Protein AF-U6MSQ6-F1 (afdb_monomer_lite)

Organism: NCBI:txid51315

Sequence (397 aa):
MRTLELVYQEIILDPKIIEFTVEDPATSFSQLRDVVCLKLAIDLGILSPEMLYPPPQGGPPGAPSGPADSAAAAAAAAAAAAAAAAAAAAAAEAAAAAAAAAAAAAAAAAAAAAAAGIAAPAAASSAGSQGAPEASRGGAPGGPHKGGPHSGPPGVPCAECFRRALKETKSQSVRLTEILALAAVLPDPPPELLEESPVSSSSRRDWRQSDADLSAEALQQQQQQQQQQQQQQQQQQQQQQQQQQTAAAGQGSGAAALRRPAAAGSPRGPPAKRQGAPCSKGAPGGPRSSVGFQGGPQCLPVRLKIKRRLKRDNFDLLLELPLQQQKAELEKQWGETYAMYYRTIMKLRRLLGRRPAAAAAAAEAAAEQTAAQETAAAAAAAAAAPGEQQKRRRQMS

Secondary structure (DSSP, 8-state):
-HHHHHHHHHHHH-TT------SS--HHHHHHHHHHHHHHHHHTTSS-GGGTSPPP--S-TTS---HHHHHHHHHHHHHHHHHHHHHHHHHHHHHHHHHHHHHHHHHHHHHHHHHHTS--------------------PPPPP--------PSTTS--HHHHHHHHT--HHHHHHHHHHHHHHTTS-SSPP---------TT----TTHHHHHHHHHHHHHHHHHHHHHHHHHHHHHHHHHHHHHHHHHTTS-------------------------------S-S---THHHHTSGGGHHHHHHHHHHHHHHTHHHHHTS-HHHHHHHHHHHHHHHHHHHHHHHHHHHHHT----HHHHHHHHHHHHHHHHHHHHHHHHHHHHTHHHHHHHHHH--

Foldseek 3Di:
DVVVLVVLVVQLPDLVQQADDDPPDDPVRLLVVLLSLVLVCCVVLVAPPCLLPADPPPDDPPDPPPVVVVVVVVVVLVVSVVVNVVVVVVVVVVNVVVVVVVVVVVVVVVVVVVVVPPDDDDDDDDDDDDDDDDDDPPDDDDDDPPPDPQDDPRRQGDLVSSCRSRSYDSVSSVLSSLLSVQSNLADVVGQPLVPPPPPDPPDPPDVVVVVVVVVVVVVVVVVVVVVVVVVVVVVVVVVVVVVVVVVVVPPPDPDDDDDDDDDDDDDDDDDDDDDDDDDDPPPPPPRPNSVDVLVDPSCVVSLVVVLVVVCVVCVVVLVVDDPVVSVVVSVVVSVVSVVSSVVSSVVSCVVVDPPPVCVVVVVVVVVVVVVVVVVVVVVVVVVPPPVVVVVVVVVVD

Radius of gyration: 38.4 Å; chains: 1; bounding box: 116×66×133 Å

Structure (mmCIF, N/CA/C/O backbone):
data_AF-U6MSQ6-F1
#
_entry.id   AF-U6MSQ6-F1
#
loop_
_atom_site.group_PDB
_atom_site.id
_atom_site.type_symbol
_atom_site.label_atom_id
_atom_site.label_alt_id
_atom_site.label_comp_id
_atom_site.label_asym_id
_atom_site.label_entity_id
_atom_site.label_seq_id
_atom_site.pdbx_PDB_ins_code
_atom_site.Cartn_x
_atom_site.Cartn_y
_atom_site.Cartn_z
_atom_site.occupancy
_atom_site.B_iso_or_equiv
_atom_site.auth_seq_id
_atom_site.auth_comp_id
_atom_site.auth_asym_id
_atom_site.auth_atom_id
_atom_site.pdbx_PDB_model_num
ATOM 1 N N . MET A 1 1 ? 3.302 -14.715 12.497 1.00 92.44 1 MET A N 1
ATOM 2 C CA . MET A 1 1 ? 2.302 -13.625 12.575 1.00 92.44 1 MET A CA 1
ATOM 3 C C . MET A 1 1 ? 2.055 -13.224 14.020 1.00 92.44 1 MET A C 1
ATOM 5 O O . MET A 1 1 ? 2.382 -12.095 14.344 1.00 92.44 1 MET A O 1
ATOM 9 N N . ARG A 1 2 ? 1.589 -14.136 14.890 1.00 95.44 2 ARG A N 1
ATOM 10 C CA . ARG A 1 2 ? 1.249 -13.824 16.290 1.00 95.44 2 ARG A CA 1
ATOM 11 C C . ARG A 1 2 ? 2.351 -13.109 17.082 1.00 95.44 2 ARG A C 1
ATOM 13 O O . ARG A 1 2 ? 2.064 -12.134 17.754 1.00 95.44 2 ARG A O 1
ATOM 20 N N . THR A 1 3 ? 3.605 -13.537 16.945 1.00 97.75 3 THR A N 1
ATOM 21 C CA . THR A 1 3 ? 4.751 -12.870 17.589 1.00 97.75 3 THR A CA 1
ATOM 22 C C . THR A 1 3 ? 4.878 -11.404 17.180 1.00 97.75 3 THR A C 1
ATOM 24 O O . THR A 1 3 ? 5.062 -10.550 18.035 1.00 97.75 3 THR A O 1
ATOM 27 N N . LEU A 1 4 ? 4.726 -11.099 15.885 1.00 97.31 4 LEU A N 1
ATOM 28 C CA . LEU A 1 4 ? 4.806 -9.724 15.395 1.00 97.31 4 LEU A CA 1
ATOM 29 C C . LEU A 1 4 ? 3.626 -8.892 15.917 1.00 97.31 4 LEU A C 1
ATOM 31 O O . LEU A 1 4 ? 3.829 -7.748 16.290 1.00 97.31 4 LEU A O 1
ATOM 35 N N . GLU A 1 5 ? 2.421 -9.468 16.006 1.00 96.81 5 GLU A N 1
ATOM 36 C CA . GLU A 1 5 ? 1.266 -8.780 16.607 1.00 96.81 5 GLU A CA 1
ATOM 37 C C . GLU A 1 5 ? 1.537 -8.357 18.057 1.00 96.81 5 GLU A C 1
ATOM 39 O O . GLU A 1 5 ? 1.261 -7.213 18.402 1.00 96.81 5 GLU A O 1
ATOM 44 N N . LEU A 1 6 ? 2.097 -9.249 18.884 1.00 97.50 6 LEU A N 1
ATOM 45 C CA . LEU A 1 6 ? 2.420 -8.951 20.286 1.00 97.50 6 LEU A CA 1
ATOM 46 C C . LEU A 1 6 ? 3.462 -7.831 20.398 1.00 97.50 6 LEU A C 1
ATOM 48 O O . LEU A 1 6 ? 3.265 -6.889 21.158 1.00 97.50 6 LEU A O 1
ATOM 52 N N . VAL A 1 7 ? 4.512 -7.887 19.573 1.00 98.00 7 VAL A N 1
ATOM 53 C CA . VAL A 1 7 ? 5.542 -6.838 19.516 1.00 98.00 7 VAL A CA 1
ATOM 54 C C . VAL A 1 7 ? 4.926 -5.482 19.154 1.00 98.00 7 VAL A C 1
ATOM 56 O O . VAL A 1 7 ? 5.203 -4.488 19.817 1.00 98.00 7 VAL A O 1
ATOM 59 N N . TYR A 1 8 ? 4.037 -5.423 18.156 1.00 97.62 8 TYR A N 1
ATOM 60 C CA . TYR A 1 8 ? 3.348 -4.172 17.815 1.00 97.62 8 TYR A CA 1
ATOM 61 C C . TYR A 1 8 ? 2.413 -3.680 18.916 1.00 97.62 8 TYR A C 1
ATOM 63 O O . TYR A 1 8 ? 2.309 -2.474 19.108 1.00 97.62 8 TYR A O 1
ATOM 71 N N . GLN A 1 9 ? 1.727 -4.573 19.630 1.00 96.44 9 GLN A N 1
ATOM 72 C CA . GLN A 1 9 ? 0.863 -4.177 20.742 1.00 96.44 9 GLN A CA 1
ATOM 73 C C . GLN A 1 9 ? 1.671 -3.503 21.854 1.00 96.44 9 GLN A C 1
ATOM 75 O O . GLN A 1 9 ? 1.299 -2.417 22.291 1.00 96.44 9 GLN A O 1
ATOM 80 N N . GLU A 1 10 ? 2.804 -4.087 22.252 1.00 97.25 10 GLU A N 1
ATOM 81 C CA . GLU A 1 10 ? 3.709 -3.478 23.235 1.00 97.25 10 GLU A CA 1
ATOM 82 C C .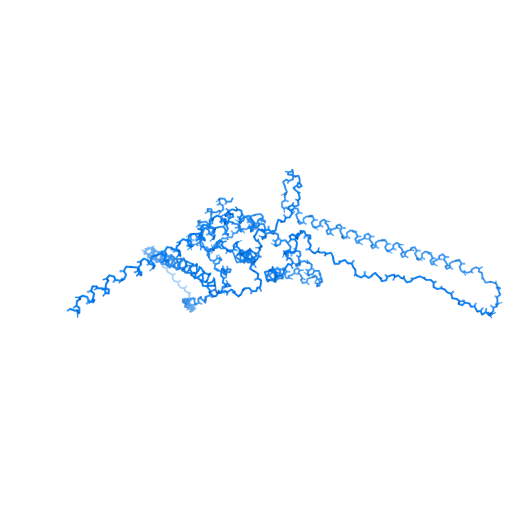 GLU A 1 10 ? 4.249 -2.131 22.741 1.00 97.25 10 GLU A C 1
ATOM 84 O O . GLU A 1 10 ? 4.191 -1.132 23.460 1.00 97.25 10 GLU A O 1
ATOM 89 N N . ILE A 1 11 ? 4.684 -2.074 21.478 1.00 97.06 11 ILE A N 1
ATOM 90 C CA . ILE A 1 11 ? 5.206 -0.851 20.864 1.00 97.06 11 ILE A CA 1
ATOM 91 C C . ILE A 1 11 ? 4.163 0.258 20.849 1.00 97.06 11 ILE A C 1
ATOM 93 O O . ILE A 1 11 ? 4.471 1.378 21.242 1.00 97.06 11 ILE A O 1
ATOM 97 N N . ILE A 1 12 ? 2.942 -0.018 20.387 1.00 95.31 12 ILE A N 1
ATOM 98 C CA . ILE A 1 12 ? 1.873 0.981 20.263 1.00 95.31 12 ILE A CA 1
ATOM 99 C C . ILE A 1 12 ? 1.502 1.534 21.643 1.00 95.31 12 ILE A C 1
ATOM 101 O O . ILE A 1 12 ? 1.324 2.747 21.780 1.00 95.31 12 ILE A O 1
ATOM 105 N N . LEU A 1 13 ? 1.479 0.682 22.670 1.00 93.75 13 LEU A N 1
ATOM 106 C CA . LEU A 1 13 ? 1.120 1.066 24.033 1.00 93.75 13 LEU A CA 1
ATOM 107 C C . LEU A 1 13 ? 2.226 1.826 24.783 1.00 93.75 13 LEU A C 1
ATOM 109 O O . LEU A 1 13 ? 1.897 2.597 25.680 1.00 93.75 13 LEU A O 1
ATOM 113 N N . ASP A 1 14 ? 3.508 1.675 24.428 1.00 96.75 14 ASP A N 1
ATOM 114 C CA . ASP A 1 14 ? 4.605 2.353 25.138 1.00 96.75 14 ASP A CA 1
ATOM 115 C C . ASP A 1 14 ? 4.828 3.801 24.650 1.00 96.75 14 ASP A C 1
ATOM 117 O O . ASP A 1 14 ? 5.443 4.001 23.599 1.00 96.75 14 ASP A O 1
ATOM 121 N N . PRO A 1 15 ? 4.430 4.850 25.396 1.00 94.19 15 PRO A N 1
ATOM 122 C CA . PRO A 1 15 ? 4.569 6.242 24.957 1.00 94.19 15 PRO A CA 1
ATOM 123 C C . PRO A 1 15 ? 6.021 6.690 24.720 1.00 94.19 15 PRO A C 1
ATOM 125 O O . PRO A 1 15 ? 6.232 7.720 24.081 1.00 94.19 15 PRO A O 1
ATOM 128 N N . LYS A 1 16 ? 7.025 5.949 25.212 1.00 97.06 16 LYS A N 1
ATOM 129 C CA . LYS A 1 16 ? 8.446 6.257 24.987 1.00 97.06 16 LYS A CA 1
ATOM 130 C C . LYS A 1 16 ? 8.911 5.879 23.585 1.00 97.06 16 LYS A C 1
ATOM 132 O O . LYS A 1 16 ? 9.884 6.448 23.093 1.00 97.06 16 LYS A O 1
ATOM 137 N N . ILE A 1 17 ? 8.229 4.935 22.941 1.00 97.19 17 ILE A N 1
ATOM 138 C CA . ILE A 1 17 ? 8.548 4.526 21.577 1.00 97.19 17 ILE A CA 1
ATOM 139 C C . ILE A 1 17 ? 7.847 5.484 20.616 1.00 97.19 17 ILE A C 1
ATOM 141 O O . ILE A 1 17 ? 6.624 5.607 20.622 1.00 97.19 17 ILE A O 1
ATOM 145 N N . ILE A 1 18 ? 8.636 6.171 19.791 1.00 95.88 18 ILE A N 1
ATOM 146 C CA . ILE A 1 18 ? 8.145 7.146 18.805 1.00 95.88 18 ILE A CA 1
ATOM 147 C C . ILE A 1 18 ? 7.954 6.534 17.415 1.00 95.88 18 ILE A C 1
ATOM 149 O O . ILE A 1 18 ? 7.046 6.924 16.684 1.00 95.88 18 ILE A O 1
ATOM 153 N N . GLU A 1 19 ? 8.809 5.581 17.053 1.00 96.31 19 GLU A N 1
ATOM 154 C CA . GLU A 1 19 ? 8.867 4.961 15.735 1.00 96.31 19 GLU A CA 1
ATOM 155 C C . GLU A 1 19 ? 9.497 3.575 15.870 1.00 96.31 19 GLU A C 1
ATOM 157 O O . GLU A 1 19 ? 10.468 3.386 16.603 1.00 96.31 19 GLU A O 1
ATOM 162 N N . PHE A 1 20 ? 8.938 2.607 15.155 1.00 97.19 20 PHE A N 1
ATOM 163 C CA . PHE A 1 20 ? 9.456 1.262 15.024 1.00 97.19 20 PHE A CA 1
ATOM 164 C C . PHE A 1 20 ? 10.034 1.087 13.625 1.00 97.19 20 PHE A C 1
ATOM 166 O O . PHE A 1 20 ? 9.336 1.193 12.614 1.00 97.19 20 PHE A O 1
ATOM 173 N N . THR A 1 21 ? 11.325 0.796 13.551 1.00 97.19 21 THR A N 1
ATOM 174 C CA . THR A 1 21 ? 12.044 0.571 12.299 1.00 97.19 21 THR A CA 1
ATOM 175 C C . THR A 1 21 ? 12.541 -0.867 12.242 1.00 97.19 21 THR A C 1
ATOM 177 O O . THR A 1 21 ? 12.713 -1.532 13.260 1.00 97.19 21 THR A O 1
ATOM 180 N N . VAL A 1 22 ? 12.716 -1.376 11.025 1.00 97.12 22 VAL A N 1
ATOM 181 C CA . VAL A 1 22 ? 13.352 -2.672 10.776 1.00 97.12 22 VAL A CA 1
ATOM 182 C C . VAL A 1 22 ? 14.437 -2.395 9.751 1.00 97.12 22 VAL A C 1
ATOM 184 O O . VAL A 1 22 ? 14.147 -1.765 8.734 1.00 97.12 22 VAL A O 1
ATOM 187 N N . GLU A 1 23 ? 15.662 -2.806 10.050 1.00 96.06 23 GLU A N 1
ATOM 188 C CA . GLU A 1 23 ? 16.808 -2.672 9.153 1.00 96.06 23 GLU A CA 1
ATOM 189 C C . GLU A 1 23 ? 16.684 -3.699 8.022 1.00 96.06 23 GLU A C 1
ATOM 191 O O . GLU A 1 23 ? 16.442 -4.879 8.282 1.00 96.06 23 GLU A O 1
ATOM 196 N N . ASP A 1 24 ? 16.747 -3.224 6.775 1.00 94.31 24 ASP A N 1
ATOM 197 C CA . ASP A 1 24 ? 16.686 -4.020 5.542 1.00 94.31 24 ASP A CA 1
ATOM 198 C C . ASP A 1 24 ? 15.658 -5.169 5.554 1.00 94.31 24 ASP A C 1
ATOM 200 O O . ASP A 1 24 ? 15.994 -6.346 5.366 1.00 94.31 24 ASP A O 1
ATOM 204 N N . PRO A 1 25 ? 14.362 -4.861 5.771 1.00 95.62 25 PRO A N 1
ATOM 205 C CA . PRO A 1 25 ? 13.349 -5.892 5.883 1.00 95.62 25 PRO A CA 1
ATOM 206 C C . PRO A 1 25 ? 13.211 -6.630 4.554 1.00 95.62 25 PRO A C 1
ATOM 208 O O . PRO A 1 25 ? 12.913 -6.033 3.518 1.00 95.62 25 PRO A O 1
ATOM 211 N N . ALA A 1 26 ? 13.301 -7.959 4.600 1.00 94.62 26 ALA A N 1
ATOM 212 C CA . ALA A 1 26 ? 12.949 -8.793 3.458 1.00 94.62 26 ALA A CA 1
ATOM 213 C C . ALA A 1 26 ? 11.531 -8.462 2.948 1.00 94.62 26 ALA A C 1
ATOM 215 O O . ALA A 1 26 ? 10.624 -8.150 3.729 1.00 94.62 26 ALA A O 1
ATOM 216 N N . THR A 1 27 ? 11.294 -8.591 1.641 1.00 89.50 27 THR A N 1
ATOM 217 C CA . THR A 1 27 ? 9.993 -8.277 1.015 1.00 89.50 27 THR A CA 1
ATOM 218 C C . THR A 1 27 ? 8.833 -9.038 1.666 1.00 89.50 27 THR A C 1
ATOM 220 O O . THR A 1 27 ? 7.761 -8.477 1.899 1.00 89.50 27 THR A O 1
ATOM 223 N N . SER A 1 28 ? 9.052 -10.302 2.037 1.00 92.81 28 SER A N 1
ATOM 224 C CA . SER A 1 28 ? 8.066 -11.122 2.752 1.00 92.81 28 SER A CA 1
ATOM 225 C C . SER A 1 28 ? 7.767 -10.599 4.163 1.00 92.81 28 SER A C 1
ATOM 227 O O . SER A 1 28 ? 6.617 -10.645 4.605 1.00 92.81 28 SER A O 1
ATOM 229 N N . PHE A 1 29 ? 8.772 -10.056 4.857 1.00 96.19 29 PHE A N 1
ATOM 230 C CA . PHE A 1 29 ? 8.595 -9.418 6.158 1.00 96.19 29 PHE A CA 1
ATOM 231 C C . PHE A 1 29 ? 7.822 -8.104 6.025 1.00 96.19 29 PHE A C 1
ATOM 233 O O . PHE A 1 29 ? 6.896 -7.875 6.795 1.00 96.19 29 PHE A O 1
ATOM 240 N N . SER A 1 30 ? 8.124 -7.289 5.008 1.00 94.69 30 SER A N 1
ATOM 241 C CA . SER A 1 30 ? 7.363 -6.069 4.701 1.00 94.69 30 SER A CA 1
ATOM 242 C C . SER A 1 30 ? 5.870 -6.352 4.494 1.00 94.69 30 SER A C 1
ATOM 244 O O . SER A 1 30 ? 5.026 -5.679 5.076 1.00 94.69 30 SER A O 1
ATOM 246 N N . GLN A 1 31 ? 5.530 -7.402 3.740 1.00 95.25 31 GLN A N 1
ATOM 247 C CA . GLN A 1 31 ? 4.135 -7.816 3.546 1.00 95.25 31 GLN A CA 1
ATOM 248 C C . GLN A 1 31 ? 3.490 -8.331 4.838 1.00 95.25 31 GLN A C 1
ATOM 250 O O . GLN A 1 31 ? 2.327 -8.043 5.119 1.00 95.25 31 GLN A O 1
ATOM 255 N N . LEU A 1 32 ? 4.221 -9.116 5.638 1.00 96.75 32 LEU A N 1
ATOM 256 C CA . LEU A 1 32 ? 3.724 -9.579 6.935 1.00 96.75 32 LEU A CA 1
ATOM 257 C C . LEU A 1 32 ? 3.455 -8.397 7.875 1.00 96.75 32 LEU A C 1
ATOM 259 O O . LEU A 1 32 ? 2.432 -8.397 8.558 1.00 96.75 32 LEU A O 1
ATOM 263 N N . ARG A 1 33 ? 4.347 -7.405 7.871 1.00 97.19 33 ARG A N 1
ATOM 264 C CA . ARG A 1 33 ? 4.216 -6.143 8.593 1.00 97.19 33 ARG A CA 1
ATOM 265 C C . ARG A 1 33 ? 2.966 -5.394 8.144 1.00 97.19 33 ARG A C 1
ATOM 267 O O . ARG A 1 33 ? 2.135 -5.103 8.991 1.00 97.19 33 ARG A O 1
ATOM 274 N N . ASP A 1 34 ? 2.763 -5.203 6.839 1.00 97.75 34 ASP A N 1
ATOM 275 C CA . ASP A 1 34 ? 1.564 -4.541 6.301 1.00 97.75 34 ASP A CA 1
ATOM 276 C C . ASP A 1 34 ? 0.266 -5.195 6.810 1.00 97.75 34 ASP A C 1
ATOM 278 O O . ASP A 1 34 ? -0.643 -4.516 7.290 1.00 97.75 34 ASP A O 1
ATOM 282 N N . VAL A 1 35 ? 0.193 -6.531 6.748 1.00 97.88 35 VAL A N 1
ATOM 283 C CA . VAL A 1 35 ? -0.972 -7.305 7.208 1.00 97.88 35 VAL A CA 1
ATOM 284 C C . VAL A 1 35 ? -1.182 -7.162 8.718 1.00 97.88 35 VAL A C 1
ATOM 286 O O . VAL A 1 35 ? -2.313 -6.979 9.156 1.00 97.88 35 VAL A O 1
ATOM 289 N N . VAL A 1 36 ? -0.120 -7.249 9.523 1.00 97.62 36 VAL A N 1
ATOM 290 C CA . VAL A 1 36 ? -0.216 -7.122 10.988 1.00 97.62 36 VAL A CA 1
ATOM 291 C C . VAL A 1 36 ? -0.627 -5.708 11.393 1.00 97.62 36 VAL A C 1
ATOM 293 O O . VAL A 1 36 ? -1.550 -5.561 12.188 1.00 97.62 36 VAL A O 1
ATOM 296 N N . CYS A 1 37 ? -0.011 -4.679 10.810 1.00 97.56 37 CYS A N 1
ATOM 297 C CA . CYS A 1 37 ? -0.318 -3.278 11.090 1.00 97.56 37 CYS A CA 1
ATOM 298 C C . CYS A 1 37 ? -1.775 -2.939 10.758 1.00 97.56 37 CYS A C 1
ATOM 300 O O . CYS A 1 37 ? -2.467 -2.342 11.577 1.00 97.56 37 CYS A O 1
ATOM 302 N N . LEU A 1 38 ? -2.267 -3.350 9.583 1.00 97.62 38 LEU A N 1
ATOM 303 C CA . LEU A 1 38 ? -3.654 -3.095 9.181 1.00 97.62 38 LEU A CA 1
ATOM 304 C C . LEU A 1 38 ? -4.656 -3.888 10.019 1.00 97.62 38 LEU A C 1
ATOM 306 O O . LEU A 1 38 ? -5.690 -3.341 10.395 1.00 97.62 38 LEU A O 1
ATOM 310 N N . LYS A 1 39 ? -4.345 -5.146 10.352 1.00 96.50 39 LYS A N 1
ATOM 311 C CA . LYS A 1 39 ? -5.186 -5.948 11.243 1.00 96.50 39 LYS A CA 1
ATOM 312 C C . LYS A 1 39 ? -5.279 -5.315 12.632 1.00 96.50 39 LYS A C 1
ATOM 314 O O . LYS A 1 39 ? -6.382 -5.120 13.120 1.00 96.50 39 LYS A O 1
ATOM 319 N N . LEU A 1 40 ? -4.151 -4.942 13.239 1.00 96.25 40 LEU A N 1
ATOM 320 C CA . LEU A 1 40 ? -4.144 -4.284 14.548 1.00 96.25 40 LEU A CA 1
ATOM 321 C C . LEU A 1 40 ? -4.868 -2.941 14.518 1.00 96.25 40 LEU A C 1
ATOM 323 O O . LEU A 1 40 ? -5.601 -2.632 15.446 1.00 96.25 40 LEU A O 1
ATOM 327 N N . ALA A 1 41 ? -4.718 -2.160 13.448 1.00 95.75 41 ALA A N 1
ATOM 328 C CA . ALA A 1 41 ? -5.445 -0.905 13.311 1.00 95.75 41 ALA A CA 1
ATOM 329 C C . ALA A 1 41 ? -6.972 -1.115 13.278 1.00 95.75 41 ALA A C 1
ATOM 331 O O . ALA A 1 41 ? -7.711 -0.285 13.800 1.00 95.75 41 ALA A O 1
ATOM 332 N N . ILE A 1 42 ? -7.447 -2.228 12.715 1.00 95.00 42 ILE A N 1
ATOM 333 C CA . ILE A 1 42 ? -8.864 -2.615 12.753 1.00 95.00 42 ILE A CA 1
ATOM 334 C C . ILE A 1 42 ? -9.259 -3.128 14.144 1.00 95.00 42 ILE A C 1
ATOM 336 O O . ILE A 1 42 ? -10.251 -2.663 14.698 1.00 95.00 42 ILE A O 1
ATOM 340 N N . ASP A 1 43 ? -8.467 -4.028 14.734 1.00 94.44 43 ASP A N 1
ATOM 341 C CA . ASP A 1 43 ? -8.727 -4.608 16.061 1.00 94.44 43 ASP A CA 1
ATOM 342 C C . ASP A 1 43 ? -8.774 -3.529 17.164 1.00 94.44 43 ASP A C 1
ATOM 344 O O . ASP A 1 43 ? -9.549 -3.635 18.112 1.00 94.44 43 ASP A O 1
ATOM 348 N N . LEU A 1 44 ? -7.967 -2.472 17.029 1.00 92.44 44 LEU A N 1
ATOM 349 C CA . LEU A 1 44 ? -7.919 -1.323 17.941 1.00 92.44 44 LEU A CA 1
ATOM 350 C C . LEU A 1 44 ? -8.975 -0.247 17.627 1.00 92.44 44 LEU A C 1
ATOM 352 O O . LEU A 1 44 ? -9.006 0.785 18.294 1.00 92.44 44 LEU A O 1
ATOM 356 N N . GLY A 1 45 ? -9.808 -0.434 16.597 1.00 91.31 45 GLY A N 1
ATOM 357 C CA . GLY A 1 45 ? -10.830 0.538 16.193 1.00 91.31 45 GLY A CA 1
ATOM 358 C C . GLY A 1 45 ? -10.279 1.831 15.575 1.00 91.31 45 GLY A C 1
ATOM 359 O O . GLY A 1 45 ? -11.021 2.797 15.414 1.00 91.31 45 GLY A O 1
ATOM 360 N N . ILE A 1 46 ? -8.994 1.863 15.203 1.00 92.12 46 ILE A N 1
ATOM 361 C CA . ILE A 1 46 ? -8.379 2.981 14.464 1.00 92.12 46 ILE A CA 1
ATOM 362 C C . ILE A 1 46 ? -8.935 3.025 13.032 1.00 92.12 46 ILE A C 1
ATOM 364 O O . ILE A 1 46 ? -9.084 4.101 12.450 1.00 92.12 46 ILE A O 1
ATOM 368 N N . LEU A 1 47 ? -9.249 1.856 12.463 1.00 94.06 47 LEU A N 1
ATOM 369 C CA . LEU A 1 47 ? -9.863 1.699 11.146 1.00 94.06 47 LEU A CA 1
ATOM 370 C C . LEU A 1 47 ? -11.187 0.965 11.235 1.00 94.06 47 LEU A C 1
ATOM 372 O O . LEU A 1 47 ? -11.310 -0.041 11.928 1.00 94.06 47 LEU A O 1
ATOM 376 N N . SER A 1 48 ? -12.143 1.411 10.424 1.00 91.69 48 SER A N 1
ATOM 377 C CA . SER A 1 48 ? -13.361 0.647 10.192 1.00 91.69 48 SER A CA 1
ATOM 378 C C . SER A 1 48 ? -13.076 -0.542 9.259 1.00 91.69 48 SER A C 1
ATOM 380 O O . SER A 1 48 ? -12.480 -0.338 8.193 1.00 91.69 48 SER A O 1
ATOM 382 N N . PRO A 1 49 ? -13.544 -1.765 9.584 1.00 91.69 49 PRO A N 1
ATOM 383 C CA . PRO A 1 49 ? -13.482 -2.917 8.680 1.00 91.69 49 PRO A CA 1
ATOM 384 C C . PRO A 1 49 ? -14.095 -2.649 7.297 1.00 91.69 49 PRO A C 1
ATOM 386 O O . PRO A 1 49 ? -13.659 -3.230 6.305 1.00 91.69 49 PRO A O 1
ATOM 389 N N . GLU A 1 50 ? -15.066 -1.734 7.214 1.00 89.44 50 GLU A N 1
ATOM 390 C CA . GLU A 1 50 ? -15.763 -1.357 5.975 1.00 89.44 50 GLU A CA 1
ATOM 391 C C . GLU A 1 50 ? -14.829 -0.767 4.911 1.00 89.44 50 GLU A C 1
ATOM 393 O O . GLU A 1 50 ? -15.106 -0.841 3.718 1.00 89.44 50 GLU A O 1
ATOM 398 N N . MET A 1 51 ? -13.664 -0.248 5.310 1.00 90.56 51 MET A N 1
ATOM 399 C CA . MET A 1 51 ? -12.647 0.211 4.359 1.00 90.56 51 MET A CA 1
ATOM 400 C C . MET A 1 51 ? -12.084 -0.919 3.488 1.00 90.56 51 MET A C 1
ATOM 402 O O . MET A 1 51 ? -11.589 -0.668 2.389 1.00 90.56 51 MET A O 1
ATOM 406 N N . LEU A 1 52 ? -12.122 -2.159 3.985 1.00 92.12 52 LEU A N 1
ATOM 407 C CA . LEU A 1 52 ? -11.693 -3.336 3.235 1.00 92.12 52 LEU A CA 1
ATOM 408 C C . LEU A 1 52 ? -12.819 -3.932 2.387 1.00 92.12 52 LEU A C 1
ATOM 410 O O . LEU A 1 52 ? -12.518 -4.691 1.463 1.00 92.12 52 LEU A O 1
ATOM 414 N N . TYR A 1 53 ? -14.073 -3.588 2.681 1.00 89.50 53 TYR A N 1
ATOM 415 C CA . TYR A 1 53 ? -15.282 -4.130 2.067 1.00 89.50 53 TYR A CA 1
ATOM 416 C C . TYR A 1 53 ? -16.181 -2.981 1.592 1.00 89.50 53 TYR A C 1
ATOM 418 O O . TYR A 1 53 ? -17.195 -2.692 2.228 1.00 89.50 53 TYR A O 1
ATOM 426 N N . PRO A 1 54 ? -15.813 -2.286 0.498 1.00 84.12 54 PRO A N 1
ATOM 427 C CA . PRO A 1 54 ? -16.659 -1.223 -0.021 1.00 84.12 54 PRO A CA 1
ATOM 428 C C . PRO A 1 54 ? -18.042 -1.786 -0.388 1.00 84.12 54 PRO A C 1
ATOM 430 O O . PRO A 1 54 ? -18.118 -2.888 -0.944 1.00 84.12 54 PRO A O 1
ATOM 433 N N . PRO A 1 55 ? -19.136 -1.051 -0.114 1.00 79.00 55 PRO A N 1
ATOM 434 C CA . PRO A 1 55 ? -20.470 -1.497 -0.485 1.00 79.00 55 PRO A CA 1
ATOM 435 C C . PRO A 1 55 ? -20.546 -1.703 -2.005 1.00 79.00 55 PRO A C 1
ATOM 437 O O . PRO A 1 55 ? -19.898 -0.964 -2.761 1.00 79.00 55 PRO A O 1
ATOM 440 N N . PRO A 1 56 ? -21.321 -2.693 -2.482 1.00 77.19 56 PRO A N 1
ATOM 441 C CA . PRO A 1 56 ? -21.463 -2.939 -3.907 1.00 77.19 56 PRO A CA 1
ATOM 442 C C . PRO A 1 56 ? -21.993 -1.670 -4.576 1.00 77.19 56 PRO A C 1
ATOM 444 O O . PRO A 1 56 ? -23.116 -1.243 -4.330 1.00 77.19 56 PRO A O 1
ATOM 447 N N . GLN A 1 57 ? -21.201 -1.071 -5.467 1.00 69.19 57 GLN A N 1
ATOM 448 C CA . GLN A 1 57 ? -21.582 0.127 -6.232 1.00 69.19 57 GLN A CA 1
ATOM 449 C C . GLN A 1 57 ? -22.659 -0.171 -7.304 1.00 69.19 57 GLN A C 1
ATOM 451 O O . GLN A 1 57 ? -22.766 0.532 -8.302 1.00 69.19 57 GLN A O 1
ATOM 456 N N . GLY A 1 58 ? -23.421 -1.255 -7.130 1.00 57.41 58 GLY A N 1
ATOM 457 C CA . GLY A 1 58 ? -24.311 -1.871 -8.112 1.00 57.41 58 GLY A CA 1
ATOM 458 C C . GLY A 1 58 ? -25.757 -1.382 -8.078 1.00 57.41 58 GLY A C 1
ATOM 459 O O . GLY A 1 58 ? -26.622 -2.054 -8.633 1.00 57.41 58 GLY A O 1
ATOM 460 N N . GLY A 1 59 ? -26.040 -0.237 -7.456 1.00 59.22 59 GLY A N 1
ATOM 461 C CA . GLY A 1 59 ? -27.328 0.420 -7.659 1.00 59.22 59 GLY A CA 1
ATOM 462 C C . GLY A 1 59 ? -27.478 0.811 -9.138 1.00 59.22 59 GLY A C 1
ATOM 463 O O . GLY A 1 59 ? -26.522 1.341 -9.714 1.00 59.22 59 GLY A O 1
ATOM 464 N N . PRO A 1 60 ? -28.627 0.547 -9.791 1.00 64.38 60 PRO A N 1
ATOM 465 C CA . PRO A 1 60 ? -28.855 0.977 -11.165 1.00 64.38 60 PRO A CA 1
ATOM 466 C C . PRO A 1 60 ? -28.596 2.492 -11.274 1.00 64.38 60 PRO A C 1
ATOM 468 O O . PRO A 1 60 ? -29.077 3.237 -10.417 1.00 64.38 60 PRO A O 1
ATOM 471 N N . PRO A 1 61 ? -27.857 2.966 -12.297 1.00 56.22 61 PRO A N 1
ATOM 472 C CA . PRO A 1 61 ? -27.339 4.339 -12.399 1.00 56.22 61 PRO A CA 1
ATOM 473 C C . PRO A 1 61 ? -28.405 5.439 -12.620 1.00 56.22 61 PRO A C 1
ATOM 475 O O . PRO A 1 61 ? -28.127 6.452 -13.252 1.00 56.22 61 PRO A O 1
ATOM 478 N N . GLY A 1 62 ? -29.629 5.269 -12.116 1.00 54.69 62 GLY A N 1
ATOM 479 C CA . GLY A 1 62 ? -30.745 6.195 -12.315 1.00 54.69 62 GLY A CA 1
ATOM 480 C C . GLY A 1 62 ? -31.705 6.355 -11.137 1.00 54.69 62 GLY A C 1
ATOM 481 O O . GLY A 1 62 ? -32.651 7.126 -11.264 1.00 54.69 62 GLY A O 1
ATOM 482 N N . ALA A 1 63 ? -31.495 5.681 -10.001 1.00 51.81 63 ALA A N 1
ATOM 483 C CA . ALA A 1 63 ? -32.254 6.000 -8.794 1.00 51.81 63 ALA A CA 1
ATOM 484 C C . ALA A 1 63 ? -31.522 7.131 -8.047 1.00 51.81 63 ALA A C 1
ATOM 486 O O . ALA A 1 63 ? -30.394 6.906 -7.602 1.00 51.81 63 ALA A O 1
ATOM 487 N N . PRO A 1 64 ? -32.093 8.347 -7.927 1.00 56.28 64 PRO A N 1
ATOM 488 C CA . PRO A 1 64 ? -31.511 9.378 -7.082 1.00 56.28 64 PRO A CA 1
ATOM 489 C C . PRO A 1 64 ? -31.440 8.813 -5.667 1.00 56.28 64 PRO A C 1
ATOM 491 O O . PRO A 1 64 ? -32.468 8.501 -5.069 1.00 56.28 64 PRO A O 1
ATOM 494 N N . SER A 1 65 ? -30.223 8.626 -5.162 1.00 50.19 65 SER A N 1
ATOM 495 C CA . SER A 1 65 ? -29.973 8.261 -3.775 1.00 50.19 65 SER A CA 1
ATOM 496 C C . SER A 1 65 ? -30.716 9.264 -2.900 1.00 50.19 65 SER A C 1
ATOM 498 O O . SER A 1 65 ? -30.366 10.446 -2.866 1.00 50.19 65 SER A O 1
ATOM 500 N N . GLY A 1 66 ? -31.803 8.820 -2.271 1.00 53.16 66 GLY A N 1
ATOM 501 C CA . GLY A 1 66 ? -32.568 9.668 -1.375 1.00 53.16 66 GLY A CA 1
ATOM 502 C C . GLY A 1 66 ? -31.656 10.154 -0.242 1.00 53.16 66 GLY A C 1
ATOM 503 O O . GLY A 1 66 ? -30.735 9.439 0.158 1.00 53.16 66 GLY A O 1
ATOM 504 N N . PRO A 1 67 ? -31.887 11.351 0.318 1.00 57.56 67 PRO A N 1
ATOM 505 C CA . PRO A 1 67 ? -31.060 11.902 1.397 1.00 57.56 67 PRO A CA 1
ATOM 506 C C . PRO A 1 67 ? -31.002 11.021 2.665 1.00 57.56 67 PRO A C 1
ATOM 508 O O . PRO A 1 67 ? -30.155 11.257 3.524 1.00 57.56 67 PRO A O 1
ATOM 511 N N . ALA A 1 68 ? -31.853 9.995 2.780 1.00 53.78 68 ALA A N 1
ATOM 512 C CA . ALA A 1 68 ? -31.922 9.088 3.924 1.00 53.78 68 ALA A CA 1
ATOM 513 C C . ALA A 1 68 ? -30.702 8.150 4.050 1.00 53.78 68 ALA A C 1
ATOM 515 O O . ALA A 1 68 ? -30.125 8.057 5.133 1.00 53.78 68 ALA A O 1
ATOM 516 N N . ASP A 1 69 ? -30.227 7.537 2.959 1.00 46.06 69 ASP A N 1
ATOM 517 C CA . ASP A 1 69 ? -29.074 6.615 3.023 1.00 46.06 69 ASP A CA 1
ATOM 518 C C . ASP A 1 69 ? -27.750 7.364 3.239 1.00 46.06 69 ASP A C 1
ATOM 520 O O . ASP A 1 69 ? -26.822 6.877 3.890 1.00 46.06 69 ASP A O 1
ATOM 524 N N . SER A 1 70 ? -27.688 8.612 2.763 1.00 54.97 70 SER A N 1
ATOM 525 C CA . SER A 1 70 ? -26.563 9.512 3.034 1.00 54.97 70 SER A CA 1
ATOM 526 C C . SER A 1 70 ? -26.501 9.918 4.507 1.00 54.97 70 SER A C 1
ATOM 528 O O . SER A 1 70 ? -25.405 10.083 5.040 1.00 54.97 70 SER A O 1
ATOM 530 N N . ALA A 1 71 ? -27.647 10.038 5.187 1.00 55.25 71 ALA A N 1
ATOM 531 C CA . ALA A 1 71 ? -27.696 10.376 6.606 1.00 55.25 71 ALA A CA 1
ATOM 532 C C . ALA A 1 71 ? -27.209 9.219 7.493 1.00 55.25 71 ALA A C 1
ATOM 534 O O . ALA A 1 71 ? -26.456 9.463 8.433 1.00 55.25 71 ALA A O 1
ATOM 535 N N . ALA A 1 72 ? -27.553 7.968 7.169 1.00 50.22 72 ALA A N 1
ATOM 536 C CA . ALA A 1 72 ? -27.083 6.798 7.918 1.00 50.22 72 ALA A CA 1
ATOM 537 C C . ALA A 1 72 ? -25.569 6.567 7.749 1.00 50.22 72 ALA A C 1
ATOM 539 O O . ALA A 1 72 ? -24.854 6.364 8.734 1.00 50.22 72 ALA A O 1
ATOM 540 N N . ALA A 1 73 ? -25.048 6.687 6.522 1.00 51.44 73 ALA A N 1
ATOM 541 C CA . ALA A 1 73 ? -23.608 6.612 6.269 1.00 51.44 73 ALA A CA 1
ATOM 542 C C . ALA A 1 73 ? -22.843 7.786 6.913 1.00 51.44 73 ALA A C 1
ATOM 544 O O . ALA A 1 73 ? -21.766 7.587 7.478 1.00 51.44 73 ALA A O 1
ATOM 545 N N . ALA A 1 74 ? -23.410 8.999 6.888 1.00 53.53 74 ALA A N 1
ATOM 546 C CA . ALA A 1 74 ? -22.839 10.158 7.569 1.00 53.53 74 ALA A CA 1
ATOM 547 C C . ALA A 1 74 ? -22.862 10.004 9.097 1.00 53.53 74 ALA A C 1
ATOM 549 O O . ALA A 1 74 ? -21.887 10.370 9.748 1.00 53.53 74 ALA A O 1
ATOM 550 N N . ALA A 1 75 ? -23.918 9.421 9.672 1.00 57.06 75 ALA A N 1
ATOM 551 C CA . ALA A 1 75 ? -24.013 9.148 11.104 1.00 57.06 75 ALA A CA 1
ATOM 552 C C . ALA A 1 75 ? -22.993 8.088 11.551 1.00 57.06 75 ALA A C 1
ATOM 554 O O . ALA A 1 75 ? -22.306 8.285 12.552 1.00 57.06 75 ALA A O 1
ATOM 555 N N . ALA A 1 76 ? -22.817 7.010 10.779 1.00 50.97 76 ALA A N 1
ATOM 556 C CA . ALA A 1 76 ? -21.795 5.998 11.050 1.00 50.97 76 ALA A CA 1
ATOM 557 C C . ALA A 1 76 ? -20.369 6.569 10.925 1.00 50.97 76 ALA A C 1
ATOM 559 O O . ALA A 1 76 ? -19.516 6.312 11.776 1.00 50.97 76 ALA A O 1
ATOM 560 N N . ALA A 1 77 ? -20.114 7.402 9.909 1.00 52.56 77 ALA A N 1
ATOM 561 C CA . ALA A 1 77 ? -18.840 8.101 9.756 1.00 52.56 77 ALA A CA 1
ATOM 562 C C . ALA A 1 77 ? -18.590 9.112 10.889 1.00 52.56 77 ALA A C 1
ATOM 564 O O . ALA A 1 77 ? -17.463 9.218 11.374 1.00 52.56 77 ALA A O 1
ATOM 565 N N . ALA A 1 78 ? -19.627 9.818 11.350 1.00 58.06 78 ALA A N 1
ATOM 566 C CA . ALA A 1 78 ? -19.545 10.740 12.479 1.00 58.06 78 ALA A CA 1
ATOM 567 C C . ALA A 1 78 ? -19.276 10.005 13.801 1.00 58.06 78 ALA A C 1
ATOM 569 O O . ALA A 1 78 ? -18.442 10.456 14.584 1.00 58.06 78 ALA A O 1
ATOM 570 N N . ALA A 1 79 ? -19.905 8.848 14.027 1.00 55.53 79 ALA A N 1
ATOM 571 C CA . ALA A 1 79 ? -19.651 8.009 15.196 1.00 55.53 79 ALA A CA 1
ATOM 572 C C . ALA A 1 79 ? -18.216 7.453 15.201 1.00 55.53 79 ALA A C 1
ATOM 574 O O . ALA A 1 79 ? -17.532 7.520 16.222 1.00 55.53 79 ALA A O 1
ATOM 575 N N . ALA A 1 80 ? -17.717 6.983 14.052 1.00 52.81 80 ALA A N 1
ATOM 576 C CA . ALA A 1 80 ? -16.330 6.537 13.914 1.00 52.81 80 ALA A CA 1
ATOM 577 C C . ALA A 1 80 ? -15.328 7.690 14.120 1.00 52.81 80 ALA A C 1
ATOM 579 O O . ALA A 1 80 ? -14.315 7.520 14.798 1.00 52.81 80 ALA A O 1
ATOM 580 N N . ALA A 1 81 ? -15.627 8.884 13.598 1.00 54.78 81 ALA A N 1
ATOM 581 C CA . ALA A 1 81 ? -14.813 10.075 13.824 1.00 54.78 81 ALA A CA 1
ATOM 582 C C . ALA A 1 81 ? -14.810 10.505 15.302 1.00 54.78 81 ALA A C 1
ATOM 584 O O . ALA A 1 81 ? -13.761 10.887 15.819 1.00 54.78 81 ALA A O 1
ATOM 585 N N . ALA A 1 82 ? -15.947 10.400 15.999 1.00 58.12 82 ALA A N 1
ATOM 586 C CA . ALA A 1 82 ? -16.047 10.682 17.429 1.00 58.12 82 ALA A CA 1
ATOM 587 C C . ALA A 1 82 ? -15.249 9.672 18.271 1.00 58.12 82 ALA A C 1
ATOM 589 O O . ALA A 1 82 ? -14.524 10.076 19.180 1.00 58.12 82 ALA A O 1
ATOM 590 N N . ALA A 1 83 ? -15.306 8.379 17.934 1.00 56.06 83 ALA A N 1
ATOM 591 C CA . ALA A 1 83 ? -14.504 7.346 18.590 1.00 56.06 83 ALA A CA 1
ATOM 592 C C . ALA A 1 83 ? -12.996 7.563 18.369 1.00 56.06 83 ALA A C 1
ATOM 594 O O . ALA A 1 83 ? -12.214 7.505 19.318 1.00 56.06 83 ALA A O 1
ATOM 595 N N . ALA A 1 84 ? -12.585 7.904 17.143 1.00 54.38 84 ALA A N 1
ATOM 596 C CA . ALA A 1 84 ? -11.196 8.236 16.834 1.00 54.38 84 ALA A CA 1
ATOM 597 C C . ALA A 1 84 ? -10.724 9.508 17.564 1.00 54.38 84 ALA A C 1
ATOM 599 O O . ALA A 1 84 ? -9.593 9.561 18.046 1.00 54.38 84 ALA A O 1
ATOM 600 N N . ALA A 1 85 ? -11.589 10.519 17.690 1.00 57.22 85 ALA A N 1
ATOM 601 C CA . ALA A 1 85 ? -11.301 11.726 18.459 1.00 57.22 85 ALA A CA 1
ATOM 602 C C . ALA A 1 85 ? -11.163 11.432 19.962 1.00 57.22 85 ALA A C 1
ATOM 604 O O . ALA A 1 85 ? -10.248 11.954 20.596 1.00 57.22 85 ALA A O 1
ATOM 605 N N . ALA A 1 86 ? -12.008 10.560 20.521 1.00 58.56 86 ALA A N 1
ATOM 606 C CA . ALA A 1 86 ? -11.907 10.120 21.911 1.00 58.56 86 ALA A CA 1
ATOM 607 C C . ALA A 1 86 ? -10.611 9.331 22.171 1.00 58.56 86 ALA A C 1
ATOM 609 O O . ALA A 1 86 ? -9.916 9.597 23.150 1.00 58.56 86 ALA A O 1
ATOM 610 N N . ALA A 1 87 ? -10.228 8.430 21.261 1.00 56.66 87 ALA A N 1
ATOM 611 C CA . ALA A 1 87 ? -8.960 7.705 21.344 1.00 56.66 87 ALA A CA 1
ATOM 612 C C . ALA A 1 87 ? -7.747 8.649 21.240 1.00 56.66 87 ALA A C 1
ATOM 614 O O . ALA A 1 87 ? -6.783 8.514 21.993 1.00 56.66 87 ALA A O 1
ATOM 615 N N . ALA A 1 88 ? -7.806 9.648 20.354 1.00 56.28 88 ALA A N 1
ATOM 616 C CA . ALA A 1 88 ? -6.767 10.669 20.239 1.00 56.28 88 ALA A CA 1
ATOM 617 C C . ALA A 1 88 ? -6.675 11.555 21.494 1.00 56.28 88 ALA A C 1
ATOM 619 O O . ALA A 1 88 ? -5.569 11.911 21.901 1.00 56.28 88 ALA A O 1
ATOM 620 N N . ALA A 1 89 ? -7.806 11.883 22.126 1.00 62.31 89 ALA A N 1
ATOM 621 C CA . ALA A 1 89 ? -7.843 12.626 23.383 1.00 62.31 89 ALA A CA 1
ATOM 622 C C . ALA A 1 89 ? -7.228 11.817 24.537 1.00 62.31 89 ALA A C 1
ATOM 624 O O . ALA A 1 89 ? -6.370 12.338 25.246 1.00 62.31 89 ALA A O 1
ATOM 625 N N . ALA A 1 90 ? -7.572 10.530 24.659 1.00 61.72 90 ALA A N 1
ATOM 626 C CA . ALA A 1 90 ? -6.971 9.633 25.649 1.00 61.72 90 ALA A CA 1
ATOM 627 C C . ALA A 1 90 ? -5.452 9.477 25.438 1.00 61.72 90 ALA A C 1
ATOM 629 O O . ALA A 1 90 ? -4.677 9.507 26.393 1.00 61.72 90 ALA A O 1
ATOM 630 N N . ALA A 1 91 ? -5.001 9.384 24.183 1.00 56.59 91 ALA A N 1
ATOM 631 C CA . ALA A 1 91 ? -3.577 9.346 23.857 1.00 56.59 91 ALA A CA 1
ATOM 632 C C . ALA A 1 91 ? -2.859 10.668 24.193 1.00 56.59 91 ALA A C 1
ATOM 634 O O . ALA A 1 91 ? -1.719 10.648 24.658 1.00 56.59 91 ALA A O 1
ATOM 635 N N . ALA A 1 92 ? -3.512 11.816 23.988 1.00 63.44 92 ALA A N 1
ATOM 636 C CA . ALA A 1 92 ? -2.967 13.121 24.356 1.00 63.44 92 ALA A CA 1
ATOM 637 C C . ALA A 1 92 ? -2.849 13.288 25.881 1.00 63.44 92 ALA A C 1
ATOM 639 O O . ALA A 1 92 ? -1.843 13.811 26.360 1.00 63.44 92 ALA A O 1
ATOM 640 N N . GLU A 1 93 ? -3.831 12.801 26.643 1.00 68.19 93 GLU A N 1
ATOM 641 C CA . GLU A 1 93 ? -3.796 12.796 28.109 1.00 68.19 93 GLU A CA 1
ATOM 642 C C . GLU A 1 93 ? -2.675 11.888 28.638 1.00 68.19 93 GLU A C 1
ATOM 644 O O . GLU A 1 93 ? -1.880 12.305 29.483 1.00 68.19 93 GLU A O 1
ATOM 649 N N . ALA A 1 94 ? -2.518 10.693 28.059 1.00 64.06 94 ALA A N 1
ATOM 650 C CA . ALA A 1 94 ? -1.409 9.795 28.375 1.00 64.06 94 ALA A CA 1
ATOM 651 C C . ALA A 1 94 ? -0.037 10.420 28.049 1.00 64.06 94 ALA A C 1
ATOM 653 O O . ALA A 1 94 ? 0.907 10.298 28.832 1.00 64.06 94 ALA A O 1
ATOM 654 N N . ALA A 1 95 ? 0.080 11.140 26.927 1.00 60.97 95 ALA A N 1
ATOM 655 C CA . ALA A 1 95 ? 1.303 11.852 26.560 1.00 60.97 95 ALA A CA 1
ATOM 656 C C . ALA A 1 95 ? 1.617 13.013 27.523 1.00 60.97 95 ALA A C 1
ATOM 658 O O . ALA A 1 95 ? 2.776 13.205 27.896 1.00 60.97 95 ALA A O 1
ATOM 659 N N . ALA A 1 96 ? 0.601 13.758 27.970 1.00 70.31 96 ALA A N 1
ATOM 660 C CA . ALA A 1 96 ? 0.762 14.815 28.968 1.00 70.31 96 ALA A CA 1
ATOM 661 C C . ALA A 1 96 ? 1.211 14.249 30.328 1.00 70.31 96 ALA A C 1
ATOM 663 O O . ALA A 1 96 ? 2.131 14.790 30.946 1.00 70.31 96 ALA A O 1
ATOM 664 N N . ALA A 1 97 ? 0.634 13.121 30.757 1.00 72.56 97 ALA A N 1
ATOM 665 C CA . ALA A 1 97 ? 1.051 12.418 31.969 1.00 72.56 97 ALA A CA 1
ATOM 666 C C . ALA A 1 97 ? 2.507 11.922 31.876 1.00 72.56 97 ALA A C 1
ATOM 668 O O . ALA A 1 97 ? 3.284 12.086 32.819 1.00 72.56 97 ALA A O 1
ATOM 669 N N . ALA A 1 98 ? 2.915 11.384 30.721 1.00 67.88 98 ALA A N 1
ATOM 670 C CA . ALA A 1 98 ? 4.292 10.953 30.486 1.00 67.88 98 ALA A CA 1
ATOM 671 C C . ALA A 1 98 ? 5.289 12.128 30.510 1.00 67.88 98 ALA A C 1
ATOM 673 O O . ALA A 1 98 ? 6.364 12.013 31.104 1.00 67.88 98 ALA A O 1
ATOM 674 N N . ALA A 1 99 ? 4.931 13.276 29.924 1.00 71.25 99 ALA A N 1
ATOM 675 C CA . ALA A 1 99 ? 5.754 14.485 29.965 1.00 71.25 99 ALA A CA 1
ATOM 676 C C . ALA A 1 99 ? 5.920 15.024 31.398 1.00 71.25 99 ALA A C 1
ATOM 678 O O . ALA A 1 99 ? 7.027 15.395 31.792 1.00 71.25 99 ALA A O 1
ATOM 679 N N . ALA A 1 100 ? 4.851 15.004 32.203 1.00 79.38 100 ALA A N 1
ATOM 680 C CA . ALA A 1 100 ? 4.909 15.384 33.614 1.00 79.38 100 ALA A CA 1
ATOM 681 C C . ALA A 1 100 ? 5.822 14.446 34.426 1.00 79.38 100 ALA A C 1
ATOM 683 O O . ALA A 1 100 ? 6.640 14.913 35.221 1.00 79.38 100 ALA A O 1
ATOM 684 N N . ALA A 1 101 ? 5.753 13.133 34.180 1.00 76.44 101 ALA A N 1
ATOM 685 C CA . ALA A 1 101 ? 6.632 12.157 34.822 1.00 76.44 101 ALA A CA 1
ATOM 686 C C . ALA A 1 101 ? 8.112 12.357 34.438 1.00 76.44 101 ALA A C 1
ATOM 688 O O . ALA A 1 101 ? 8.991 12.280 35.298 1.00 76.44 101 ALA A O 1
ATOM 689 N N . ALA A 1 102 ? 8.400 12.669 33.169 1.00 75.25 102 ALA A N 1
ATOM 690 C CA . ALA A 1 102 ? 9.757 12.969 32.712 1.00 75.25 102 ALA A CA 1
ATOM 691 C C . ALA A 1 102 ? 10.318 14.252 33.355 1.00 75.25 102 ALA A C 1
ATOM 693 O O . ALA A 1 102 ? 11.471 14.269 33.789 1.00 75.25 102 ALA A O 1
ATOM 694 N N . ALA A 1 103 ? 9.498 15.301 33.480 1.00 81.31 103 ALA A N 1
ATOM 695 C CA . ALA A 1 103 ? 9.883 16.533 34.168 1.00 81.31 103 ALA A CA 1
ATOM 696 C C . ALA A 1 103 ? 10.177 16.293 35.661 1.00 81.31 103 ALA A C 1
ATOM 698 O O . ALA A 1 103 ? 11.172 16.799 36.182 1.00 81.31 103 ALA A O 1
ATOM 699 N N . ALA A 1 104 ? 9.369 15.466 36.335 1.00 83.50 104 ALA A N 1
ATOM 700 C CA . ALA A 1 104 ? 9.604 15.083 37.726 1.00 83.50 104 ALA A CA 1
ATOM 701 C C . ALA A 1 104 ? 10.915 14.293 37.900 1.00 83.50 104 ALA A C 1
ATOM 703 O O . ALA A 1 104 ? 11.679 14.560 38.829 1.00 83.50 104 ALA A O 1
ATOM 704 N N . ALA A 1 105 ? 11.224 13.370 36.982 1.00 80.38 105 ALA A N 1
ATOM 705 C CA . ALA A 1 105 ? 12.480 12.620 37.000 1.00 80.38 105 ALA A CA 1
ATOM 706 C C . ALA A 1 105 ? 13.708 13.526 36.785 1.00 80.38 105 ALA A C 1
ATOM 708 O O . ALA A 1 105 ? 14.712 13.380 37.483 1.00 80.38 105 ALA A O 1
ATOM 709 N N . ALA A 1 106 ? 13.621 14.499 35.871 1.00 79.69 106 ALA A N 1
ATOM 710 C CA . ALA A 1 106 ? 14.685 15.479 35.649 1.00 79.69 106 ALA A CA 1
ATOM 711 C C . ALA A 1 106 ? 14.915 16.372 36.883 1.00 79.69 106 ALA A C 1
ATOM 713 O O . ALA A 1 106 ? 16.061 16.619 37.262 1.00 79.69 106 ALA A O 1
ATOM 714 N N . ALA A 1 107 ? 13.841 16.801 37.556 1.00 85.62 107 ALA A N 1
ATOM 715 C CA . ALA A 1 107 ? 13.934 17.562 38.801 1.00 85.62 107 ALA A CA 1
ATOM 716 C C . ALA A 1 107 ? 14.585 16.745 39.933 1.00 85.62 107 ALA A C 1
ATOM 718 O O . ALA A 1 107 ? 15.437 17.264 40.656 1.00 85.62 107 ALA A O 1
ATOM 719 N N . ALA A 1 108 ? 14.249 15.456 40.052 1.00 84.12 108 ALA A N 1
ATOM 720 C CA . ALA A 1 108 ? 14.869 14.559 41.027 1.00 84.12 108 ALA A CA 1
ATOM 721 C C . ALA A 1 108 ? 16.372 14.353 40.758 1.00 84.12 108 ALA A C 1
ATOM 723 O O . ALA A 1 108 ? 17.174 14.384 41.692 1.00 84.12 108 ALA A O 1
ATOM 724 N N . ALA A 1 109 ? 16.774 14.211 39.490 1.00 79.94 109 ALA A N 1
ATOM 725 C CA . ALA A 1 109 ? 18.182 14.104 39.108 1.00 79.94 109 ALA A CA 1
ATOM 726 C C . ALA A 1 109 ? 18.972 15.387 39.426 1.00 79.94 109 ALA A C 1
ATOM 728 O O . ALA A 1 109 ? 20.084 15.314 39.951 1.00 79.94 109 ALA A O 1
ATOM 729 N N . ALA A 1 110 ? 18.386 16.564 39.179 1.00 80.44 110 ALA A N 1
ATOM 730 C CA . ALA A 1 110 ? 18.995 17.846 39.532 1.00 80.44 110 ALA A CA 1
ATOM 731 C C . ALA A 1 110 ? 19.153 18.016 41.056 1.00 80.44 110 ALA A C 1
ATOM 733 O O . ALA A 1 110 ? 20.198 18.473 41.521 1.00 80.44 110 ALA A O 1
ATOM 734 N N . ALA A 1 111 ? 18.158 17.591 41.843 1.00 81.81 111 ALA A N 1
ATOM 735 C CA . ALA A 1 111 ? 18.236 17.608 43.304 1.00 81.81 111 ALA A CA 1
ATOM 736 C C . ALA A 1 111 ? 19.323 16.658 43.842 1.00 81.81 111 ALA A C 1
ATOM 738 O O . ALA A 1 111 ? 20.066 17.024 44.753 1.00 81.81 111 ALA A O 1
ATOM 739 N N . ALA A 1 112 ? 19.470 15.468 43.248 1.00 77.38 112 ALA A N 1
ATOM 740 C CA . ALA A 1 112 ? 20.527 14.522 43.607 1.00 77.38 112 ALA A CA 1
ATOM 741 C C . ALA A 1 112 ? 21.932 15.068 43.287 1.00 77.38 112 ALA A C 1
ATOM 743 O O . ALA A 1 112 ? 22.844 14.936 44.103 1.00 77.38 112 ALA A O 1
ATOM 744 N N . ALA A 1 113 ? 22.099 15.741 42.143 1.00 73.94 113 ALA A N 1
ATOM 745 C CA . ALA A 1 113 ? 23.356 16.395 41.780 1.00 73.94 113 ALA A CA 1
ATOM 746 C C . ALA A 1 113 ? 23.711 17.551 42.736 1.00 73.94 113 ALA A C 1
ATOM 748 O O . ALA A 1 113 ? 24.871 17.695 43.120 1.00 73.94 113 ALA A O 1
ATOM 749 N N . ALA A 1 114 ? 22.720 18.335 43.176 1.00 76.50 114 ALA A N 1
ATOM 750 C CA . ALA A 1 114 ? 22.923 19.397 44.162 1.00 76.50 114 ALA A CA 1
ATOM 751 C C . ALA A 1 114 ? 23.332 18.848 45.543 1.00 76.50 114 ALA A C 1
ATOM 753 O O . ALA A 1 114 ? 24.200 19.420 46.199 1.00 76.50 114 ALA A O 1
ATOM 754 N N . ALA A 1 115 ? 22.765 17.712 45.965 1.00 76.06 115 ALA A N 1
ATOM 755 C CA . ALA A 1 115 ? 23.125 17.060 47.225 1.00 76.06 115 ALA A CA 1
ATOM 756 C C . ALA A 1 115 ? 24.548 16.465 47.210 1.00 76.06 115 ALA A C 1
ATOM 758 O O . ALA A 1 115 ? 25.231 16.476 48.232 1.00 76.06 115 ALA A O 1
ATOM 759 N N . ALA A 1 116 ? 25.022 15.995 46.052 1.00 72.62 116 ALA A N 1
ATOM 760 C CA . ALA A 1 116 ? 26.374 15.454 45.892 1.00 72.62 116 ALA A CA 1
ATOM 761 C C . ALA A 1 116 ? 27.480 16.535 45.875 1.00 72.62 116 ALA A C 1
ATOM 763 O O . ALA A 1 116 ? 28.657 16.213 46.027 1.00 72.62 116 ALA A O 1
ATOM 764 N N . GLY A 1 117 ? 27.122 17.814 45.719 1.00 58.06 117 GLY A N 1
ATOM 765 C CA . GLY A 1 117 ? 28.064 18.931 45.595 1.00 58.06 117 GLY A CA 1
ATOM 766 C C . GLY A 1 117 ? 28.649 19.488 46.903 1.00 58.06 117 GLY A C 1
ATOM 767 O O . GLY A 1 117 ? 29.463 20.403 46.836 1.00 58.06 117 GLY A O 1
ATOM 768 N N . ILE A 1 118 ? 28.281 18.975 48.086 1.00 56.88 118 ILE A N 1
ATOM 769 C CA . ILE A 1 118 ? 28.740 19.522 49.389 1.00 56.88 118 ILE A CA 1
ATOM 770 C C . ILE A 1 118 ? 29.956 18.761 49.965 1.00 56.88 118 ILE A C 1
ATOM 772 O O . ILE A 1 118 ? 30.195 18.751 51.170 1.00 56.88 118 ILE A O 1
ATOM 776 N N . ALA A 1 119 ? 30.768 18.120 49.125 1.00 56.06 119 ALA A N 1
ATOM 777 C CA . ALA A 1 119 ? 32.005 17.495 49.588 1.00 56.06 119 ALA A CA 1
ATOM 778 C C . ALA A 1 119 ? 33.125 17.596 48.546 1.00 56.06 119 ALA A C 1
ATOM 780 O O . ALA A 1 119 ? 33.419 16.638 47.838 1.00 56.06 119 ALA A O 1
ATOM 781 N N . ALA A 1 120 ? 33.795 18.749 48.485 1.00 49.47 120 ALA A N 1
ATOM 782 C CA . ALA A 1 120 ? 35.163 18.809 47.976 1.00 49.47 120 ALA A CA 1
ATOM 783 C C . ALA A 1 120 ? 35.997 19.857 48.744 1.00 49.47 120 ALA A C 1
ATOM 785 O O . ALA A 1 120 ? 35.489 20.939 49.047 1.00 49.47 120 ALA A O 1
ATOM 786 N N . PRO A 1 121 ? 37.253 19.525 49.099 1.00 52.69 121 PRO A N 1
ATOM 787 C CA . PRO A 1 121 ? 38.071 20.275 50.043 1.00 52.69 121 PRO A CA 1
ATOM 788 C C . PRO A 1 121 ? 38.782 21.470 49.402 1.00 52.69 121 PRO A C 1
ATOM 790 O O . PRO A 1 121 ? 39.131 21.471 48.223 1.00 52.69 121 PRO A O 1
ATOM 793 N N . ALA A 1 122 ? 39.051 22.471 50.236 1.00 47.69 122 ALA A N 1
ATOM 794 C CA . ALA A 1 122 ? 39.898 23.610 49.924 1.00 47.69 122 ALA A CA 1
ATOM 795 C C . ALA A 1 122 ? 41.354 23.171 49.672 1.00 47.69 122 ALA A C 1
ATOM 797 O O . ALA A 1 122 ? 42.012 22.650 50.571 1.00 47.69 122 ALA A O 1
ATOM 798 N N . ALA A 1 123 ? 41.874 23.438 48.474 1.00 42.88 123 ALA A N 1
ATOM 799 C CA . ALA A 1 123 ? 43.306 23.490 48.197 1.00 42.88 123 ALA A CA 1
ATOM 800 C C . ALA A 1 123 ? 43.580 24.520 47.092 1.00 42.88 123 ALA A C 1
ATOM 802 O O . ALA A 1 123 ? 42.758 24.750 46.209 1.00 42.88 123 ALA A O 1
ATOM 803 N N . ALA A 1 124 ? 44.713 25.197 47.230 1.00 49.50 124 ALA A N 1
ATOM 804 C CA . ALA A 1 124 ? 44.987 26.524 46.709 1.00 49.50 124 ALA A CA 1
ATOM 805 C C . ALA A 1 124 ? 45.538 26.580 45.269 1.00 49.50 124 ALA A C 1
ATOM 807 O O . ALA A 1 124 ? 46.067 25.604 44.744 1.00 49.50 124 ALA A O 1
ATOM 808 N N . SER A 1 125 ? 45.520 27.819 44.758 1.00 42.47 125 SER A N 1
ATOM 809 C CA . SER A 1 125 ? 46.550 28.469 43.924 1.00 42.47 125 SER A CA 1
ATOM 810 C C . SER A 1 125 ? 46.260 28.721 42.435 1.00 42.47 125 SER A C 1
ATOM 812 O O . SER A 1 125 ? 46.461 27.889 41.563 1.00 42.47 125 SER A O 1
ATOM 814 N N . SER A 1 126 ? 45.901 29.992 42.206 1.00 45.19 126 SER A N 1
ATOM 815 C CA . SER A 1 126 ? 46.550 30.984 41.327 1.00 45.19 126 SER A CA 1
ATOM 816 C C . SER A 1 126 ? 46.546 30.848 39.794 1.00 45.19 126 SER A C 1
ATOM 818 O O . SER A 1 126 ? 47.310 30.086 39.215 1.00 45.19 126 SER A O 1
ATOM 820 N N . ALA A 1 127 ? 45.874 31.857 39.218 1.00 41.97 127 ALA A N 1
ATOM 821 C CA . ALA A 1 127 ? 46.297 32.742 38.122 1.00 41.97 127 ALA A CA 1
ATOM 822 C C . ALA A 1 127 ? 46.023 32.334 36.661 1.00 41.97 127 ALA A C 1
ATOM 824 O O . ALA A 1 127 ? 46.611 31.400 36.134 1.00 41.97 127 ALA A O 1
ATOM 825 N N . GLY A 1 128 ? 45.257 33.195 35.970 1.00 38.38 128 GLY A N 1
ATOM 826 C CA . GLY A 1 128 ? 45.503 33.502 34.556 1.00 38.38 128 GLY A CA 1
ATOM 827 C C . GLY A 1 128 ? 44.277 33.639 33.647 1.00 38.38 128 GLY A C 1
ATOM 828 O O . GLY A 1 128 ? 43.750 32.645 33.177 1.00 38.38 128 GLY A O 1
ATOM 829 N N . SER A 1 129 ? 43.948 34.891 33.309 1.00 37.88 129 SER A N 1
ATOM 830 C CA . SER A 1 129 ? 43.357 35.355 32.036 1.00 37.88 129 SER A CA 1
ATOM 831 C C . SER A 1 129 ? 41.918 34.992 31.634 1.00 37.88 129 SER A C 1
ATOM 833 O O . SER A 1 129 ? 41.637 33.981 31.006 1.00 37.88 129 SER A O 1
ATOM 835 N N . GLN A 1 130 ? 41.037 35.966 31.894 1.00 45.00 130 GLN A N 1
ATOM 836 C CA . GLN A 1 130 ? 40.196 36.682 30.916 1.00 45.00 130 GLN A CA 1
ATOM 837 C C . GLN A 1 130 ? 39.792 35.942 29.620 1.00 45.00 130 GLN A C 1
ATOM 839 O O . GLN A 1 130 ? 40.571 35.832 28.678 1.00 45.00 130 GLN A O 1
ATOM 844 N N . GLY A 1 131 ? 38.503 35.603 29.532 1.00 37.44 131 GLY A N 1
ATOM 845 C CA . GLY A 1 131 ? 37.781 35.289 28.298 1.00 37.44 131 GLY A CA 1
ATOM 846 C C . GLY A 1 131 ? 36.275 35.437 28.537 1.00 37.44 131 GLY A C 1
ATOM 847 O O . GLY A 1 131 ? 35.748 34.888 29.497 1.00 37.44 131 GLY A O 1
ATOM 848 N N . ALA A 1 132 ? 35.616 36.265 27.730 1.00 40.94 132 ALA A N 1
ATOM 849 C CA . ALA A 1 132 ? 34.263 36.789 27.917 1.00 40.94 132 ALA A CA 1
ATOM 850 C C . ALA A 1 132 ? 33.137 35.724 27.920 1.00 40.94 132 ALA A C 1
ATOM 852 O O . ALA A 1 132 ? 33.266 34.699 27.252 1.00 40.94 132 ALA A O 1
ATOM 853 N N . PRO A 1 133 ? 31.997 35.976 28.600 1.00 47.31 133 PRO A N 1
ATOM 854 C CA . PRO A 1 133 ? 30.842 35.089 28.544 1.00 47.31 133 PRO A CA 1
ATOM 855 C C . PRO A 1 133 ? 30.063 35.298 27.237 1.00 47.31 133 PRO A C 1
ATOM 857 O O . PRO A 1 133 ? 29.459 36.348 27.009 1.00 47.31 133 PRO A O 1
ATOM 860 N N . GLU A 1 134 ? 30.056 34.278 26.380 1.00 41.56 134 GLU A N 1
ATOM 861 C CA . GLU A 1 134 ? 29.139 34.195 25.247 1.00 41.56 134 GLU A CA 1
ATOM 862 C C . GLU A 1 134 ? 27.719 33.980 25.790 1.00 41.56 134 GLU A C 1
ATOM 864 O O . GLU A 1 134 ? 27.408 32.978 26.438 1.00 41.56 134 GLU A O 1
ATOM 869 N N . ALA A 1 135 ? 26.868 34.984 25.584 1.00 42.41 135 ALA A N 1
ATOM 870 C CA . ALA A 1 135 ? 25.477 34.981 25.993 1.00 42.41 135 ALA A CA 1
ATOM 871 C C . ALA A 1 135 ? 24.737 33.801 25.348 1.00 42.41 135 ALA A C 1
ATOM 873 O O . ALA A 1 135 ? 24.434 33.797 24.154 1.00 42.41 135 ALA A O 1
ATOM 874 N N . SER A 1 136 ? 24.421 32.814 26.183 1.00 44.84 136 SER A N 1
ATOM 875 C CA . SER A 1 136 ? 23.547 31.695 25.867 1.00 44.84 136 SER A CA 1
ATOM 876 C C . SER A 1 136 ? 22.188 32.233 25.408 1.00 44.84 136 SER A C 1
ATOM 878 O O . SER A 1 136 ? 21.403 32.772 26.192 1.00 44.84 136 SER A O 1
ATOM 880 N N . ARG A 1 137 ? 21.927 32.142 24.100 1.00 44.84 137 ARG A N 1
ATOM 881 C CA . ARG A 1 137 ? 20.622 32.431 23.504 1.00 44.84 137 ARG A CA 1
ATOM 882 C C . ARG A 1 137 ? 19.623 31.395 24.013 1.00 44.84 137 ARG A C 1
ATOM 884 O O . ARG A 1 137 ? 19.516 30.303 23.462 1.00 44.84 137 ARG A O 1
ATOM 891 N N . GLY A 1 138 ? 18.879 31.765 25.052 1.00 40.41 138 GLY A N 1
ATOM 892 C CA . GLY A 1 138 ? 17.674 31.068 25.483 1.00 40.41 138 GLY A CA 1
ATOM 893 C C . GLY A 1 138 ? 16.652 31.040 24.348 1.00 40.41 138 GLY A C 1
ATOM 894 O O . GLY A 1 138 ? 15.950 32.020 24.102 1.00 40.41 138 GLY A O 1
ATOM 895 N N . GLY A 1 139 ? 16.594 29.918 23.632 1.00 41.97 139 GLY A N 1
ATOM 896 C CA . GLY A 1 139 ? 15.503 29.606 22.719 1.00 41.97 139 GLY A CA 1
ATOM 897 C C . GLY A 1 139 ? 14.230 29.371 23.526 1.00 41.97 139 GLY A C 1
ATOM 898 O O . GLY A 1 139 ? 14.195 28.501 24.393 1.00 41.97 139 GLY A O 1
ATOM 899 N N . ALA A 1 140 ? 13.205 30.180 23.266 1.00 47.97 140 ALA A N 1
ATOM 900 C CA . ALA A 1 140 ? 11.909 30.082 23.923 1.00 47.97 140 ALA A CA 1
ATOM 901 C C . ALA A 1 140 ? 11.283 28.681 23.733 1.00 47.97 140 ALA A C 1
ATOM 903 O O . ALA A 1 140 ? 11.389 28.113 22.641 1.00 47.97 140 ALA A O 1
ATOM 904 N N . PRO A 1 141 ? 10.609 28.125 24.757 1.00 53.44 141 PRO A N 1
ATOM 905 C CA . PRO A 1 141 ? 9.926 26.842 24.645 1.00 53.44 141 PRO A CA 1
ATOM 906 C C . PRO A 1 141 ? 8.831 26.919 23.574 1.00 53.44 141 PRO A C 1
ATOM 908 O O . PRO A 1 141 ? 8.022 27.849 23.551 1.00 53.44 141 PRO A O 1
ATOM 911 N N . GLY A 1 142 ? 8.850 25.944 22.663 1.00 44.38 142 GLY A N 1
ATOM 912 C CA . GLY A 1 142 ? 7.952 25.849 21.517 1.00 44.38 142 GLY A CA 1
ATOM 913 C C . GLY A 1 142 ? 6.486 25.981 21.920 1.00 44.38 142 GLY A C 1
ATOM 914 O O . GLY A 1 142 ? 5.982 25.226 22.749 1.00 44.38 142 GLY A O 1
ATOM 915 N N . GLY A 1 143 ? 5.806 26.959 21.322 1.00 44.38 143 GLY A N 1
ATOM 916 C CA . GLY A 1 143 ? 4.373 27.154 21.495 1.00 44.38 143 GLY A CA 1
ATOM 917 C C . GLY A 1 143 ? 3.564 25.938 21.021 1.00 44.38 143 GLY A C 1
ATOM 918 O O . GLY A 1 143 ? 4.042 25.159 20.191 1.00 44.38 143 GLY A O 1
ATOM 919 N N . PRO A 1 144 ? 2.324 25.777 21.519 1.00 52.66 144 PRO A N 1
ATOM 920 C CA . PRO A 1 144 ? 1.461 24.654 21.183 1.00 52.66 144 PRO A CA 1
ATOM 921 C C . PRO A 1 144 ? 1.280 24.591 19.669 1.00 52.66 144 PRO A C 1
ATOM 923 O O . PRO A 1 144 ? 0.739 25.512 19.050 1.00 52.66 144 PRO A O 1
ATOM 926 N N . HIS A 1 145 ? 1.776 23.512 19.062 1.00 47.19 145 HIS A N 1
ATOM 927 C CA . HIS A 1 145 ? 1.600 23.254 17.644 1.00 47.19 145 HIS A CA 1
ATOM 928 C C . HIS A 1 145 ? 0.101 23.293 17.338 1.00 47.19 145 HIS A C 1
ATOM 930 O O . HIS A 1 145 ? -0.645 22.400 17.736 1.00 47.19 145 HIS A O 1
ATOM 936 N N . LYS A 1 146 ? -0.342 24.337 16.627 1.00 53.00 146 LYS A N 1
ATOM 937 C CA . LYS A 1 146 ? -1.658 24.391 15.990 1.00 53.00 146 LYS A CA 1
ATOM 938 C C . LYS A 1 146 ? -1.689 23.304 14.917 1.00 53.00 146 LYS A C 1
ATOM 940 O O . LYS A 1 146 ? -1.431 23.563 13.744 1.00 53.00 146 LYS A O 1
ATOM 945 N N . GLY A 1 147 ? -1.923 22.066 15.340 1.00 53.78 147 GLY A N 1
ATOM 946 C CA . GLY A 1 147 ? -2.195 20.945 14.460 1.00 53.78 147 GLY A CA 1
ATOM 947 C C . GLY A 1 147 ? -3.512 21.226 13.762 1.00 53.78 147 GLY A C 1
ATOM 948 O O . GLY A 1 147 ? -4.574 21.007 14.336 1.00 53.78 147 GLY A O 1
ATOM 949 N N . GLY A 1 148 ? -3.441 21.777 12.550 1.00 66.81 148 GLY A N 1
ATOM 950 C CA . GLY A 1 148 ? -4.610 21.875 11.686 1.00 66.81 148 GLY A CA 1
ATOM 951 C C . GLY A 1 148 ? -5.240 20.487 11.526 1.00 66.81 148 GLY A C 1
ATOM 952 O O . GLY A 1 148 ? -4.508 19.491 11.538 1.00 66.81 148 GLY A O 1
ATOM 953 N N . PRO A 1 149 ? -6.575 20.396 11.405 1.00 67.19 149 PRO A N 1
ATOM 954 C CA . PRO A 1 149 ? -7.249 19.118 11.245 1.00 67.19 149 PRO A CA 1
ATOM 955 C C . PRO A 1 149 ? -6.629 18.384 10.056 1.00 67.19 149 PRO A C 1
ATOM 957 O O . PRO A 1 149 ? -6.595 18.888 8.934 1.00 67.19 149 PRO A O 1
ATOM 960 N N . HIS A 1 150 ? -6.074 17.203 10.317 1.00 62.50 150 HIS A N 1
ATOM 961 C CA . HIS A 1 150 ? -5.504 16.350 9.288 1.00 62.50 150 HIS A CA 1
ATOM 962 C C . HIS A 1 150 ? -6.645 15.687 8.500 1.00 62.50 150 HIS A C 1
ATOM 964 O O . HIS A 1 150 ? -6.924 14.502 8.657 1.00 62.50 150 HIS A O 1
ATOM 970 N N . SER A 1 151 ? -7.346 16.469 7.681 1.00 52.28 151 SER A N 1
ATOM 971 C CA . SER A 1 151 ? -8.493 16.016 6.896 1.00 52.28 151 SER A CA 1
ATOM 972 C C . SER A 1 151 ? -8.018 15.211 5.683 1.00 52.28 151 SER A C 1
ATOM 974 O O . SER A 1 151 ? -7.686 15.764 4.635 1.00 52.28 151 SER A O 1
ATOM 976 N N . GLY A 1 152 ? -7.950 13.887 5.826 1.00 62.09 152 GLY A N 1
ATOM 977 C CA . GLY A 1 152 ? -7.964 12.980 4.677 1.00 62.09 152 GLY A CA 1
ATOM 978 C C . GLY A 1 152 ? -9.340 12.971 3.989 1.00 62.09 152 GLY A C 1
ATOM 979 O O . GLY A 1 152 ? -10.295 13.535 4.529 1.00 62.09 152 GLY A O 1
ATOM 980 N N . PRO A 1 153 ? -9.474 12.340 2.805 1.00 63.88 153 PRO A N 1
ATOM 981 C CA . PRO A 1 153 ? -10.792 12.031 2.253 1.00 63.88 153 PRO A CA 1
ATOM 982 C C . PRO A 1 153 ? -11.627 11.261 3.293 1.00 63.88 153 PRO A C 1
ATOM 984 O O . PRO A 1 153 ? -11.054 10.493 4.075 1.00 63.88 153 PRO A O 1
ATOM 987 N N . PRO A 1 154 ? -12.956 11.468 3.329 1.00 67.94 154 PRO A N 1
ATOM 988 C CA . PRO A 1 154 ? -13.812 10.898 4.362 1.00 67.94 154 PRO A CA 1
ATOM 989 C C . PRO A 1 154 ? -13.612 9.382 4.447 1.00 67.94 154 PRO A C 1
ATOM 991 O O . PRO A 1 154 ? -13.701 8.675 3.445 1.00 67.94 154 PRO A O 1
ATOM 994 N N . GLY A 1 155 ? -13.285 8.902 5.647 1.00 73.44 155 GLY A N 1
ATOM 995 C CA . GLY A 1 155 ? -13.107 7.482 5.944 1.00 73.44 155 GLY A CA 1
ATOM 996 C C . GLY A 1 155 ? -11.688 6.923 5.799 1.00 73.44 155 GLY A C 1
ATOM 997 O O . GLY A 1 155 ? -11.457 5.834 6.306 1.00 73.44 155 GLY A O 1
ATOM 998 N N . VAL A 1 156 ? -10.721 7.625 5.188 1.00 80.31 156 VAL A N 1
ATOM 999 C CA . VAL A 1 156 ? -9.317 7.157 5.128 1.00 80.31 156 VAL A CA 1
ATOM 1000 C C . VAL A 1 156 ? -8.436 8.033 6.024 1.00 80.31 156 VAL A C 1
ATOM 1002 O O . VAL A 1 156 ? -8.301 9.230 5.745 1.00 80.31 156 VAL A O 1
ATOM 1005 N N . PRO A 1 157 ? -7.780 7.480 7.063 1.00 85.75 157 PRO A N 1
ATOM 1006 C CA . PRO A 1 157 ? -6.853 8.263 7.867 1.00 85.75 157 PRO A CA 1
ATOM 1007 C C . PRO A 1 157 ? -5.693 8.752 7.005 1.00 85.75 157 PRO A C 1
ATOM 1009 O O . PRO A 1 157 ? -5.202 8.043 6.121 1.00 85.75 157 PRO A O 1
ATOM 1012 N N . CYS A 1 158 ? -5.221 9.969 7.265 1.00 88.69 158 CYS A N 1
ATOM 1013 C CA . CYS A 1 158 ? -4.027 10.449 6.587 1.00 88.69 158 CYS A CA 1
ATOM 1014 C C . CYS A 1 158 ? -2.793 9.636 7.031 1.00 88.69 158 CYS A C 1
ATOM 1016 O O . CYS A 1 158 ? -2.766 9.034 8.109 1.00 88.69 158 CYS A O 1
ATOM 1018 N N . ALA A 1 159 ? -1.739 9.656 6.211 1.00 89.62 159 ALA A N 1
ATOM 1019 C CA . ALA A 1 159 ? -0.511 8.912 6.493 1.00 89.62 159 ALA A CA 1
ATOM 1020 C C . ALA A 1 159 ? 0.146 9.322 7.824 1.00 89.62 159 ALA A C 1
ATOM 1022 O O . ALA A 1 159 ? 0.786 8.494 8.462 1.00 89.62 159 ALA A O 1
ATOM 1023 N N . GLU A 1 160 ? -0.033 10.567 8.277 1.00 90.06 160 GLU A N 1
ATOM 1024 C CA . GLU A 1 160 ? 0.501 11.025 9.565 1.00 90.06 160 GLU A CA 1
ATOM 1025 C C . GLU A 1 160 ? -0.281 10.502 10.773 1.00 90.06 160 GLU A C 1
ATOM 1027 O O . GLU A 1 160 ? 0.326 10.123 11.773 1.00 90.06 160 GLU A O 1
ATOM 1032 N N . CYS A 1 161 ? -1.610 10.408 10.676 1.00 91.25 161 CYS A N 1
ATOM 1033 C CA . CYS A 1 161 ? -2.424 9.770 11.711 1.00 91.25 161 CYS A CA 1
ATOM 1034 C C . CYS A 1 161 ? -2.040 8.295 11.859 1.00 91.25 161 CYS A C 1
ATOM 1036 O O . CYS A 1 161 ? -1.814 7.838 12.975 1.00 91.25 161 CYS A O 1
ATOM 1038 N N . PHE A 1 162 ? -1.869 7.582 10.740 1.00 92.38 162 PHE A N 1
ATOM 1039 C CA . PHE A 1 162 ? -1.359 6.209 10.745 1.00 92.38 162 PHE A CA 1
ATOM 1040 C C . PHE A 1 162 ? 0.021 6.094 11.373 1.00 92.38 162 PHE A C 1
ATOM 1042 O O . PHE A 1 162 ? 0.249 5.218 12.203 1.00 92.38 162 PHE A O 1
ATOM 1049 N N . ARG A 1 163 ? 0.934 6.985 10.971 1.00 95.06 163 ARG A N 1
ATOM 1050 C CA . ARG A 1 163 ? 2.309 6.996 11.462 1.00 95.06 163 ARG A CA 1
ATOM 1051 C C . ARG A 1 163 ? 2.342 7.116 12.980 1.00 95.06 163 ARG A C 1
ATOM 1053 O O . ARG A 1 163 ? 3.010 6.328 13.632 1.00 95.06 163 ARG A O 1
ATOM 1060 N N . ARG A 1 164 ? 1.577 8.058 13.536 1.00 93.94 164 ARG A N 1
ATOM 1061 C CA . ARG A 1 164 ? 1.492 8.283 14.985 1.00 93.94 164 ARG A CA 1
ATOM 1062 C C . ARG A 1 164 ? 0.791 7.142 15.715 1.00 93.94 164 ARG A C 1
ATOM 1064 O O . ARG A 1 164 ? 1.266 6.729 16.763 1.00 93.94 164 ARG A O 1
ATOM 1071 N N . ALA A 1 165 ? -0.310 6.631 15.167 1.00 93.38 165 ALA A N 1
ATOM 1072 C CA . ALA A 1 165 ? -1.099 5.591 15.822 1.00 93.38 165 ALA A CA 1
ATOM 1073 C C . ALA A 1 165 ? -0.384 4.231 15.853 1.00 93.38 165 ALA A C 1
ATOM 1075 O O . ALA A 1 165 ? -0.475 3.519 16.846 1.00 93.38 165 ALA A O 1
ATOM 1076 N N . LEU A 1 166 ? 0.339 3.876 14.786 1.00 96.12 166 LEU A N 1
ATOM 1077 C CA . LEU A 1 166 ? 1.040 2.591 14.671 1.00 96.12 166 LEU A CA 1
ATOM 1078 C C . LEU A 1 166 ? 2.548 2.682 14.936 1.00 96.12 166 LEU A C 1
ATOM 1080 O O . LEU A 1 166 ? 3.228 1.663 14.861 1.00 96.12 166 LEU A O 1
ATOM 1084 N N . LYS A 1 167 ? 3.067 3.885 15.224 1.00 96.62 167 LYS A N 1
ATOM 1085 C CA . LYS A 1 167 ? 4.507 4.177 15.375 1.00 96.62 167 LYS A CA 1
ATOM 1086 C C . LYS A 1 167 ? 5.311 3.666 14.191 1.00 96.62 167 LYS A C 1
ATOM 1088 O O . LYS A 1 167 ? 6.357 3.048 14.332 1.00 96.62 167 LYS A O 1
ATOM 1093 N N . GLU A 1 168 ? 4.774 3.899 13.007 1.00 96.31 168 GLU A N 1
ATOM 1094 C CA . GLU A 1 168 ? 5.348 3.410 11.765 1.00 96.31 168 GLU A CA 1
ATOM 1095 C C . GLU A 1 168 ? 6.302 4.414 11.130 1.00 96.31 168 GLU A C 1
ATOM 1097 O O . GLU A 1 168 ? 6.312 5.593 11.483 1.00 96.31 168 GLU A O 1
ATOM 1102 N N . THR A 1 169 ? 7.077 3.966 10.145 1.00 96.81 169 THR A N 1
ATOM 1103 C CA . THR A 1 169 ? 7.862 4.899 9.330 1.00 96.81 169 THR A CA 1
ATOM 1104 C C . THR A 1 169 ? 6.954 5.677 8.380 1.00 96.81 169 THR A C 1
ATOM 1106 O O . THR A 1 169 ? 5.846 5.254 8.031 1.00 96.81 169 THR A O 1
ATOM 1109 N N . LYS A 1 170 ? 7.426 6.829 7.894 1.00 96.12 170 LYS A N 1
ATOM 1110 C CA . LYS A 1 170 ? 6.678 7.624 6.904 1.00 96.12 170 LYS A CA 1
ATOM 1111 C C . LYS A 1 170 ? 6.427 6.858 5.600 1.00 96.12 170 LYS A C 1
ATOM 1113 O O . LYS A 1 170 ? 5.357 6.988 5.010 1.00 96.12 170 LYS A O 1
ATOM 1118 N N . SER A 1 171 ? 7.401 6.083 5.123 1.00 94.62 171 SER A N 1
ATOM 1119 C CA . SER A 1 171 ? 7.250 5.291 3.895 1.00 94.62 171 SER A CA 1
ATOM 1120 C C . SER A 1 171 ? 6.235 4.164 4.086 1.00 94.62 171 SER A C 1
ATOM 1122 O O . SER A 1 171 ? 5.391 3.936 3.216 1.00 94.62 171 SER A O 1
ATOM 1124 N N . GLN A 1 172 ? 6.263 3.520 5.253 1.00 96.62 172 GLN A N 1
ATOM 1125 C CA . GLN A 1 172 ? 5.336 2.455 5.598 1.00 96.62 172 GLN A CA 1
ATOM 1126 C C . GLN A 1 172 ? 3.909 2.987 5.766 1.00 96.62 172 GLN A C 1
ATOM 1128 O O . GLN A 1 172 ? 2.980 2.429 5.188 1.00 96.62 172 GLN A O 1
ATOM 1133 N N . SER A 1 173 ? 3.708 4.113 6.453 1.00 96.50 173 SER A N 1
ATOM 1134 C CA . SER A 1 173 ? 2.370 4.694 6.610 1.00 96.50 173 SER A CA 1
ATOM 1135 C C . SER A 1 173 ? 1.754 5.130 5.274 1.00 96.50 173 SER A C 1
ATOM 1137 O O . SER A 1 173 ? 0.567 4.895 5.036 1.00 96.50 173 SER A O 1
ATOM 1139 N N . VAL A 1 174 ? 2.555 5.679 4.352 1.00 96.25 174 VAL A N 1
ATOM 1140 C CA . VAL A 1 174 ? 2.118 5.958 2.973 1.00 96.25 174 VAL A CA 1
ATOM 1141 C C . VAL A 1 174 ? 1.674 4.670 2.280 1.00 96.25 174 VAL A C 1
ATOM 1143 O O . VAL A 1 174 ? 0.564 4.629 1.747 1.00 96.25 174 VAL A O 1
ATOM 1146 N N . ARG A 1 175 ? 2.475 3.600 2.349 1.00 96.50 175 ARG A N 1
ATOM 1147 C CA . ARG A 1 175 ? 2.128 2.287 1.783 1.00 96.50 175 ARG A CA 1
ATOM 1148 C C . ARG A 1 175 ? 0.806 1.751 2.344 1.00 96.50 175 ARG A C 1
ATOM 1150 O O . ARG A 1 175 ? -0.061 1.364 1.565 1.00 96.50 175 ARG A O 1
ATOM 1157 N N . LEU A 1 176 ? 0.604 1.793 3.662 1.00 97.25 176 LEU A N 1
ATOM 1158 C CA . LEU A 1 176 ? -0.642 1.350 4.300 1.00 97.25 176 LEU A CA 1
ATOM 1159 C C . LEU A 1 176 ? -1.861 2.146 3.810 1.00 97.25 176 LEU A C 1
ATOM 1161 O O . LEU A 1 176 ? -2.893 1.559 3.479 1.00 97.25 176 LEU A O 1
ATOM 1165 N N . THR A 1 177 ? -1.741 3.474 3.692 1.00 96.12 177 THR A N 1
ATOM 1166 C CA . THR A 1 177 ? -2.843 4.303 3.168 1.00 96.12 177 THR A CA 1
ATOM 1167 C C . THR A 1 177 ? -3.171 4.010 1.707 1.00 96.12 177 THR A C 1
ATOM 1169 O O . THR A 1 177 ? -4.326 4.123 1.298 1.00 96.12 177 THR A O 1
ATOM 1172 N N . GLU A 1 178 ? -2.183 3.625 0.903 1.00 96.50 178 GLU A N 1
ATOM 1173 C CA . GLU A 1 178 ? -2.398 3.237 -0.489 1.00 96.50 178 GLU A CA 1
ATOM 1174 C C . GLU A 1 178 ? -3.048 1.861 -0.619 1.00 96.50 178 GLU A C 1
ATOM 1176 O O . GLU A 1 178 ? -3.944 1.701 -1.447 1.00 96.50 178 GLU A O 1
ATOM 1181 N N . ILE A 1 179 ? -2.657 0.903 0.229 1.00 96.81 179 ILE A N 1
ATOM 1182 C CA . ILE A 1 179 ? -3.305 -0.410 0.327 1.00 96.81 179 ILE A CA 1
ATOM 1183 C C . ILE A 1 179 ? -4.794 -0.232 0.641 1.00 96.81 179 ILE A C 1
ATOM 1185 O O . ILE A 1 179 ? -5.638 -0.824 -0.027 1.00 96.81 179 ILE A O 1
ATOM 1189 N N . LEU A 1 180 ? -5.133 0.630 1.600 1.00 96.19 180 LEU A N 1
ATOM 1190 C CA . LEU A 1 180 ? -6.525 0.919 1.953 1.00 96.19 180 LEU A CA 1
ATOM 1191 C C . LEU A 1 180 ? -7.282 1.657 0.848 1.00 96.19 180 LEU A C 1
ATOM 1193 O O . LEU A 1 180 ? -8.422 1.309 0.552 1.00 96.19 180 LEU A O 1
ATOM 1197 N N . ALA A 1 181 ? -6.651 2.635 0.195 1.00 94.81 181 ALA A N 1
ATOM 1198 C CA . ALA A 1 181 ? -7.255 3.316 -0.947 1.00 94.81 181 ALA A CA 1
ATOM 1199 C C . ALA A 1 181 ? -7.546 2.340 -2.100 1.00 94.81 181 ALA A C 1
ATOM 1201 O O . ALA A 1 181 ? -8.564 2.473 -2.776 1.00 94.81 181 ALA A O 1
ATOM 1202 N N . LEU A 1 182 ? -6.673 1.349 -2.312 1.00 95.44 182 LEU A N 1
ATOM 1203 C CA . LEU A 1 182 ? -6.895 0.287 -3.286 1.00 95.44 182 LEU A CA 1
ATOM 1204 C C . LEU A 1 182 ? -8.004 -0.676 -2.840 1.00 95.44 182 LEU A C 1
ATOM 1206 O O . LEU A 1 182 ? -8.841 -1.059 -3.655 1.00 95.44 182 LEU A O 1
ATOM 1210 N N . ALA A 1 183 ? -8.047 -1.041 -1.557 1.00 94.44 183 ALA A N 1
ATOM 1211 C CA . ALA A 1 183 ? -9.081 -1.912 -1.001 1.00 94.44 183 ALA A CA 1
ATOM 1212 C C . ALA A 1 183 ? -10.488 -1.320 -1.165 1.00 94.44 183 ALA A C 1
ATOM 1214 O O . ALA A 1 183 ? -11.409 -2.047 -1.530 1.00 94.44 183 ALA A O 1
ATOM 1215 N N . ALA A 1 184 ? -10.619 -0.002 -0.993 1.00 92.88 184 ALA A N 1
ATOM 1216 C CA . ALA A 1 184 ? -11.877 0.726 -1.129 1.00 92.88 184 ALA A CA 1
ATOM 1217 C C . ALA A 1 184 ? -12.428 0.774 -2.568 1.00 92.88 184 ALA A C 1
ATOM 1219 O O . ALA A 1 184 ? -13.610 1.047 -2.758 1.00 92.88 184 ALA A O 1
ATOM 1220 N N . VAL A 1 185 ? -11.597 0.528 -3.589 1.00 92.75 185 VAL A N 1
ATOM 1221 C CA . VAL A 1 185 ? -12.049 0.482 -4.993 1.00 92.75 185 VAL A CA 1
ATOM 1222 C C . VAL A 1 185 ? -12.178 -0.941 -5.533 1.00 92.75 185 VAL A C 1
ATOM 1224 O O . VAL A 1 185 ? -12.802 -1.133 -6.575 1.00 92.75 185 VAL A O 1
ATOM 1227 N N . LEU A 1 186 ? -11.592 -1.939 -4.861 1.00 91.31 186 LEU A N 1
ATOM 1228 C CA . LEU A 1 186 ? -11.616 -3.332 -5.307 1.00 91.31 186 LEU A CA 1
ATOM 1229 C C . LEU A 1 186 ? -13.015 -3.954 -5.148 1.00 91.31 186 LEU A C 1
ATOM 1231 O O . LEU A 1 186 ? -13.621 -3.788 -4.089 1.00 91.31 186 LEU A O 1
ATOM 1235 N N . PRO A 1 187 ? -13.496 -4.743 -6.131 1.00 86.38 187 PRO A N 1
ATOM 1236 C CA . PRO A 1 187 ? -14.791 -5.409 -6.032 1.00 86.38 187 PRO A CA 1
ATOM 1237 C C . PRO A 1 187 ? -14.826 -6.424 -4.878 1.00 86.38 187 PRO A C 1
ATOM 1239 O O . PRO A 1 187 ? -13.784 -6.958 -4.468 1.00 86.38 187 PRO A O 1
ATOM 1242 N N . ASP A 1 188 ? -16.034 -6.717 -4.397 1.00 80.62 188 ASP A N 1
ATOM 1243 C CA . ASP A 1 188 ? -16.334 -7.856 -3.526 1.00 80.62 188 ASP A CA 1
ATOM 1244 C C . ASP A 1 188 ? -17.446 -8.717 -4.175 1.00 80.62 188 ASP A C 1
ATOM 1246 O O . ASP A 1 188 ? -18.527 -8.186 -4.437 1.00 80.62 188 ASP A O 1
ATOM 1250 N N . PRO A 1 189 ? -17.212 -10.007 -4.503 1.00 74.88 189 PRO A N 1
ATOM 1251 C CA . PRO A 1 189 ? -15.966 -10.741 -4.325 1.00 74.88 189 PRO A CA 1
ATOM 1252 C C . PRO A 1 189 ? -14.844 -10.182 -5.215 1.00 74.88 189 PRO A C 1
ATOM 1254 O O . PRO A 1 189 ? -15.105 -9.719 -6.330 1.00 74.88 189 PRO A O 1
ATOM 1257 N N . PRO A 1 190 ? -13.588 -10.218 -4.739 1.00 70.12 190 PRO A N 1
ATOM 1258 C CA . PRO A 1 190 ? -12.449 -9.910 -5.585 1.00 70.12 190 PRO A CA 1
ATOM 1259 C C . PRO A 1 190 ? -12.536 -10.775 -6.848 1.00 70.12 190 PRO A C 1
ATOM 1261 O O . PRO A 1 190 ? -12.862 -11.958 -6.722 1.00 70.12 190 PRO A O 1
ATOM 1264 N N . PRO A 1 191 ? -12.246 -10.229 -8.047 1.00 72.62 191 PRO A N 1
ATOM 1265 C CA . PRO A 1 191 ? -12.106 -11.066 -9.228 1.00 72.62 191 PRO A CA 1
ATOM 1266 C C . PRO A 1 191 ? -11.087 -12.127 -8.855 1.00 72.62 191 PRO A C 1
ATOM 1268 O O . PRO A 1 191 ? -10.008 -11.744 -8.394 1.00 72.62 191 PRO A O 1
ATOM 1271 N N . GLU A 1 192 ? -11.430 -13.409 -8.988 1.00 65.69 192 GLU A N 1
ATOM 1272 C CA . GLU A 1 192 ? -10.437 -14.466 -8.869 1.00 65.69 192 GLU A CA 1
ATOM 1273 C C . GLU A 1 192 ? -9.343 -14.094 -9.868 1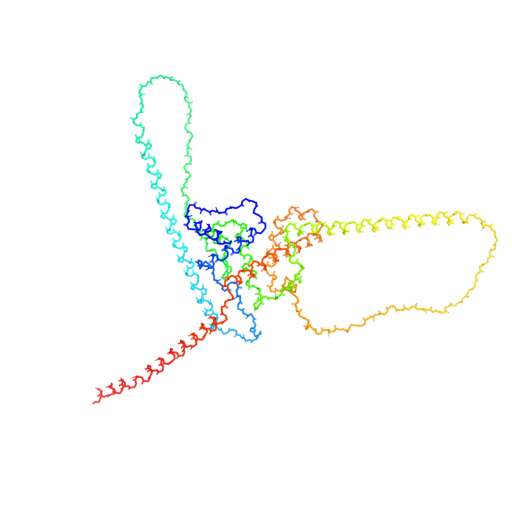.00 65.69 192 GLU A C 1
ATOM 1275 O O . GLU A 1 192 ? -9.523 -14.169 -11.086 1.00 65.69 192 GLU A O 1
ATOM 1280 N N . LEU A 1 193 ? -8.222 -13.568 -9.352 1.00 64.88 193 LEU A N 1
ATOM 1281 C CA . LEU A 1 193 ? -6.964 -13.683 -10.057 1.00 64.88 193 LEU A CA 1
ATOM 1282 C C . LEU A 1 193 ? -6.910 -15.170 -10.313 1.00 64.88 193 LEU A C 1
ATOM 1284 O O . LEU A 1 193 ? -6.879 -15.926 -9.345 1.00 64.88 193 LEU A O 1
ATOM 1288 N N . LEU A 1 194 ? -7.062 -15.544 -11.580 1.00 62.84 194 LEU A N 1
ATOM 1289 C CA . LEU A 1 194 ? -6.920 -16.904 -12.046 1.00 62.84 194 LEU A CA 1
ATOM 1290 C C . LEU A 1 194 ? -5.557 -17.307 -11.501 1.00 62.84 194 LEU A C 1
ATOM 1292 O O . LEU A 1 194 ? -4.543 -16.833 -12.013 1.00 62.84 194 LEU A O 1
ATOM 1296 N N . GLU A 1 195 ? -5.555 -17.971 -10.339 1.00 56.53 195 GLU A N 1
ATOM 1297 C CA . GLU A 1 195 ? -4.337 -18.390 -9.674 1.00 56.53 195 GLU A CA 1
ATOM 1298 C C . GLU A 1 195 ? -3.732 -19.292 -10.719 1.00 56.53 195 GLU A C 1
ATOM 1300 O O . GLU A 1 195 ? -4.306 -20.339 -11.031 1.00 56.53 195 GLU A O 1
ATOM 1305 N N . GLU A 1 196 ? -2.683 -18.789 -11.372 1.00 47.75 196 GLU A N 1
ATOM 1306 C CA . GLU A 1 196 ? -1.957 -19.529 -12.384 1.00 47.75 196 GLU A CA 1
ATOM 1307 C C . GLU A 1 196 ? -1.742 -20.903 -11.778 1.00 47.75 196 GLU A C 1
ATOM 1309 O O . GLU A 1 196 ? -1.188 -21.005 -10.678 1.00 47.75 196 GLU A O 1
ATOM 1314 N N . SER A 1 197 ? -2.366 -21.903 -12.413 1.00 41.69 197 SER A N 1
ATOM 1315 C CA . SER A 1 197 ? -2.633 -23.205 -11.813 1.00 41.69 197 SER A CA 1
ATOM 1316 C C . SER A 1 197 ? -1.417 -23.676 -11.034 1.00 41.69 197 SER A C 1
ATOM 1318 O O . SER A 1 197 ? -0.314 -23.503 -11.553 1.00 41.69 197 SER A O 1
ATOM 1320 N N . PRO A 1 198 ? -1.590 -24.244 -9.824 1.00 45.53 198 PRO A N 1
ATOM 1321 C CA . PRO A 1 198 ? -0.494 -24.574 -8.926 1.00 45.53 198 PRO A CA 1
ATOM 1322 C C . PRO A 1 198 ? 0.543 -25.405 -9.676 1.00 45.53 198 PRO A C 1
ATOM 1324 O O . PRO A 1 198 ? 0.407 -26.617 -9.832 1.00 45.53 198 PRO A O 1
ATOM 1327 N N . VAL A 1 199 ? 1.578 -24.734 -10.176 1.00 43.41 199 VAL A N 1
ATOM 1328 C CA . VAL A 1 199 ? 2.732 -25.366 -10.794 1.00 43.41 199 VAL A CA 1
ATOM 1329 C C . VAL A 1 199 ? 3.446 -26.023 -9.630 1.00 43.41 199 VAL A C 1
ATOM 1331 O O . VAL A 1 199 ? 4.136 -25.352 -8.871 1.00 43.41 199 VAL A O 1
ATOM 1334 N N . SER A 1 200 ? 3.144 -27.307 -9.442 1.00 41.81 200 SER A N 1
ATOM 1335 C CA . SER A 1 200 ? 3.787 -28.282 -8.569 1.00 41.81 200 SER A CA 1
ATOM 1336 C C . SER A 1 200 ? 4.381 -27.719 -7.277 1.00 41.81 200 SER A C 1
ATOM 1338 O O . SER A 1 200 ? 5.476 -27.158 -7.256 1.00 41.81 200 SER A O 1
ATOM 1340 N N . SER A 1 201 ? 3.714 -28.005 -6.157 1.00 40.62 201 SER A N 1
ATOM 1341 C CA . SER A 1 201 ? 4.117 -27.707 -4.772 1.00 40.62 201 SER A CA 1
ATOM 1342 C C . SER A 1 201 ? 5.488 -28.261 -4.316 1.00 40.62 201 SER A C 1
ATOM 1344 O O . SER A 1 201 ? 5.759 -28.293 -3.120 1.00 40.62 201 SER A O 1
ATOM 1346 N N . SER A 1 202 ? 6.374 -28.677 -5.226 1.00 43.28 202 SER A N 1
ATOM 1347 C CA . SER A 1 202 ? 7.743 -29.123 -4.936 1.00 43.28 202 SER A CA 1
ATOM 1348 C C . SER A 1 202 ? 8.810 -28.040 -5.135 1.00 43.28 202 SER A C 1
ATOM 1350 O O . SER A 1 202 ? 9.978 -28.288 -4.842 1.00 43.28 202 SER A O 1
ATOM 1352 N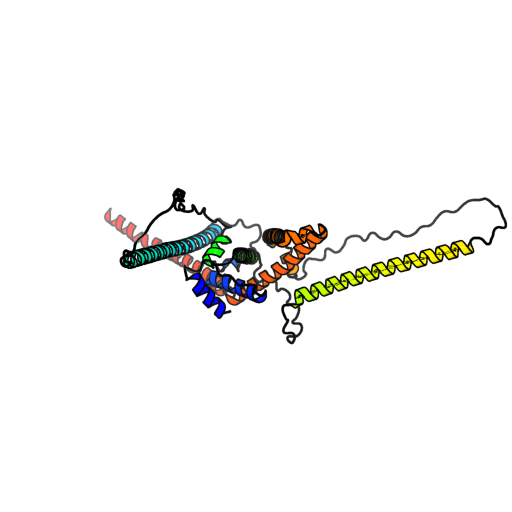 N . SER A 1 203 ? 8.446 -26.839 -5.589 1.00 43.03 203 SER A N 1
ATOM 1353 C CA . SER A 1 203 ? 9.331 -25.680 -5.489 1.00 43.03 203 SER A CA 1
ATOM 1354 C C . SER A 1 203 ? 8.873 -24.847 -4.303 1.00 43.03 203 SER A C 1
ATOM 1356 O O . SER A 1 203 ? 7.885 -24.113 -4.379 1.00 43.03 203 SER A O 1
ATOM 1358 N N . ARG A 1 204 ? 9.581 -24.974 -3.175 1.00 43.50 204 ARG A N 1
ATOM 1359 C CA . ARG A 1 204 ? 9.631 -23.915 -2.163 1.00 43.50 204 ARG A CA 1
ATOM 1360 C C . ARG A 1 204 ? 10.197 -22.688 -2.875 1.00 43.50 204 ARG A C 1
ATOM 1362 O O . ARG A 1 204 ? 11.404 -22.490 -2.866 1.00 43.50 204 ARG A O 1
ATOM 1369 N N . ARG A 1 205 ? 9.326 -21.949 -3.574 1.00 44.44 205 ARG A N 1
ATOM 1370 C CA . ARG A 1 205 ? 9.671 -20.767 -4.359 1.00 44.44 205 ARG A CA 1
ATOM 1371 C C . ARG A 1 205 ? 10.374 -19.794 -3.438 1.00 44.44 205 ARG A C 1
ATOM 1373 O O . ARG A 1 205 ? 9.761 -19.154 -2.583 1.00 44.44 205 ARG A O 1
ATOM 1380 N N . ASP A 1 206 ? 11.679 -19.749 -3.617 1.00 48.47 206 ASP A N 1
ATOM 1381 C CA . ASP A 1 206 ? 12.537 -18.728 -3.082 1.00 48.47 206 ASP A CA 1
ATOM 1382 C C . ASP A 1 206 ? 12.075 -17.416 -3.724 1.00 48.47 206 ASP A C 1
ATOM 1384 O O . ASP A 1 206 ? 12.109 -17.255 -4.945 1.00 48.47 206 ASP A O 1
ATOM 1388 N N . TRP A 1 207 ? 11.572 -16.479 -2.920 1.00 45.78 207 TRP A N 1
ATOM 1389 C CA . TRP A 1 207 ? 11.021 -15.196 -3.387 1.00 45.78 207 TRP A CA 1
ATOM 1390 C C . TRP A 1 207 ? 12.058 -14.303 -4.094 1.00 45.78 207 TRP A C 1
ATOM 1392 O O . TRP A 1 207 ? 11.735 -13.200 -4.520 1.00 45.78 207 TRP A O 1
ATOM 1402 N N . ARG A 1 208 ? 13.296 -14.788 -4.235 1.00 49.25 208 ARG A N 1
ATOM 1403 C CA . ARG A 1 208 ? 14.395 -14.188 -4.992 1.00 49.25 208 ARG A CA 1
ATOM 1404 C C . ARG A 1 208 ? 14.264 -14.343 -6.513 1.00 49.25 208 ARG A C 1
ATOM 1406 O O . ARG A 1 208 ? 15.024 -13.708 -7.232 1.00 49.25 208 ARG A O 1
ATOM 1413 N N . GLN A 1 209 ? 13.343 -15.171 -7.013 1.00 43.19 209 GLN A N 1
ATOM 1414 C CA . GLN A 1 209 ? 13.299 -15.485 -8.449 1.00 43.19 209 GLN A CA 1
ATOM 1415 C C . GLN A 1 209 ? 12.638 -14.415 -9.329 1.00 43.19 209 GLN A C 1
ATOM 1417 O O . GLN A 1 209 ? 12.999 -14.321 -10.492 1.00 43.19 209 GLN A O 1
ATOM 1422 N N . SER A 1 210 ? 11.754 -13.549 -8.815 1.00 48.28 210 SER A N 1
ATOM 1423 C CA . SER A 1 210 ? 11.064 -12.580 -9.689 1.00 48.28 210 SER A CA 1
ATOM 1424 C C . SER A 1 210 ? 12.004 -11.561 -10.346 1.00 48.28 210 SER A C 1
ATOM 1426 O O . SER A 1 210 ? 11.805 -11.234 -11.511 1.00 48.28 210 SER A O 1
ATOM 1428 N N . ASP A 1 211 ? 13.060 -11.120 -9.657 1.00 46.88 211 ASP A N 1
ATOM 1429 C CA . ASP A 1 211 ? 14.073 -10.248 -10.269 1.00 46.88 211 ASP A CA 1
ATOM 1430 C C . ASP A 1 211 ? 15.034 -11.030 -11.178 1.00 46.88 211 ASP A C 1
ATOM 1432 O O . ASP A 1 211 ? 15.450 -10.531 -12.224 1.00 46.88 211 ASP A O 1
ATOM 1436 N N . ALA A 1 212 ? 15.357 -12.278 -10.817 1.00 54.00 212 ALA A N 1
ATOM 1437 C CA . ALA A 1 212 ? 16.242 -13.130 -11.607 1.00 54.00 212 ALA A CA 1
ATOM 1438 C C . ALA A 1 212 ? 15.612 -13.528 -12.951 1.00 54.00 212 ALA A C 1
ATOM 1440 O O . ALA A 1 212 ? 16.273 -13.401 -13.982 1.00 54.00 212 ALA A O 1
ATOM 1441 N N . ASP A 1 213 ? 14.339 -13.928 -12.952 1.00 52.41 213 ASP A N 1
ATOM 1442 C CA . ASP A 1 213 ? 13.619 -14.391 -14.142 1.00 52.41 213 ASP A CA 1
ATOM 1443 C C . ASP A 1 213 ? 13.342 -13.234 -15.113 1.00 52.41 213 ASP A C 1
ATOM 1445 O O . ASP A 1 213 ? 13.554 -13.375 -16.315 1.00 52.41 213 ASP A O 1
ATOM 1449 N N . LEU A 1 214 ? 12.988 -12.048 -14.602 1.00 57.12 214 LEU A N 1
ATOM 1450 C CA . LEU A 1 214 ? 12.827 -10.852 -15.435 1.00 57.12 214 LEU A CA 1
ATOM 1451 C C . LEU A 1 214 ? 14.168 -10.357 -15.993 1.00 57.12 214 LEU A C 1
ATOM 1453 O O . LEU A 1 214 ? 14.221 -9.893 -17.133 1.00 57.12 214 LEU A O 1
ATOM 1457 N N . SER A 1 215 ? 15.265 -10.470 -15.230 1.00 66.94 215 SER A N 1
ATOM 1458 C CA . SER A 1 215 ? 16.598 -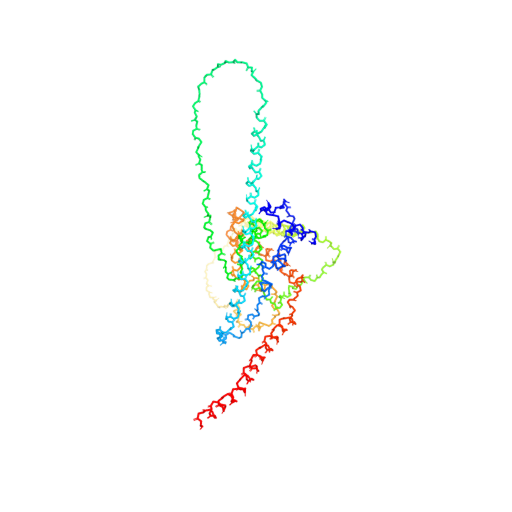10.180 -15.770 1.00 66.94 215 SER A CA 1
ATOM 1459 C C . SER A 1 215 ? 16.996 -11.193 -16.845 1.00 66.94 215 SER A C 1
ATOM 1461 O O . SER A 1 215 ? 17.587 -10.806 -17.849 1.00 66.94 215 SER A O 1
ATOM 1463 N N . ALA A 1 216 ? 16.618 -12.465 -16.685 1.00 72.38 216 ALA A N 1
ATOM 1464 C CA . ALA A 1 216 ? 16.907 -13.522 -17.641 1.00 72.38 216 ALA A CA 1
ATOM 1465 C C . ALA A 1 216 ? 16.106 -13.343 -18.938 1.00 72.38 216 ALA A C 1
ATOM 1467 O O . ALA A 1 216 ? 16.686 -13.462 -20.016 1.00 72.38 216 ALA A O 1
ATOM 1468 N N . GLU A 1 217 ? 14.825 -12.970 -18.861 1.00 79.25 217 GLU A N 1
ATOM 1469 C CA . GLU A 1 217 ? 14.013 -12.618 -20.033 1.00 79.25 217 GLU A CA 1
ATOM 1470 C C . GLU A 1 217 ? 14.535 -11.359 -20.735 1.00 79.25 217 GLU A C 1
ATOM 1472 O O . GLU A 1 217 ? 14.644 -11.338 -21.962 1.00 79.25 217 GLU A O 1
ATOM 1477 N N . ALA A 1 218 ? 14.927 -10.323 -19.985 1.00 73.38 218 ALA A N 1
ATOM 1478 C CA . ALA A 1 218 ? 15.531 -9.122 -20.561 1.00 73.38 218 ALA A CA 1
ATOM 1479 C C . ALA A 1 218 ? 16.873 -9.432 -21.251 1.00 73.38 218 ALA A C 1
ATOM 1481 O O . ALA A 1 218 ? 17.122 -8.954 -22.361 1.00 73.38 218 ALA A O 1
ATOM 1482 N N . LEU A 1 219 ? 17.712 -10.278 -20.644 1.00 83.25 219 LEU A N 1
ATOM 1483 C CA . LEU A 1 219 ? 18.975 -10.734 -21.227 1.00 83.25 219 LEU A CA 1
ATOM 1484 C C . LEU A 1 219 ? 18.730 -11.591 -22.476 1.00 83.25 219 LEU A C 1
ATOM 1486 O O . LEU A 1 219 ? 19.416 -11.430 -23.484 1.00 83.25 219 LEU A O 1
ATOM 1490 N N . GLN A 1 220 ? 17.721 -12.464 -22.445 1.00 90.81 220 GLN A N 1
ATOM 1491 C CA . GLN A 1 220 ? 17.328 -13.292 -23.582 1.00 90.81 220 GLN A CA 1
ATOM 1492 C C . GLN A 1 220 ? 16.812 -12.428 -24.739 1.00 90.81 220 GLN A C 1
ATOM 1494 O O . GLN A 1 220 ? 17.190 -12.644 -25.891 1.00 90.81 220 GLN A O 1
ATOM 1499 N N . GLN A 1 221 ? 16.012 -11.403 -24.444 1.00 87.06 221 GLN A N 1
ATOM 1500 C CA . GLN A 1 221 ? 15.509 -10.464 -25.441 1.00 87.06 221 GLN A CA 1
ATOM 1501 C C . GLN A 1 221 ? 16.638 -9.599 -26.028 1.00 87.06 221 GLN A C 1
ATOM 1503 O O . GLN A 1 221 ? 16.682 -9.379 -27.241 1.00 87.06 221 GLN A O 1
ATOM 1508 N N . GLN A 1 222 ? 17.607 -9.180 -25.208 1.00 91.88 222 GLN A N 1
ATOM 1509 C CA . GLN A 1 222 ? 18.808 -8.481 -25.671 1.00 91.88 222 GLN A CA 1
ATOM 1510 C C . GLN A 1 222 ? 19.681 -9.376 -26.566 1.00 91.88 222 GLN A C 1
ATOM 1512 O O . GLN A 1 222 ? 20.162 -8.935 -27.614 1.00 91.88 222 GLN A O 1
ATOM 1517 N N . GLN A 1 223 ? 19.844 -10.649 -26.204 1.00 93.62 223 GLN A N 1
ATOM 1518 C CA . GLN A 1 223 ? 20.601 -11.620 -26.993 1.00 93.62 223 GLN A CA 1
ATOM 1519 C C . GLN A 1 223 ? 19.922 -11.894 -28.346 1.00 93.62 223 GLN A C 1
ATOM 1521 O O . GLN A 1 223 ? 20.592 -12.005 -29.376 1.00 93.62 223 GLN A O 1
ATOM 1526 N N . GLN A 1 224 ? 18.587 -11.906 -28.376 1.00 94.56 224 GLN A N 1
ATOM 1527 C CA . GLN A 1 224 ? 17.818 -12.053 -29.609 1.00 94.56 224 GLN A CA 1
ATOM 1528 C C . GLN A 1 224 ? 17.959 -10.828 -30.533 1.00 94.56 224 GLN A C 1
ATOM 1530 O O . GLN A 1 224 ? 18.077 -10.988 -31.751 1.00 94.56 224 GLN A O 1
ATOM 1535 N N . GLN A 1 225 ? 18.036 -9.610 -29.979 1.00 93.25 225 GLN A N 1
ATOM 1536 C CA . GLN A 1 225 ? 18.337 -8.408 -30.770 1.00 93.25 225 GLN A CA 1
ATOM 1537 C C . GLN A 1 225 ? 19.759 -8.422 -31.349 1.00 93.25 225 GLN A C 1
ATOM 1539 O O . GLN A 1 225 ? 19.942 -8.044 -32.509 1.00 93.25 225 GLN A O 1
ATOM 1544 N N . GLN A 1 226 ? 20.760 -8.900 -30.599 1.00 94.88 226 GLN A N 1
ATOM 1545 C CA . GLN A 1 226 ? 22.119 -9.049 -31.138 1.00 94.88 226 GLN A CA 1
ATOM 1546 C C . GLN A 1 226 ? 22.176 -10.044 -32.304 1.00 94.88 226 GLN A C 1
ATOM 1548 O O . GLN A 1 226 ? 22.842 -9.768 -33.305 1.00 94.88 226 GLN A O 1
ATOM 1553 N N . GLN A 1 227 ? 21.445 -11.163 -32.231 1.00 95.62 227 GLN A N 1
ATOM 1554 C CA . GLN A 1 227 ? 21.381 -12.109 -33.352 1.00 95.62 227 GLN A CA 1
ATOM 1555 C C . GLN A 1 227 ? 20.748 -11.493 -34.606 1.00 95.62 227 GLN A C 1
ATOM 1557 O O . GLN A 1 227 ? 21.242 -11.720 -35.712 1.00 95.62 227 GLN A O 1
ATOM 1562 N N . GLN A 1 228 ? 19.702 -10.671 -34.460 1.00 95.12 228 GLN A N 1
ATOM 1563 C CA . GLN A 1 228 ? 19.114 -9.977 -35.611 1.00 95.12 228 GLN A CA 1
ATOM 1564 C C . GLN A 1 228 ? 20.082 -8.969 -36.247 1.00 95.12 228 GLN A C 1
ATOM 1566 O O . GLN A 1 228 ? 20.144 -8.883 -37.475 1.00 95.12 228 GLN A O 1
ATOM 1571 N N . GLN A 1 229 ? 20.877 -8.245 -35.450 1.00 95.44 229 GLN A N 1
ATOM 1572 C CA . GLN A 1 229 ? 21.892 -7.339 -36.002 1.00 95.44 229 GLN A CA 1
ATOM 1573 C C . GLN A 1 229 ? 22.996 -8.088 -36.760 1.00 95.44 229 GLN A C 1
ATOM 1575 O O . GLN A 1 229 ? 23.396 -7.642 -37.838 1.00 95.44 229 GLN A O 1
ATOM 1580 N N . GLN A 1 230 ? 23.450 -9.244 -36.263 1.00 96.38 230 GLN A N 1
ATOM 1581 C CA . GLN A 1 230 ? 24.433 -10.057 -36.991 1.00 96.38 230 GLN A CA 1
ATOM 1582 C C . GLN A 1 230 ? 23.889 -10.572 -38.331 1.00 96.38 230 GLN A C 1
ATOM 1584 O O . GLN A 1 230 ? 24.610 -10.540 -39.331 1.00 96.38 230 GLN A O 1
ATOM 1589 N N . GLN A 1 231 ? 22.617 -10.986 -38.393 1.00 96.44 231 GLN A N 1
ATOM 1590 C CA . GLN A 1 231 ? 22.013 -11.412 -39.662 1.00 96.44 231 GLN A CA 1
ATOM 1591 C C . GLN A 1 231 ? 21.932 -10.272 -40.686 1.00 96.44 231 GLN A C 1
ATOM 1593 O O . GLN A 1 231 ? 22.195 -10.498 -41.869 1.00 96.44 231 GLN A O 1
ATOM 1598 N N . GLN A 1 232 ? 21.628 -9.041 -40.257 1.00 96.12 232 GLN A N 1
ATOM 1599 C CA . GLN A 1 232 ? 21.618 -7.897 -41.176 1.00 96.12 232 GLN A CA 1
ATOM 1600 C C . GLN A 1 232 ? 23.013 -7.574 -41.727 1.00 96.12 232 GLN A C 1
ATOM 1602 O O . GLN A 1 232 ? 23.138 -7.277 -42.917 1.00 96.12 232 GLN A O 1
ATOM 1607 N N . GLN A 1 233 ? 24.071 -7.683 -40.915 1.00 96.44 233 GLN A N 1
ATOM 1608 C CA . GLN A 1 233 ? 25.439 -7.472 -41.405 1.00 96.44 233 GLN A CA 1
ATOM 1609 C C . GLN A 1 233 ? 25.865 -8.533 -42.430 1.00 96.44 233 GLN A C 1
ATOM 1611 O O . GLN A 1 233 ? 26.481 -8.187 -43.441 1.00 96.44 233 GLN A O 1
ATOM 1616 N N . GLN A 1 234 ? 25.496 -9.805 -42.235 1.00 96.69 234 GLN A N 1
ATOM 1617 C CA . GLN A 1 234 ? 25.792 -10.849 -43.226 1.00 96.69 234 GLN A CA 1
ATOM 1618 C C . GLN A 1 234 ? 25.070 -10.616 -44.559 1.00 96.69 234 GLN A C 1
ATOM 1620 O O . GLN A 1 234 ? 25.674 -10.803 -45.618 1.00 96.69 234 GLN A O 1
ATOM 1625 N N . GLN A 1 235 ? 23.812 -10.157 -44.538 1.00 96.25 235 GLN A N 1
ATOM 1626 C CA . GLN A 1 235 ? 23.103 -9.825 -45.779 1.00 96.25 235 GLN A CA 1
ATOM 1627 C C . GLN A 1 235 ? 23.763 -8.663 -46.533 1.00 96.25 235 GLN A C 1
ATOM 1629 O O . GLN A 1 235 ? 23.860 -8.716 -47.761 1.00 96.25 235 GLN A O 1
ATOM 1634 N N . GLN A 1 236 ? 24.274 -7.646 -45.830 1.00 95.94 236 GLN A N 1
ATOM 1635 C CA . GLN A 1 236 ? 25.007 -6.559 -46.487 1.00 95.94 236 GLN A CA 1
ATOM 1636 C C . GLN A 1 236 ? 26.319 -7.037 -47.125 1.00 95.94 236 GLN A C 1
ATOM 1638 O O . GLN A 1 236 ? 26.634 -6.617 -48.239 1.00 95.94 236 GLN A O 1
ATOM 1643 N N . GLN A 1 237 ? 27.057 -7.953 -46.486 1.00 95.94 237 GLN A N 1
ATOM 1644 C CA . GLN A 1 237 ? 28.269 -8.519 -47.094 1.00 95.94 237 GLN A CA 1
ATOM 1645 C C . GLN A 1 237 ? 27.968 -9.343 -48.353 1.00 95.94 237 GLN A C 1
ATOM 1647 O O . GLN A 1 237 ? 28.689 -9.216 -49.343 1.00 95.94 237 GLN A O 1
ATOM 1652 N N . GLN A 1 238 ? 26.892 -10.139 -48.366 1.00 95.88 238 GLN A N 1
ATOM 1653 C CA . GLN A 1 238 ? 26.508 -10.878 -49.576 1.00 95.88 238 GLN A CA 1
ATOM 1654 C C . GLN A 1 238 ? 26.125 -9.947 -50.730 1.00 95.88 238 GLN A C 1
ATOM 1656 O O . GLN A 1 238 ? 26.505 -10.208 -51.873 1.00 95.88 238 GLN A O 1
ATOM 1661 N N . GLN A 1 239 ? 25.432 -8.837 -50.452 1.00 95.25 239 GLN A N 1
ATOM 1662 C CA . GLN A 1 239 ? 25.129 -7.850 -51.492 1.00 95.25 239 GLN A CA 1
ATOM 1663 C C . GLN A 1 239 ? 26.395 -7.188 -52.047 1.00 95.25 239 GLN A C 1
ATOM 1665 O O . GLN A 1 239 ? 26.488 -6.990 -53.259 1.00 95.25 239 GLN A O 1
ATOM 1670 N N . GLN A 1 240 ? 27.398 -6.901 -51.209 1.00 94.75 240 GLN A N 1
ATOM 1671 C CA . GLN A 1 240 ? 28.677 -6.376 -51.699 1.00 94.75 240 GLN A CA 1
ATOM 1672 C C . GLN A 1 240 ? 29.431 -7.390 -52.568 1.00 94.75 240 GLN A C 1
ATOM 1674 O O . GLN A 1 240 ? 29.981 -7.005 -53.599 1.00 94.75 240 GLN A O 1
ATOM 1679 N N . GLN A 1 241 ? 29.419 -8.681 -52.222 1.00 93.75 241 GLN A N 1
ATOM 1680 C CA . GLN A 1 241 ? 30.043 -9.708 -53.065 1.00 93.75 241 GLN A CA 1
ATOM 1681 C C . GLN A 1 241 ? 29.318 -9.882 -54.405 1.00 93.75 241 GLN A C 1
ATOM 1683 O O . GLN A 1 241 ? 29.979 -9.998 -55.437 1.00 93.75 241 GLN A O 1
ATOM 1688 N N . GLN A 1 242 ? 27.981 -9.829 -54.430 1.00 93.00 242 GLN A N 1
ATOM 1689 C CA . GLN A 1 242 ? 27.236 -9.855 -55.695 1.00 93.00 242 GLN A CA 1
ATOM 1690 C C . GLN A 1 242 ? 27.530 -8.628 -56.559 1.00 93.00 242 GLN A C 1
ATOM 1692 O O . GLN A 1 242 ? 27.685 -8.768 -57.772 1.00 93.00 242 GLN A O 1
ATOM 1697 N N . GLN A 1 243 ? 27.667 -7.437 -55.968 1.00 91.12 243 GLN A N 1
ATOM 1698 C CA . GLN A 1 243 ? 28.060 -6.245 -56.725 1.00 91.12 243 GLN A CA 1
ATOM 1699 C C . GLN A 1 243 ? 29.477 -6.365 -57.296 1.00 91.12 243 GLN A C 1
ATOM 1701 O O . GLN A 1 243 ? 29.683 -6.003 -58.451 1.00 91.12 243 GLN A O 1
ATOM 1706 N N . GLN A 1 244 ? 30.432 -6.936 -56.553 1.00 90.75 244 GLN A N 1
ATOM 1707 C CA . GLN A 1 244 ? 31.787 -7.172 -57.065 1.00 90.75 244 GLN A CA 1
ATOM 1708 C C . GLN A 1 244 ? 31.813 -8.213 -58.194 1.00 90.75 244 GLN A C 1
ATOM 1710 O O . GLN A 1 244 ? 32.490 -8.005 -59.198 1.00 90.75 244 GLN A O 1
ATOM 1715 N N . GLN A 1 245 ? 31.033 -9.294 -58.090 1.00 88.38 245 GLN A N 1
ATOM 1716 C CA . GLN A 1 245 ? 30.931 -10.294 -59.161 1.00 88.38 245 GLN A CA 1
ATOM 1717 C C . GLN A 1 245 ? 30.223 -9.743 -60.407 1.00 88.38 245 GLN A C 1
ATOM 1719 O O . GLN A 1 245 ? 30.648 -10.012 -61.529 1.00 88.38 245 GLN A O 1
ATOM 1724 N N . THR A 1 246 ? 29.186 -8.922 -60.225 1.00 85.50 246 THR A N 1
ATOM 1725 C CA . THR A 1 246 ? 28.468 -8.286 -61.342 1.00 85.50 246 THR A CA 1
ATOM 1726 C C . THR A 1 246 ? 29.344 -7.234 -62.029 1.00 85.50 246 THR A C 1
ATOM 1728 O O . THR A 1 246 ? 29.366 -7.158 -63.257 1.00 85.50 246 THR A O 1
ATOM 1731 N N . ALA A 1 247 ? 30.125 -6.465 -61.262 1.00 83.88 247 ALA A N 1
ATOM 1732 C CA . ALA A 1 247 ? 31.091 -5.513 -61.807 1.00 83.88 247 ALA A CA 1
ATOM 1733 C C . ALA A 1 247 ? 32.224 -6.214 -62.578 1.00 83.88 247 ALA A C 1
ATOM 1735 O O . ALA A 1 247 ? 32.610 -5.744 -63.646 1.00 83.88 247 ALA A O 1
ATOM 1736 N N . ALA A 1 248 ? 32.708 -7.360 -62.088 1.00 81.88 248 ALA A N 1
ATOM 1737 C CA . ALA A 1 248 ? 33.728 -8.152 -62.775 1.00 81.88 248 ALA A CA 1
ATOM 1738 C C . ALA A 1 248 ? 33.209 -8.808 -64.072 1.00 81.88 248 ALA A C 1
ATOM 1740 O O . ALA A 1 248 ? 33.941 -8.885 -65.056 1.00 81.88 248 ALA A O 1
ATOM 1741 N N . ALA A 1 249 ? 31.944 -9.240 -64.114 1.00 75.38 249 ALA A N 1
ATOM 1742 C CA . ALA A 1 249 ? 31.346 -9.851 -65.306 1.00 75.38 249 ALA A CA 1
ATOM 1743 C C . ALA A 1 249 ? 30.959 -8.831 -66.402 1.00 75.38 249 ALA A C 1
ATOM 1745 O O . ALA A 1 249 ? 30.859 -9.189 -67.576 1.00 75.38 249 ALA A O 1
ATOM 1746 N N . GLY A 1 250 ? 30.757 -7.556 -66.049 1.00 64.75 250 GLY A N 1
ATOM 1747 C CA . GLY A 1 250 ? 30.267 -6.515 -66.962 1.00 64.75 250 GLY A CA 1
ATOM 1748 C C . GLY A 1 250 ? 31.294 -5.912 -67.932 1.00 64.75 250 GLY A C 1
ATOM 1749 O O . GLY A 1 250 ? 30.901 -5.169 -68.828 1.00 64.75 250 GLY A O 1
ATOM 1750 N N . GLN A 1 251 ? 32.593 -6.209 -67.803 1.00 60.34 251 GLN A N 1
ATOM 1751 C CA . GLN A 1 251 ? 33.645 -5.603 -68.643 1.00 60.34 251 GLN A CA 1
ATOM 1752 C C . GLN A 1 251 ? 33.999 -6.390 -69.922 1.00 60.34 251 GLN A C 1
ATOM 1754 O O . GLN A 1 251 ? 34.874 -5.967 -70.674 1.00 60.34 251 GLN A O 1
ATOM 1759 N N . GLY A 1 252 ? 33.319 -7.506 -70.213 1.00 57.03 252 GLY A N 1
ATOM 1760 C CA . GLY A 1 252 ? 33.731 -8.444 -71.268 1.00 57.03 252 GLY A CA 1
ATOM 1761 C C . GLY A 1 252 ? 32.987 -8.410 -72.611 1.00 57.03 252 GLY A C 1
ATOM 1762 O O . GLY A 1 252 ? 33.283 -9.240 -73.464 1.00 57.03 252 GLY A O 1
ATOM 1763 N N . SER A 1 253 ? 32.005 -7.536 -72.853 1.00 55.38 253 SER A N 1
ATOM 1764 C CA . SER A 1 253 ? 31.253 -7.570 -74.127 1.00 55.38 253 SER A CA 1
ATOM 1765 C C . SER A 1 253 ? 30.891 -6.190 -74.654 1.00 55.38 253 SER A C 1
ATOM 1767 O O . SER A 1 253 ? 29.733 -5.788 -74.716 1.00 55.38 253 SER A O 1
ATOM 1769 N N . GLY A 1 254 ? 31.920 -5.470 -75.094 1.00 51.72 254 GLY A N 1
ATOM 1770 C CA . GLY A 1 254 ? 31.766 -4.448 -76.118 1.00 51.72 254 GLY A CA 1
ATOM 1771 C C . GLY A 1 254 ? 31.913 -5.074 -77.502 1.00 51.72 254 GLY A C 1
ATOM 1772 O O . GLY A 1 254 ? 33.034 -5.196 -77.978 1.00 51.72 254 GLY A O 1
ATOM 1773 N N . ALA A 1 255 ? 30.804 -5.441 -78.149 1.00 49.34 255 ALA A N 1
ATOM 1774 C CA . ALA A 1 255 ? 30.681 -5.385 -79.607 1.00 49.34 255 ALA A CA 1
ATOM 1775 C C . ALA A 1 255 ? 29.228 -5.594 -80.066 1.00 49.34 255 ALA A C 1
ATOM 1777 O O . ALA A 1 255 ? 28.618 -6.624 -79.808 1.00 49.34 255 ALA A O 1
ATOM 1778 N N . ALA A 1 256 ? 28.782 -4.630 -80.871 1.00 47.81 256 ALA A N 1
ATOM 1779 C CA . ALA A 1 256 ? 27.738 -4.710 -81.889 1.00 47.81 256 ALA A CA 1
ATOM 1780 C C . ALA A 1 256 ? 26.278 -4.359 -81.528 1.00 47.81 256 ALA A C 1
ATOM 1782 O O . ALA A 1 256 ? 25.597 -5.002 -80.739 1.00 47.81 256 ALA A O 1
ATOM 1783 N N . ALA A 1 257 ? 25.806 -3.398 -82.332 1.00 42.03 257 ALA A N 1
ATOM 1784 C CA . ALA A 1 257 ? 24.451 -3.214 -82.847 1.00 42.03 257 ALA A CA 1
ATOM 1785 C C . ALA A 1 257 ? 23.526 -2.217 -82.125 1.00 42.03 257 ALA A C 1
ATOM 1787 O O . ALA A 1 257 ? 22.602 -2.552 -81.392 1.00 42.03 257 ALA A O 1
ATOM 1788 N N . LEU A 1 258 ? 23.720 -0.952 -82.516 1.00 51.22 258 LEU A N 1
ATOM 1789 C CA . LEU A 1 258 ? 22.659 -0.010 -82.889 1.00 51.22 258 LEU A CA 1
ATOM 1790 C C . LEU A 1 258 ? 21.365 -0.707 -83.358 1.00 51.22 258 LEU A C 1
ATOM 1792 O O . LEU A 1 258 ? 21.377 -1.355 -84.403 1.00 51.22 258 LEU A O 1
ATOM 1796 N N . ARG A 1 259 ? 20.235 -0.442 -82.688 1.00 43.16 259 ARG A N 1
ATOM 1797 C CA . ARG A 1 259 ? 18.956 -0.087 -83.337 1.00 43.16 259 ARG A CA 1
ATOM 1798 C C . ARG A 1 259 ? 17.949 0.476 -82.328 1.00 43.16 259 ARG A C 1
ATOM 1800 O O . ARG A 1 259 ? 17.708 -0.081 -81.265 1.00 43.16 259 ARG A O 1
ATOM 1807 N N . ARG A 1 260 ? 17.381 1.621 -82.703 1.00 41.59 260 ARG A N 1
ATOM 1808 C CA . ARG A 1 260 ? 16.304 2.381 -82.043 1.00 41.59 260 ARG A CA 1
ATOM 1809 C C . ARG A 1 260 ? 14.969 2.073 -82.788 1.00 41.59 260 ARG A C 1
ATOM 1811 O O . ARG A 1 260 ? 15.004 1.337 -83.771 1.00 41.59 260 ARG A O 1
ATOM 1818 N N . PRO A 1 261 ? 13.813 2.643 -82.404 1.00 67.62 261 PRO A N 1
ATOM 1819 C CA . PRO A 1 261 ? 12.757 2.018 -81.598 1.00 67.62 261 PRO A CA 1
ATOM 1820 C C . PRO A 1 261 ? 11.419 1.860 -82.367 1.00 67.62 261 PRO A C 1
ATOM 1822 O O . PRO A 1 261 ? 11.204 2.567 -83.346 1.00 67.62 261 PRO A O 1
ATOM 1825 N N . ALA A 1 262 ? 10.463 1.050 -81.887 1.00 37.53 262 ALA A N 1
ATOM 1826 C CA . ALA A 1 262 ? 9.038 1.280 -82.186 1.00 37.53 262 ALA A CA 1
ATOM 1827 C C . ALA A 1 262 ? 8.073 0.542 -81.233 1.00 37.53 262 ALA A C 1
ATOM 1829 O O . ALA A 1 262 ? 8.116 -0.675 -81.119 1.00 37.53 262 ALA A O 1
ATOM 1830 N N . ALA A 1 263 ? 7.200 1.344 -80.619 1.00 42.09 263 ALA A N 1
ATOM 1831 C CA . ALA A 1 263 ? 5.749 1.192 -80.474 1.00 42.09 263 ALA A CA 1
ATOM 1832 C C . ALA A 1 263 ? 5.080 -0.056 -79.842 1.00 42.09 263 ALA A C 1
ATOM 1834 O O . ALA A 1 263 ? 5.240 -1.188 -80.277 1.00 42.09 263 ALA A O 1
ATOM 1835 N N . ALA A 1 264 ? 4.112 0.301 -78.984 1.00 44.53 264 ALA A N 1
ATOM 1836 C CA . ALA A 1 264 ? 2.796 -0.312 -78.769 1.00 44.53 264 ALA A CA 1
ATOM 1837 C C . ALA A 1 264 ? 2.663 -1.445 -77.736 1.00 44.53 264 ALA A C 1
ATOM 1839 O O . ALA A 1 264 ? 3.255 -2.509 -77.856 1.00 44.53 264 ALA A O 1
ATOM 1840 N N . GLY A 1 265 ? 1.757 -1.221 -76.770 1.00 35.19 265 GLY A N 1
ATOM 1841 C CA . GLY A 1 265 ? 1.095 -2.298 -76.025 1.00 35.19 265 GLY A CA 1
ATOM 1842 C C . GLY A 1 265 ? 0.979 -2.100 -74.512 1.00 35.19 265 GLY A C 1
ATOM 1843 O O . GLY A 1 265 ? 1.688 -2.743 -73.751 1.00 35.19 265 GLY A O 1
ATOM 1844 N N . SER A 1 266 ? 0.032 -1.270 -74.066 1.00 43.03 266 SER A N 1
ATOM 1845 C CA . SER A 1 266 ? -0.719 -1.524 -72.815 1.00 43.03 266 SER A CA 1
ATOM 1846 C C . SER A 1 266 ? -1.674 -2.720 -73.052 1.00 43.03 266 SER A C 1
ATOM 1848 O O . SER A 1 266 ? -1.871 -3.051 -74.224 1.00 43.03 266 SER A O 1
ATOM 1850 N N . PRO A 1 267 ? -2.393 -3.317 -72.072 1.00 65.62 267 PRO A N 1
ATOM 1851 C CA . PRO A 1 267 ? -2.382 -3.158 -70.609 1.00 65.62 267 PRO A CA 1
ATOM 1852 C C . PRO A 1 267 ? -2.373 -4.519 -69.847 1.00 65.62 267 PRO A C 1
ATOM 1854 O O . PRO A 1 267 ? -2.656 -5.555 -70.441 1.00 65.62 267 PRO A O 1
ATOM 1857 N N . ARG A 1 268 ? -2.148 -4.524 -68.518 1.00 39.06 268 ARG A N 1
ATOM 1858 C CA . ARG A 1 268 ? -2.826 -5.396 -67.510 1.00 39.06 268 ARG A CA 1
ATOM 1859 C C . ARG A 1 268 ? -2.137 -5.329 -66.134 1.00 39.06 268 ARG A C 1
ATOM 1861 O O . ARG A 1 268 ? -1.004 -5.767 -65.985 1.00 39.06 268 ARG A O 1
ATOM 1868 N N . GLY A 1 269 ? -2.861 -4.828 -65.123 1.00 43.31 269 GLY A N 1
ATOM 1869 C CA . GLY A 1 269 ? -2.596 -5.119 -63.698 1.00 43.31 269 GLY A CA 1
ATOM 1870 C C . GLY A 1 269 ? -2.863 -6.601 -63.377 1.00 43.31 269 GLY A C 1
ATOM 1871 O O . GLY A 1 269 ? -3.408 -7.289 -64.248 1.00 43.31 269 GLY A O 1
ATOM 1872 N N . PRO A 1 270 ? -2.513 -7.137 -62.182 1.00 54.28 270 PRO A N 1
ATOM 1873 C CA . PRO A 1 270 ? -3.217 -6.865 -60.902 1.00 54.28 270 PRO A CA 1
ATOM 1874 C C . PRO A 1 270 ? -2.294 -7.099 -59.653 1.00 54.28 270 PRO A C 1
ATOM 1876 O O . PRO A 1 270 ? -1.080 -7.141 -59.828 1.00 54.28 270 PRO A O 1
ATOM 1879 N N . PRO A 1 271 ? -2.769 -7.331 -58.401 1.00 51.56 271 PRO A N 1
ATOM 1880 C CA . PRO A 1 271 ? -4.063 -7.042 -57.785 1.00 51.56 271 PRO A CA 1
ATOM 1881 C C . PRO A 1 271 ? -3.976 -6.092 -56.573 1.00 51.56 271 PRO A C 1
ATOM 1883 O O . PRO A 1 271 ? -3.010 -6.050 -55.811 1.00 51.56 271 PRO A O 1
ATOM 1886 N N . ALA A 1 272 ? -5.091 -5.403 -56.341 1.00 46.72 272 ALA A N 1
ATOM 1887 C CA . ALA A 1 272 ? -5.414 -4.745 -55.088 1.00 46.72 272 ALA A CA 1
ATOM 1888 C C . ALA A 1 272 ? -5.363 -5.739 -53.911 1.00 46.72 272 ALA A C 1
ATOM 1890 O O . ALA A 1 272 ? -6.094 -6.734 -53.881 1.00 46.72 272 ALA A O 1
ATOM 1891 N N . LYS A 1 273 ? -4.535 -5.444 -52.903 1.00 44.97 273 LYS A N 1
ATOM 1892 C CA . LYS A 1 273 ? -4.663 -6.062 -51.581 1.00 44.97 273 LYS A CA 1
ATOM 1893 C C . LYS A 1 273 ? -5.918 -5.501 -50.914 1.00 44.97 273 LYS A C 1
ATOM 1895 O O . LYS A 1 273 ? -6.016 -4.313 -50.623 1.00 44.97 273 LYS A O 1
ATOM 1900 N N . ARG A 1 274 ? -6.879 -6.408 -50.745 1.00 41.97 274 ARG A N 1
ATOM 1901 C CA . ARG A 1 274 ? -8.175 -6.268 -50.080 1.00 41.97 274 ARG A CA 1
ATOM 1902 C C . ARG A 1 274 ? -8.121 -5.364 -48.846 1.00 41.97 274 ARG A C 1
ATOM 1904 O O . ARG A 1 274 ? -7.462 -5.686 -47.862 1.00 41.97 274 ARG A O 1
ATOM 1911 N N . GLN A 1 275 ? -8.930 -4.308 -48.882 1.00 47.62 275 GLN A N 1
ATOM 1912 C CA . GLN A 1 275 ? -9.529 -3.727 -47.687 1.00 47.62 275 GLN A CA 1
ATOM 1913 C C . GLN A 1 275 ? -10.467 -4.780 -47.082 1.00 47.62 275 GLN A C 1
ATOM 1915 O O . GLN A 1 275 ? -11.470 -5.157 -47.687 1.00 47.62 275 GLN A O 1
ATOM 1920 N N . GLY A 1 276 ? -10.096 -5.310 -45.918 1.00 38.69 276 GLY A N 1
ATOM 1921 C CA . GLY A 1 276 ? -10.984 -6.116 -45.089 1.00 38.69 276 GLY A CA 1
ATOM 1922 C C . GLY A 1 276 ? -11.975 -5.198 -44.385 1.00 38.69 276 GLY A C 1
ATOM 1923 O O . GLY A 1 276 ? -11.576 -4.363 -43.577 1.00 38.69 276 GLY A O 1
ATOM 1924 N N . ALA A 1 277 ? -13.255 -5.336 -44.725 1.00 40.78 277 ALA A N 1
ATOM 1925 C CA . ALA A 1 277 ? -14.349 -4.646 -44.062 1.00 40.78 277 ALA A CA 1
ATOM 1926 C C . ALA A 1 277 ? -14.497 -5.102 -42.591 1.00 40.78 277 ALA A C 1
ATOM 1928 O O . ALA A 1 277 ? -14.174 -6.247 -42.257 1.00 40.78 277 ALA A O 1
ATOM 1929 N N . PRO A 1 278 ? -15.000 -4.219 -41.711 1.00 52.56 278 PRO A N 1
ATOM 1930 C CA . PRO A 1 278 ? -15.005 -4.401 -40.268 1.00 52.56 278 PRO A CA 1
ATOM 1931 C C . PRO A 1 278 ? -16.257 -5.164 -39.834 1.00 52.56 278 PRO A C 1
ATOM 1933 O O . PRO A 1 278 ? -17.345 -4.603 -39.809 1.00 52.56 278 PRO A O 1
ATOM 1936 N N . CYS A 1 279 ? -16.133 -6.435 -39.466 1.00 39.28 279 CYS A N 1
ATOM 1937 C CA . CYS A 1 279 ? -17.234 -7.191 -38.867 1.00 39.28 279 CYS A CA 1
ATOM 1938 C C . CYS A 1 279 ? -16.689 -8.246 -37.910 1.00 39.28 279 CYS A C 1
ATOM 1940 O O . CYS A 1 279 ? -16.373 -9.358 -38.315 1.00 39.28 279 CYS A O 1
ATOM 1942 N N . SER A 1 280 ? -16.605 -7.885 -36.632 1.00 35.97 280 SER A N 1
ATOM 1943 C CA . SER A 1 280 ? -16.903 -8.769 -35.502 1.00 35.97 280 SER A CA 1
ATOM 1944 C C . SER A 1 280 ? -17.070 -7.894 -34.263 1.00 35.97 280 SER A C 1
ATOM 1946 O O . SER A 1 280 ? -16.160 -7.738 -33.453 1.00 35.97 280 SER A O 1
ATOM 1948 N N . LYS A 1 281 ? -18.267 -7.309 -34.116 1.00 41.78 281 LYS A N 1
ATOM 1949 C CA . LYS A 1 281 ? -18.842 -7.024 -32.795 1.00 41.78 281 LYS A CA 1
ATOM 1950 C C . LYS A 1 281 ? -19.022 -8.378 -32.099 1.00 41.78 281 LYS A C 1
ATOM 1952 O O . LYS A 1 281 ? -20.115 -8.931 -32.075 1.00 41.78 281 LYS A O 1
ATOM 1957 N N . GLY A 1 282 ? -17.923 -8.950 -31.617 1.00 38.19 282 GLY A N 1
ATOM 1958 C CA . GLY A 1 282 ? -17.966 -10.029 -30.647 1.00 38.19 282 GLY A CA 1
ATOM 1959 C C . GLY A 1 282 ? -18.517 -9.431 -29.365 1.00 38.19 282 GLY A C 1
ATOM 1960 O O . GLY A 1 282 ? -17.959 -8.464 -28.844 1.00 38.19 282 GLY A O 1
ATOM 1961 N N . ALA A 1 283 ? -19.657 -9.944 -28.915 1.00 44.16 283 ALA A N 1
ATOM 1962 C CA . ALA A 1 283 ? -20.248 -9.568 -27.644 1.00 44.16 283 ALA A CA 1
ATOM 1963 C C . ALA A 1 283 ? -19.173 -9.634 -26.539 1.00 44.16 283 ALA A C 1
ATOM 1965 O O . ALA A 1 283 ? -18.460 -10.638 -26.451 1.00 44.16 283 ALA A O 1
ATOM 1966 N N . PRO A 1 284 ? -19.026 -8.598 -25.694 1.00 47.94 284 PRO A N 1
ATOM 1967 C CA . PRO A 1 284 ? -18.071 -8.604 -24.595 1.00 47.94 284 PRO A CA 1
ATOM 1968 C C . PRO A 1 284 ? -18.633 -9.468 -23.456 1.00 47.94 284 PRO A C 1
ATOM 1970 O O . PRO A 1 284 ? -19.052 -8.958 -22.424 1.00 47.94 284 PRO A O 1
ATOM 1973 N N . GLY A 1 285 ? -18.709 -10.779 -23.682 1.00 42.53 285 GLY A N 1
ATOM 1974 C CA . GLY A 1 285 ? -19.204 -11.777 -22.730 1.00 42.53 285 GLY A CA 1
ATOM 1975 C C . GLY A 1 285 ? -18.124 -12.739 -22.237 1.00 42.53 285 GLY A C 1
ATOM 1976 O O . GLY A 1 285 ? -18.443 -13.713 -21.566 1.00 42.53 285 GLY A O 1
ATOM 1977 N N . GLY A 1 286 ? -16.853 -12.501 -22.577 1.00 43.31 286 GLY A N 1
ATOM 1978 C CA . GLY A 1 286 ? -15.746 -13.275 -22.021 1.00 43.31 286 GLY A CA 1
ATOM 1979 C C . GLY A 1 286 ? -15.552 -12.948 -20.535 1.00 43.31 286 GLY A C 1
ATOM 1980 O O . GLY A 1 286 ? -15.662 -11.770 -20.171 1.00 43.31 286 GLY A O 1
ATOM 1981 N N . PRO A 1 287 ? -15.263 -13.943 -19.673 1.00 47.88 287 PRO A N 1
ATOM 1982 C CA . PRO A 1 287 ? -14.981 -13.707 -18.263 1.00 47.88 287 PRO A CA 1
ATOM 1983 C C . PRO A 1 287 ? -13.837 -12.700 -18.172 1.00 47.88 287 PRO A C 1
ATOM 1985 O O . PRO A 1 287 ? -12.739 -12.926 -18.680 1.00 47.88 287 PRO A O 1
ATOM 1988 N N . ARG A 1 288 ? -14.138 -11.533 -17.600 1.00 48.50 288 ARG A N 1
ATOM 1989 C CA . ARG A 1 288 ? -13.182 -10.444 -17.423 1.00 48.50 288 ARG A CA 1
ATOM 1990 C C . ARG A 1 288 ? -12.053 -10.958 -16.539 1.00 48.50 288 ARG A C 1
ATOM 1992 O O . ARG A 1 288 ? -12.209 -11.022 -15.323 1.00 48.50 288 ARG A O 1
ATOM 1999 N N . SER A 1 289 ? -10.934 -11.331 -17.154 1.00 54.62 289 SER A N 1
ATOM 2000 C CA . SER A 1 289 ? -9.713 -11.640 -16.423 1.00 54.62 289 SER A CA 1
ATOM 2001 C C . SER A 1 289 ? -9.333 -10.427 -15.569 1.00 54.62 289 SER A C 1
ATOM 2003 O O . SER A 1 289 ? -9.534 -9.271 -15.961 1.00 54.62 289 SER A O 1
ATOM 2005 N N . SER A 1 290 ? -8.814 -10.683 -14.372 1.00 56.00 290 SER A N 1
ATOM 2006 C CA . SER A 1 290 ? -8.455 -9.667 -13.372 1.00 56.00 290 SER A CA 1
ATOM 2007 C C . SER A 1 290 ? -7.537 -8.549 -13.903 1.00 56.00 290 SER A C 1
ATOM 2009 O O . SER A 1 290 ? -7.545 -7.442 -13.363 1.00 56.00 290 SER A O 1
ATOM 2011 N N . VAL A 1 291 ? -6.816 -8.799 -15.005 1.00 63.22 291 VAL A N 1
ATOM 2012 C CA . VAL A 1 291 ? -5.992 -7.825 -15.741 1.00 63.22 291 VAL A CA 1
ATOM 2013 C C . VAL A 1 291 ? -6.802 -6.579 -16.128 1.00 63.22 291 VAL A C 1
ATOM 2015 O O . VAL A 1 291 ? -6.290 -5.459 -16.112 1.00 63.22 291 VAL A O 1
ATOM 2018 N N . GLY A 1 292 ? -8.104 -6.736 -16.392 1.00 75.56 292 GLY A N 1
ATOM 2019 C CA . GLY A 1 292 ? -8.990 -5.620 -16.723 1.00 75.56 292 GLY A CA 1
ATOM 2020 C C . GLY A 1 292 ? -9.228 -4.643 -15.567 1.00 75.56 292 GLY A C 1
ATOM 2021 O O . GLY A 1 292 ? -9.499 -3.467 -15.813 1.00 75.56 292 GLY A O 1
ATOM 2022 N N . PHE A 1 293 ? -9.110 -5.085 -14.309 1.00 81.62 293 PHE A N 1
ATOM 2023 C CA . PHE A 1 293 ? -9.378 -4.217 -13.161 1.00 81.62 293 PHE A CA 1
ATOM 2024 C C . PHE A 1 293 ? -8.223 -3.248 -12.891 1.00 81.62 293 PHE A C 1
ATOM 2026 O O . PHE A 1 293 ? -8.452 -2.060 -12.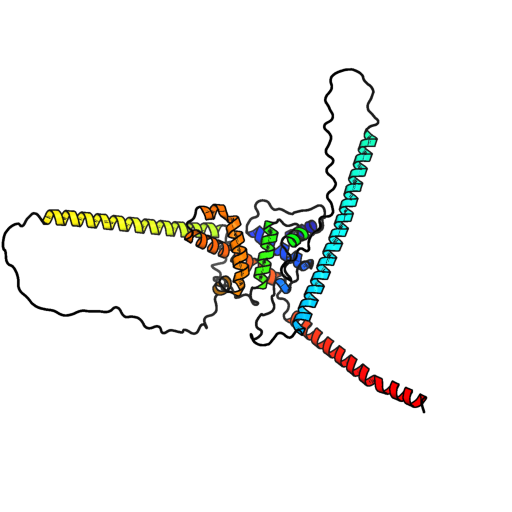666 1.00 81.62 293 PHE A O 1
ATOM 2033 N N . GLN A 1 294 ? -6.979 -3.725 -12.986 1.00 85.62 294 GLN A N 1
ATOM 2034 C CA . GLN A 1 294 ? -5.785 -2.898 -12.788 1.00 85.62 294 GLN A CA 1
ATOM 2035 C C . GLN A 1 294 ? -5.722 -1.711 -13.770 1.00 85.62 294 GLN A C 1
ATOM 2037 O O . GLN A 1 294 ? -5.230 -0.629 -13.432 1.00 85.62 294 GLN A O 1
ATOM 2042 N N . GLY A 1 295 ? -6.231 -1.910 -14.990 1.00 85.56 295 GLY A N 1
ATOM 2043 C CA . GLY A 1 295 ? -6.350 -0.880 -16.022 1.00 85.56 295 GLY A CA 1
ATOM 2044 C C . GLY A 1 295 ? -7.646 -0.064 -15.981 1.00 85.56 295 GLY A C 1
ATOM 2045 O O . GLY A 1 295 ? -7.765 0.906 -16.731 1.00 85.56 295 GLY A O 1
ATOM 2046 N N . GLY A 1 296 ? -8.609 -0.447 -15.139 1.00 89.00 296 GLY A N 1
ATOM 2047 C CA . GLY A 1 296 ? -9.970 0.077 -15.155 1.00 89.00 296 GLY A CA 1
ATOM 2048 C C . GLY A 1 296 ? -10.106 1.515 -14.633 1.00 89.00 296 GLY A C 1
ATOM 2049 O O . GLY A 1 296 ? -9.263 1.993 -13.867 1.00 89.00 296 GLY A O 1
ATOM 2050 N N . PRO A 1 297 ? -11.199 2.214 -14.997 1.00 90.31 297 PRO A N 1
ATOM 2051 C CA . PRO A 1 297 ? -11.441 3.598 -14.581 1.00 90.31 297 PRO A CA 1
ATOM 2052 C C . PRO A 1 297 ? -11.590 3.747 -13.059 1.00 90.31 297 PRO A C 1
ATOM 2054 O O . PRO A 1 297 ? -11.132 4.740 -12.503 1.00 90.31 297 PRO A O 1
ATOM 2057 N N . GLN A 1 298 ? -12.129 2.734 -12.372 1.00 89.12 298 GLN A N 1
ATOM 2058 C CA . GLN A 1 298 ? -12.321 2.745 -10.914 1.00 89.12 298 GLN A CA 1
ATOM 2059 C C . GLN A 1 298 ? -10.989 2.820 -10.151 1.00 89.12 298 GLN A C 1
ATOM 2061 O O . GLN A 1 298 ? -10.871 3.504 -9.138 1.00 89.12 298 GLN A O 1
ATOM 2066 N N . CYS A 1 299 ? -9.952 2.150 -10.663 1.00 91.44 299 CYS A N 1
ATOM 2067 C CA . CYS A 1 299 ? -8.622 2.141 -10.059 1.00 91.44 299 CYS A CA 1
ATOM 2068 C C . CYS A 1 299 ? -7.764 3.339 -10.510 1.00 91.44 299 CYS A C 1
ATOM 2070 O O . CYS A 1 299 ? -6.677 3.559 -9.971 1.00 91.44 299 CYS A O 1
ATOM 2072 N N . LEU A 1 300 ? -8.219 4.132 -11.490 1.00 93.88 300 LEU A N 1
ATOM 2073 C CA . LEU A 1 300 ? -7.434 5.210 -12.096 1.00 93.88 300 LEU A CA 1
ATOM 2074 C C . LEU A 1 300 ? -6.917 6.241 -11.073 1.00 93.88 300 LEU A C 1
ATOM 2076 O O . LEU A 1 300 ? -5.723 6.550 -11.141 1.00 93.88 300 LEU A O 1
ATOM 2080 N N . PRO A 1 301 ? -7.721 6.753 -10.115 1.00 94.38 301 PRO A N 1
ATOM 2081 C CA . PRO A 1 301 ? -7.239 7.752 -9.159 1.00 94.38 301 PRO A CA 1
ATOM 2082 C C . PRO A 1 301 ? -6.123 7.206 -8.260 1.00 94.38 301 PRO A C 1
ATOM 2084 O O . PRO A 1 301 ? -5.091 7.855 -8.072 1.00 94.38 301 PRO A O 1
ATOM 2087 N N . VAL A 1 302 ? -6.303 5.978 -7.763 1.00 95.25 302 VAL A N 1
ATOM 2088 C CA . VAL A 1 302 ? -5.332 5.272 -6.915 1.00 95.25 302 VAL A CA 1
ATOM 2089 C C . VAL A 1 302 ? -4.057 4.981 -7.709 1.00 95.25 302 VAL A C 1
ATOM 2091 O O . VAL A 1 302 ? -2.963 5.334 -7.276 1.00 95.25 302 VAL A O 1
ATOM 2094 N N . ARG A 1 303 ? -4.193 4.460 -8.934 1.00 95.44 303 ARG A N 1
ATOM 2095 C CA . ARG A 1 303 ? -3.079 4.190 -9.852 1.00 95.44 303 ARG A CA 1
ATOM 2096 C C . ARG A 1 303 ? -2.251 5.436 -10.146 1.00 95.44 303 ARG A C 1
ATOM 2098 O O . ARG A 1 303 ? -1.027 5.384 -10.084 1.00 95.44 303 ARG A O 1
ATOM 2105 N N . LEU A 1 304 ? -2.889 6.563 -10.466 1.00 96.38 304 LEU A N 1
ATOM 2106 C CA . LEU A 1 304 ? -2.177 7.814 -10.746 1.00 96.38 304 LEU A CA 1
ATOM 2107 C C . LEU A 1 304 ? -1.448 8.342 -9.508 1.00 96.38 304 LEU A C 1
ATOM 2109 O O . LEU A 1 304 ? -0.323 8.826 -9.629 1.00 96.38 304 LEU A O 1
ATOM 2113 N N . LYS A 1 305 ? -2.056 8.231 -8.321 1.00 96.25 305 LYS A N 1
ATOM 2114 C CA . LYS A 1 305 ? -1.421 8.623 -7.058 1.00 96.25 305 LYS A CA 1
ATOM 2115 C C . LYS A 1 305 ? -0.160 7.796 -6.793 1.00 96.25 305 LYS A C 1
ATOM 2117 O O . LYS A 1 305 ? 0.896 8.373 -6.544 1.00 96.25 305 LYS A O 1
ATOM 2122 N N . ILE A 1 306 ? -0.256 6.476 -6.931 1.00 96.75 306 ILE A N 1
ATOM 2123 C CA . ILE A 1 306 ? 0.853 5.548 -6.677 1.00 96.75 306 ILE A CA 1
ATOM 2124 C C . ILE A 1 306 ? 1.954 5.722 -7.728 1.00 96.75 306 ILE A C 1
ATOM 2126 O O . ILE A 1 306 ? 3.118 5.861 -7.371 1.00 96.75 306 ILE A O 1
ATOM 2130 N N . LYS A 1 307 ? 1.610 5.847 -9.018 1.00 96.69 307 LYS A N 1
ATOM 2131 C CA . LYS A 1 307 ? 2.594 6.120 -10.082 1.00 96.69 307 LYS A CA 1
ATOM 2132 C C . LYS A 1 307 ? 3.339 7.439 -9.889 1.00 96.69 307 LYS A C 1
ATOM 2134 O O . LYS A 1 307 ? 4.528 7.507 -10.176 1.00 96.69 307 LYS A O 1
ATOM 2139 N N . ARG A 1 308 ? 2.678 8.491 -9.387 1.00 97.50 308 ARG A N 1
ATOM 2140 C CA . ARG A 1 308 ? 3.358 9.758 -9.055 1.00 97.50 308 ARG A CA 1
ATOM 2141 C C . ARG A 1 308 ? 4.373 9.583 -7.929 1.00 97.50 308 ARG A C 1
ATOM 2143 O O . ARG A 1 308 ? 5.425 10.213 -7.987 1.00 97.50 308 ARG A O 1
ATOM 2150 N N . ARG A 1 309 ? 4.062 8.758 -6.924 1.00 97.25 309 ARG A N 1
ATOM 2151 C CA . ARG A 1 309 ? 5.006 8.414 -5.857 1.00 97.25 309 ARG A CA 1
ATOM 2152 C C . ARG A 1 309 ? 6.166 7.587 -6.411 1.00 97.25 309 ARG A C 1
ATOM 2154 O O . ARG A 1 309 ? 7.296 8.025 -6.283 1.00 97.25 309 ARG A O 1
ATOM 2161 N N . LEU A 1 310 ? 5.885 6.497 -7.131 1.00 97.25 310 LEU A N 1
ATOM 2162 C CA . LEU A 1 310 ? 6.906 5.662 -7.779 1.00 97.25 310 LEU A CA 1
ATOM 2163 C C . LEU A 1 310 ? 7.848 6.485 -8.666 1.00 97.25 310 LEU A C 1
ATOM 2165 O O . LEU A 1 310 ? 9.057 6.318 -8.586 1.00 97.25 310 LEU A O 1
ATOM 2169 N N . LYS A 1 311 ? 7.315 7.440 -9.437 1.00 97.50 311 LYS A N 1
ATOM 2170 C CA . LYS A 1 311 ? 8.129 8.361 -10.242 1.00 97.50 311 LYS A CA 1
ATOM 2171 C C . LYS A 1 311 ? 9.068 9.228 -9.401 1.00 97.50 311 LYS A C 1
ATOM 2173 O O . LYS A 1 311 ? 10.158 9.540 -9.859 1.00 97.50 311 LYS A O 1
ATOM 2178 N N . ARG A 1 312 ? 8.636 9.659 -8.214 1.00 97.56 312 ARG A N 1
ATOM 2179 C CA . ARG A 1 312 ? 9.465 10.448 -7.294 1.00 97.56 312 ARG A CA 1
ATOM 2180 C C . ARG A 1 312 ? 10.529 9.578 -6.627 1.00 97.56 312 ARG A C 1
ATOM 2182 O O . ARG A 1 312 ? 11.666 10.012 -6.536 1.00 97.56 312 ARG A O 1
ATOM 2189 N N . ASP A 1 313 ? 10.154 8.375 -6.200 1.00 95.62 313 ASP A N 1
ATOM 2190 C CA . ASP A 1 313 ? 11.045 7.442 -5.500 1.00 95.62 313 ASP A CA 1
ATOM 2191 C C . ASP A 1 313 ? 12.125 6.872 -6.437 1.00 95.62 313 ASP A C 1
ATOM 2193 O O . ASP A 1 313 ? 13.229 6.579 -6.000 1.00 95.62 313 ASP A O 1
ATOM 2197 N N . ASN A 1 314 ? 11.818 6.754 -7.732 1.00 96.81 314 ASN A N 1
ATOM 2198 C CA . ASN A 1 314 ? 12.718 6.232 -8.766 1.00 96.81 314 ASN A CA 1
ATOM 2199 C C . ASN A 1 314 ? 13.211 7.335 -9.713 1.00 96.81 314 ASN A C 1
ATOM 2201 O O . ASN A 1 314 ? 13.526 7.058 -10.869 1.00 96.81 314 ASN A O 1
ATOM 2205 N N . PHE A 1 315 ? 13.206 8.595 -9.271 1.00 97.25 315 PHE A N 1
ATOM 2206 C CA . PHE A 1 315 ? 13.500 9.731 -10.144 1.00 97.25 315 PHE A CA 1
ATOM 2207 C C . PHE A 1 315 ? 14.873 9.606 -10.814 1.00 97.25 315 PHE A C 1
ATOM 2209 O O . PHE A 1 315 ? 14.952 9.764 -12.029 1.00 97.25 315 PHE A O 1
ATOM 2216 N N . ASP A 1 316 ? 15.903 9.237 -10.052 1.00 96.81 316 ASP A N 1
ATOM 2217 C CA . ASP A 1 316 ? 17.276 9.108 -10.554 1.00 96.81 316 ASP A CA 1
ATOM 2218 C C . ASP A 1 316 ? 17.390 8.023 -11.633 1.00 96.81 316 ASP A C 1
ATOM 2220 O O . ASP A 1 316 ? 17.907 8.281 -12.716 1.00 96.81 316 ASP A O 1
ATOM 2224 N N . LEU A 1 317 ? 16.793 6.848 -11.398 1.00 95.88 317 LEU A N 1
ATOM 2225 C CA . LEU A 1 317 ? 16.735 5.762 -12.384 1.00 95.88 317 LEU A CA 1
ATOM 2226 C C . LEU A 1 317 ? 15.984 6.186 -13.655 1.00 95.88 317 LEU A C 1
ATOM 2228 O O . LEU A 1 317 ? 16.382 5.856 -14.769 1.00 95.88 317 LEU A O 1
ATOM 2232 N N . LEU A 1 318 ? 14.870 6.904 -13.504 1.00 96.62 318 LEU A N 1
ATOM 2233 C CA . LEU A 1 318 ? 14.036 7.304 -14.636 1.00 96.62 318 LEU A CA 1
ATOM 2234 C C . LEU A 1 318 ? 14.674 8.420 -15.470 1.00 96.62 318 LEU A C 1
ATOM 2236 O O . LEU A 1 318 ? 14.380 8.502 -16.661 1.00 96.62 318 LEU A O 1
ATOM 2240 N N . LEU A 1 319 ? 15.522 9.270 -14.886 1.00 97.69 319 LEU A N 1
ATOM 2241 C CA . LEU A 1 319 ? 16.175 10.371 -15.600 1.00 97.69 319 LEU A CA 1
ATOM 2242 C C . LEU A 1 319 ? 17.083 9.896 -16.741 1.00 97.69 319 LEU A C 1
ATOM 2244 O O . LEU A 1 319 ? 17.167 10.573 -17.764 1.00 97.69 319 LEU A O 1
ATOM 2248 N N . GLU A 1 320 ? 17.723 8.739 -16.590 1.00 97.19 320 GLU A N 1
ATOM 2249 C CA . GLU A 1 320 ? 18.670 8.199 -17.574 1.00 97.19 320 GLU A CA 1
ATOM 2250 C C . GLU A 1 320 ? 17.981 7.504 -18.759 1.00 97.19 320 GLU A C 1
ATOM 2252 O O . GLU A 1 320 ? 18.592 7.260 -19.800 1.00 97.19 320 GLU A O 1
ATOM 2257 N N . LEU A 1 321 ? 16.688 7.196 -18.628 1.00 96.56 321 LEU A N 1
ATOM 2258 C CA . LEU A 1 321 ? 15.946 6.401 -19.599 1.00 96.56 321 LEU A CA 1
ATOM 2259 C C . LEU A 1 321 ? 15.203 7.283 -20.619 1.00 96.56 321 LEU A C 1
ATOM 2261 O O . LEU A 1 321 ? 14.642 8.321 -20.256 1.00 96.56 321 LEU A O 1
ATOM 2265 N N . PRO A 1 322 ? 15.070 6.855 -21.890 1.00 97.94 322 PRO A N 1
ATOM 2266 C CA . PRO A 1 322 ? 14.173 7.493 -22.851 1.00 97.94 322 PRO A CA 1
ATOM 2267 C C . PRO A 1 322 ? 12.723 7.529 -22.348 1.00 97.94 322 PRO A C 1
ATOM 2269 O O . PRO A 1 322 ? 12.253 6.595 -21.699 1.00 97.94 322 PRO A O 1
ATOM 2272 N N . LEU A 1 323 ? 11.957 8.560 -22.718 1.00 96.25 323 LEU A N 1
ATOM 2273 C CA . LEU A 1 323 ? 10.592 8.784 -22.208 1.00 96.25 323 LEU A CA 1
ATOM 2274 C C . LEU A 1 323 ? 9.638 7.590 -22.415 1.00 96.25 323 LEU A C 1
ATOM 2276 O O . LEU A 1 323 ? 8.747 7.354 -21.598 1.00 96.25 323 LEU A O 1
ATOM 2280 N N . GLN A 1 324 ? 9.821 6.824 -23.492 1.00 95.94 324 GLN A N 1
ATOM 2281 C CA . GLN A 1 324 ? 9.043 5.608 -23.735 1.00 95.94 324 GLN A CA 1
ATOM 2282 C C . GLN A 1 324 ? 9.388 4.496 -22.733 1.00 95.94 324 GLN A C 1
ATOM 2284 O O . GLN A 1 324 ? 8.488 3.829 -22.223 1.00 95.94 324 GLN A O 1
ATOM 2289 N N . GLN A 1 325 ? 10.671 4.341 -22.405 1.00 95.81 325 GLN A N 1
ATOM 2290 C CA . GLN A 1 325 ? 11.153 3.365 -21.432 1.00 95.81 325 GLN A CA 1
ATOM 2291 C C . GLN A 1 325 ? 10.788 3.774 -20.001 1.00 95.81 325 GLN A C 1
ATOM 2293 O O . GLN A 1 325 ? 10.346 2.927 -19.236 1.00 95.81 325 GLN A O 1
ATOM 2298 N N . GLN A 1 326 ? 10.819 5.071 -19.667 1.00 96.62 326 GLN A N 1
ATOM 2299 C CA . GLN A 1 326 ? 10.322 5.572 -18.376 1.00 96.62 326 GLN A CA 1
ATOM 2300 C C . GLN A 1 326 ? 8.861 5.175 -18.119 1.00 96.62 326 GLN A C 1
ATOM 2302 O O . GLN A 1 326 ? 8.495 4.788 -17.010 1.00 96.62 326 GLN A O 1
ATOM 2307 N N . LYS A 1 327 ? 8.001 5.279 -19.144 1.00 95.94 327 LYS A N 1
ATOM 2308 C CA . LYS A 1 327 ? 6.590 4.874 -19.042 1.00 95.94 327 LYS A CA 1
ATOM 2309 C C . LYS A 1 327 ? 6.449 3.368 -18.841 1.00 95.94 327 LYS A C 1
ATOM 2311 O O . LYS A 1 327 ? 5.627 2.963 -18.025 1.00 95.94 327 LYS A O 1
ATOM 2316 N N . ALA A 1 328 ? 7.226 2.573 -19.576 1.00 95.56 328 ALA A N 1
ATOM 2317 C CA . ALA A 1 328 ? 7.223 1.120 -19.445 1.00 95.56 328 ALA A CA 1
ATOM 2318 C C . ALA A 1 328 ? 7.682 0.687 -18.044 1.00 95.56 328 ALA A C 1
ATOM 2320 O O . ALA A 1 328 ? 6.999 -0.110 -17.407 1.00 95.56 328 ALA A O 1
ATOM 2321 N N . GLU A 1 329 ? 8.755 1.288 -17.525 1.00 96.06 329 GLU A N 1
ATOM 2322 C CA . GLU A 1 329 ? 9.283 0.984 -16.193 1.00 96.06 329 GLU A CA 1
ATOM 2323 C C . GLU A 1 329 ? 8.291 1.374 -15.088 1.00 96.06 329 GLU A C 1
ATOM 2325 O O . GLU A 1 329 ? 8.007 0.588 -14.190 1.00 96.06 329 GLU A O 1
ATOM 2330 N N . LEU A 1 330 ? 7.651 2.545 -15.191 1.00 96.38 330 LEU A N 1
ATOM 2331 C CA . LEU A 1 330 ? 6.595 2.936 -14.251 1.00 96.38 330 LEU A CA 1
ATOM 2332 C C . LEU A 1 330 ? 5.355 2.033 -14.317 1.00 96.38 330 LEU A C 1
ATOM 2334 O O . LEU A 1 330 ? 4.681 1.848 -13.302 1.00 96.38 330 LEU A O 1
ATOM 2338 N N . GLU A 1 331 ? 5.006 1.505 -15.493 1.00 95.50 331 GLU A N 1
ATOM 2339 C CA . GLU A 1 331 ? 3.919 0.528 -15.625 1.00 95.50 331 GLU A CA 1
ATOM 2340 C C . GLU A 1 331 ? 4.297 -0.807 -14.982 1.00 95.50 331 GLU A C 1
ATOM 2342 O O . GLU A 1 331 ? 3.479 -1.385 -14.269 1.00 95.50 331 GLU A O 1
ATOM 2347 N N . LYS A 1 332 ? 5.544 -1.249 -15.173 1.00 95.44 332 LYS A N 1
ATOM 2348 C CA . LYS A 1 332 ? 6.099 -2.458 -14.561 1.00 95.44 332 LYS A CA 1
ATOM 2349 C C . LYS A 1 332 ? 6.097 -2.363 -13.032 1.00 95.44 332 LYS A C 1
ATOM 2351 O O . LYS A 1 332 ? 5.478 -3.197 -12.373 1.00 95.44 332 LYS A O 1
ATOM 2356 N N . GLN A 1 333 ? 6.657 -1.290 -12.471 1.00 96.12 333 GLN A N 1
ATOM 2357 C CA . GLN A 1 333 ? 6.667 -1.044 -11.022 1.00 96.12 333 GLN A CA 1
ATOM 2358 C C . GLN A 1 333 ? 5.253 -0.918 -10.437 1.00 96.12 333 GLN A C 1
ATOM 2360 O O . GLN A 1 333 ? 4.978 -1.360 -9.317 1.00 96.12 333 GLN A O 1
ATOM 2365 N N . TRP A 1 334 ? 4.323 -0.322 -11.191 1.00 95.75 334 TRP A N 1
ATOM 2366 C CA . TRP A 1 334 ? 2.908 -0.319 -10.828 1.00 95.75 334 TRP A CA 1
ATOM 2367 C C . TRP A 1 334 ? 2.328 -1.738 -10.802 1.00 95.75 334 TRP A C 1
ATOM 2369 O O . TRP A 1 334 ? 1.604 -2.069 -9.865 1.00 95.75 334 TRP A O 1
ATOM 2379 N N . GLY A 1 335 ? 2.665 -2.564 -11.795 1.00 94.50 335 GLY A N 1
ATOM 2380 C CA . GLY A 1 335 ? 2.387 -3.999 -11.858 1.00 94.50 335 GLY A CA 1
ATOM 2381 C C . GLY A 1 335 ? 2.710 -4.725 -10.561 1.00 94.50 335 GLY A C 1
ATOM 2382 O O . GLY A 1 335 ? 1.830 -5.295 -9.910 1.00 94.50 335 GLY A O 1
ATOM 2383 N N . GLU A 1 336 ? 3.972 -4.633 -10.164 1.00 93.88 336 GLU A N 1
ATOM 2384 C CA . GLU A 1 336 ? 4.528 -5.281 -8.977 1.00 93.88 336 GLU A CA 1
ATOM 2385 C C . GLU A 1 336 ? 3.897 -4.749 -7.684 1.00 93.88 336 GLU A C 1
ATOM 2387 O O . GLU A 1 336 ? 3.447 -5.523 -6.832 1.00 93.88 336 GLU A O 1
ATOM 2392 N N . THR A 1 337 ? 3.785 -3.422 -7.562 1.00 95.06 337 THR A N 1
ATOM 2393 C CA . THR A 1 337 ? 3.173 -2.766 -6.396 1.00 95.06 337 THR A CA 1
ATOM 2394 C C . THR A 1 337 ? 1.706 -3.170 -6.242 1.00 95.06 337 THR A C 1
ATOM 2396 O O . THR A 1 337 ? 1.268 -3.519 -5.146 1.00 95.06 337 THR A O 1
ATOM 2399 N N . TYR A 1 338 ? 0.943 -3.168 -7.338 1.00 95.25 338 TYR A N 1
ATOM 2400 C CA . TYR A 1 338 ? -0.462 -3.568 -7.349 1.00 95.25 338 TYR A CA 1
ATOM 2401 C C . TYR A 1 338 ? -0.630 -5.031 -6.937 1.00 95.25 338 TYR A C 1
ATOM 2403 O O . TYR A 1 338 ? -1.470 -5.325 -6.088 1.00 95.25 338 TYR A O 1
ATOM 2411 N N . ALA A 1 339 ? 0.179 -5.943 -7.486 1.00 92.50 339 ALA A N 1
ATOM 2412 C CA . ALA A 1 339 ? 0.122 -7.361 -7.137 1.00 92.50 339 ALA A CA 1
ATOM 2413 C C . ALA A 1 339 ? 0.414 -7.590 -5.645 1.00 92.50 339 ALA A C 1
ATOM 2415 O O . ALA A 1 339 ? -0.288 -8.356 -4.981 1.00 92.50 339 ALA A O 1
ATOM 2416 N N . MET A 1 340 ? 1.413 -6.890 -5.100 1.00 95.00 340 MET A N 1
ATOM 2417 C CA . MET A 1 340 ? 1.743 -6.935 -3.676 1.00 95.00 340 MET A CA 1
ATOM 2418 C C . MET A 1 340 ? 0.585 -6.419 -2.809 1.00 95.00 340 MET A C 1
ATOM 2420 O O . MET A 1 340 ? 0.148 -7.125 -1.899 1.00 95.00 340 MET A O 1
ATOM 2424 N N . TYR A 1 341 ? 0.028 -5.246 -3.128 1.00 96.12 341 TYR A N 1
ATOM 2425 C CA . TYR A 1 341 ? -1.097 -4.673 -2.381 1.00 96.12 341 TYR A CA 1
ATOM 2426 C C . TYR A 1 341 ? -2.334 -5.559 -2.458 1.00 96.12 341 TYR A C 1
ATOM 2428 O O . TYR A 1 341 ? -2.956 -5.829 -1.435 1.00 96.12 341 TYR A O 1
ATOM 2436 N N . TYR A 1 342 ? -2.658 -6.076 -3.642 1.00 94.44 342 TYR A N 1
ATOM 2437 C CA . TYR A 1 342 ? -3.786 -6.977 -3.830 1.00 94.44 342 TYR A CA 1
ATOM 2438 C C . TYR A 1 342 ? -3.659 -8.221 -2.941 1.00 94.44 342 TYR A C 1
ATOM 2440 O O . TYR A 1 342 ? -4.598 -8.547 -2.215 1.00 94.44 342 TYR A O 1
ATOM 2448 N N . ARG A 1 343 ? -2.491 -8.884 -2.908 1.00 93.19 343 ARG A N 1
ATOM 2449 C CA . ARG A 1 343 ? -2.260 -10.045 -2.025 1.00 93.19 343 ARG A CA 1
ATOM 2450 C C . ARG A 1 343 ? -2.436 -9.691 -0.549 1.00 93.19 343 ARG A C 1
ATOM 2452 O O . ARG A 1 343 ? -3.065 -10.457 0.182 1.00 93.19 343 ARG A O 1
ATOM 2459 N N . THR A 1 344 ? -1.919 -8.540 -0.116 1.00 95.88 344 THR A N 1
ATOM 2460 C CA . THR A 1 344 ? -2.092 -8.045 1.258 1.00 95.88 344 THR A CA 1
ATOM 2461 C C . THR A 1 344 ? -3.570 -7.853 1.596 1.00 95.88 344 THR A C 1
ATOM 2463 O O . THR A 1 344 ? -4.031 -8.360 2.617 1.00 95.88 344 THR A O 1
ATOM 2466 N N . ILE A 1 345 ? -4.337 -7.210 0.711 1.00 95.38 345 ILE A N 1
ATOM 2467 C CA . ILE A 1 345 ? -5.781 -6.984 0.885 1.00 95.38 345 ILE A CA 1
ATOM 2468 C C . ILE A 1 345 ? -6.528 -8.319 0.943 1.00 95.38 345 ILE A C 1
ATOM 2470 O O . ILE A 1 345 ? -7.350 -8.520 1.833 1.00 95.38 345 ILE A O 1
ATOM 2474 N N . MET A 1 346 ? -6.216 -9.266 0.054 1.00 93.12 346 MET A N 1
ATOM 2475 C CA . MET A 1 346 ? -6.841 -10.594 0.060 1.00 93.12 346 MET A CA 1
ATOM 2476 C C . MET A 1 346 ? -6.559 -11.357 1.350 1.00 93.12 346 MET A C 1
ATOM 2478 O O . MET A 1 346 ? -7.455 -11.983 1.920 1.00 93.12 346 MET A O 1
ATOM 2482 N N . LYS A 1 347 ? -5.318 -11.296 1.838 1.00 94.50 347 LYS A N 1
ATOM 2483 C CA . LYS A 1 347 ? -4.930 -11.941 3.090 1.00 94.50 347 LYS A CA 1
ATOM 2484 C C . LYS A 1 347 ? -5.632 -11.303 4.286 1.00 94.50 347 LYS A C 1
ATOM 2486 O O . LYS A 1 347 ? -6.098 -12.034 5.152 1.00 94.50 347 LYS A O 1
ATOM 2491 N N . LEU A 1 348 ? -5.763 -9.977 4.308 1.00 94.94 348 LEU A N 1
ATOM 2492 C CA . LEU A 1 348 ? -6.532 -9.262 5.328 1.00 94.94 348 LEU A CA 1
ATOM 2493 C C . LEU A 1 348 ? -8.006 -9.660 5.312 1.00 94.94 348 LEU A C 1
ATOM 2495 O O . LEU A 1 348 ? -8.526 -10.056 6.350 1.00 94.94 348 LEU A O 1
ATOM 2499 N N . ARG A 1 349 ? -8.651 -9.651 4.139 1.00 92.81 349 ARG A N 1
ATOM 2500 C CA . ARG A 1 349 ? -10.047 -10.094 3.989 1.00 92.81 349 ARG A CA 1
ATOM 2501 C C . ARG A 1 349 ? -10.241 -11.536 4.479 1.00 92.81 349 ARG A C 1
ATOM 2503 O O . ARG A 1 349 ? -11.221 -11.848 5.142 1.00 92.81 349 ARG A O 1
ATOM 2510 N N . ARG A 1 350 ? -9.275 -12.423 4.215 1.00 91.75 350 ARG A N 1
ATOM 2511 C CA . ARG A 1 350 ? -9.308 -13.810 4.708 1.00 91.75 350 ARG A CA 1
ATOM 2512 C C . ARG A 1 350 ? -9.156 -13.901 6.229 1.00 91.75 350 ARG A C 1
ATOM 2514 O O . ARG A 1 350 ? -9.866 -14.678 6.853 1.00 91.75 350 ARG A O 1
ATOM 2521 N N . LEU A 1 351 ? -8.231 -13.138 6.811 1.00 92.81 351 LEU A N 1
ATOM 2522 C CA . LEU A 1 351 ? -7.922 -13.186 8.245 1.00 92.81 351 LEU A CA 1
ATOM 2523 C C . LEU A 1 351 ? -9.006 -12.562 9.120 1.00 92.81 351 LEU A C 1
ATOM 2525 O O . LEU A 1 351 ? -9.270 -13.071 10.202 1.00 92.81 351 LEU A O 1
ATOM 2529 N N . LEU A 1 352 ? -9.631 -11.486 8.651 1.00 91.12 352 LEU A N 1
ATOM 2530 C CA . LEU A 1 352 ? -10.737 -10.831 9.353 1.00 91.12 352 LEU A CA 1
ATOM 2531 C C . LEU A 1 352 ? -12.059 -11.601 9.200 1.00 91.12 352 LEU A C 1
ATOM 2533 O O . LEU A 1 352 ? -13.071 -11.216 9.778 1.00 91.12 352 LEU A O 1
ATOM 2537 N N . GLY A 1 353 ? -12.046 -12.682 8.412 1.00 83.38 353 GLY A N 1
ATOM 2538 C CA . GLY A 1 353 ? -13.243 -13.320 7.892 1.00 83.38 353 GLY A CA 1
ATOM 2539 C C . GLY A 1 353 ? -13.907 -12.437 6.836 1.00 83.38 353 GLY A C 1
ATOM 2540 O O . GLY A 1 353 ? -13.792 -11.207 6.857 1.00 83.38 353 GLY A O 1
ATOM 2541 N N . ARG A 1 354 ? -14.646 -13.053 5.902 1.00 64.00 354 ARG A N 1
ATOM 2542 C CA . ARG A 1 354 ? -15.672 -12.289 5.181 1.00 64.00 354 ARG A CA 1
ATOM 2543 C C . ARG A 1 354 ? -16.519 -11.623 6.257 1.00 64.00 354 ARG A C 1
ATOM 2545 O O . ARG A 1 354 ? -16.946 -12.336 7.170 1.00 64.00 354 ARG A O 1
ATOM 2552 N N . ARG A 1 355 ? -16.769 -10.309 6.142 1.00 53.34 355 ARG A N 1
ATOM 2553 C CA . ARG A 1 355 ? -17.883 -9.662 6.851 1.00 53.34 355 ARG A CA 1
ATOM 2554 C C . ARG A 1 355 ? -19.024 -10.667 6.757 1.00 53.34 355 ARG A C 1
ATOM 2556 O O . ARG A 1 355 ? -19.334 -11.046 5.622 1.00 53.34 355 ARG A O 1
ATOM 2563 N N . PRO A 1 356 ? -19.515 -11.249 7.868 1.00 49.03 356 PRO A N 1
ATOM 2564 C CA . PRO A 1 356 ? -20.474 -12.321 7.742 1.00 49.03 356 PRO A CA 1
ATOM 2565 C C . PRO A 1 356 ? -21.608 -11.680 6.960 1.00 49.03 356 PRO A C 1
ATOM 2567 O O . PRO A 1 356 ? -22.191 -10.705 7.423 1.00 49.03 356 PRO A O 1
ATOM 2570 N N . ALA A 1 357 ? -21.867 -12.133 5.735 1.00 53.47 357 ALA A N 1
ATOM 2571 C CA . ALA A 1 357 ? -23.034 -11.658 5.007 1.00 53.47 357 ALA A CA 1
ATOM 2572 C C . ALA A 1 357 ? -24.272 -11.879 5.895 1.00 53.47 357 ALA A C 1
ATOM 2574 O O . ALA A 1 357 ? -25.179 -11.066 5.900 1.00 53.47 357 ALA A O 1
ATOM 2575 N N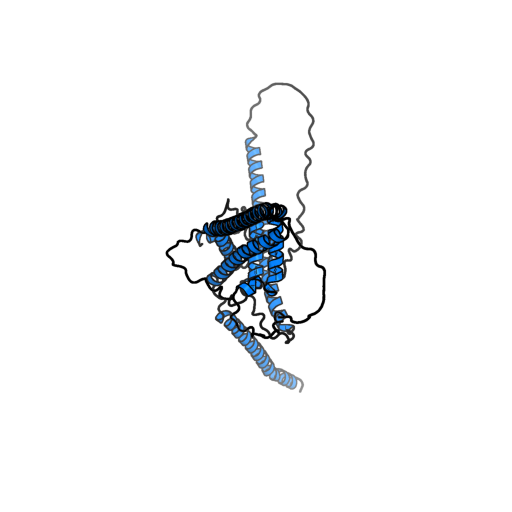 . ALA A 1 358 ? -24.206 -12.891 6.772 1.00 53.28 358 ALA A N 1
ATOM 2576 C CA . ALA A 1 358 ? -25.086 -13.113 7.909 1.00 53.28 358 ALA A CA 1
ATOM 2577 C C . ALA A 1 358 ? -25.116 -11.992 8.967 1.00 53.28 358 ALA A C 1
ATOM 2579 O O . ALA A 1 358 ? -26.173 -11.751 9.509 1.00 53.28 358 ALA A O 1
ATOM 2580 N N . ALA A 1 359 ? -24.018 -11.306 9.288 1.00 56.69 359 ALA A N 1
ATOM 2581 C CA . ALA A 1 359 ? -23.979 -10.208 10.259 1.00 56.69 359 ALA A CA 1
ATOM 2582 C C . ALA A 1 359 ? -24.425 -8.881 9.644 1.00 56.69 359 ALA A C 1
ATOM 2584 O O . ALA A 1 359 ? -25.066 -8.097 10.328 1.00 56.69 359 ALA A O 1
ATOM 2585 N N . ALA A 1 360 ? -24.135 -8.641 8.361 1.00 63.22 360 ALA A N 1
ATOM 2586 C CA . ALA A 1 360 ? -24.731 -7.525 7.632 1.00 63.22 360 ALA A CA 1
ATOM 2587 C C . ALA A 1 360 ? -26.243 -7.745 7.459 1.00 63.22 360 ALA A C 1
ATOM 2589 O O . ALA A 1 360 ? -27.014 -6.881 7.851 1.00 63.22 360 ALA A O 1
ATOM 2590 N N . ALA A 1 361 ? -26.665 -8.935 7.014 1.00 68.44 361 ALA A N 1
ATOM 2591 C CA . ALA A 1 361 ? -28.077 -9.307 6.932 1.00 68.44 361 ALA A CA 1
ATOM 2592 C C . ALA A 1 361 ? -28.758 -9.350 8.311 1.00 68.44 361 ALA A C 1
ATOM 2594 O O . ALA A 1 361 ? -29.920 -8.986 8.420 1.00 68.44 361 ALA A O 1
ATOM 2595 N N . ALA A 1 362 ? -28.059 -9.750 9.379 1.00 68.69 362 ALA A N 1
ATOM 2596 C CA . ALA A 1 362 ? -28.605 -9.713 10.736 1.00 68.69 362 ALA A CA 1
ATOM 2597 C C . ALA A 1 362 ? -28.691 -8.288 11.286 1.00 68.69 362 ALA A C 1
ATOM 2599 O O . ALA A 1 362 ? -29.638 -7.991 11.998 1.00 68.69 362 ALA A O 1
ATOM 2600 N N . ALA A 1 363 ? -27.740 -7.406 10.966 1.00 72.19 363 ALA A N 1
ATOM 2601 C CA . ALA A 1 363 ? -27.818 -5.997 11.339 1.00 72.19 363 ALA A CA 1
ATOM 2602 C C . ALA A 1 363 ? -28.941 -5.282 10.575 1.00 72.19 363 ALA A C 1
ATOM 2604 O O . ALA A 1 363 ? -29.662 -4.486 11.165 1.00 72.19 363 ALA A O 1
ATOM 2605 N N . GLU A 1 364 ? -29.122 -5.606 9.295 1.00 78.62 364 GLU A N 1
ATOM 2606 C CA . GLU A 1 364 ? -30.216 -5.098 8.466 1.00 78.62 364 GLU A CA 1
ATOM 2607 C C . GLU A 1 364 ? -31.570 -5.621 8.972 1.00 78.62 364 GLU A C 1
ATOM 2609 O O . GLU A 1 364 ? -32.464 -4.825 9.245 1.00 78.62 364 GLU A O 1
ATOM 2614 N N . ALA A 1 365 ? -31.680 -6.921 9.267 1.00 79.00 365 ALA A N 1
ATOM 2615 C CA . ALA A 1 365 ? -32.865 -7.501 9.898 1.00 79.00 365 ALA A CA 1
ATOM 2616 C C . ALA A 1 365 ? -33.132 -6.929 11.305 1.00 79.00 365 ALA A C 1
ATOM 2618 O O . ALA A 1 365 ? -34.285 -6.725 11.677 1.00 79.00 365 ALA A O 1
ATOM 2619 N N . ALA A 1 366 ? -32.094 -6.641 12.095 1.00 82.50 366 ALA A N 1
ATOM 2620 C CA . ALA A 1 366 ? -32.239 -6.019 13.411 1.00 82.50 366 ALA A CA 1
ATOM 2621 C C . ALA A 1 366 ? -32.693 -4.556 13.301 1.00 82.50 366 ALA A C 1
ATOM 2623 O O . ALA A 1 366 ? -33.541 -4.122 14.080 1.00 82.50 366 ALA A O 1
ATOM 2624 N N . ALA A 1 367 ? -32.186 -3.799 12.327 1.00 84.69 367 ALA A N 1
ATOM 2625 C CA . ALA A 1 367 ? -32.647 -2.440 12.055 1.00 84.69 367 ALA A CA 1
ATOM 2626 C C . ALA A 1 367 ? -34.117 -2.435 11.605 1.00 84.69 367 ALA A C 1
ATOM 2628 O O . ALA A 1 367 ? -34.907 -1.636 12.107 1.00 84.69 367 ALA A O 1
ATOM 2629 N N . GLU A 1 368 ? -34.506 -3.376 10.741 1.00 90.62 368 GLU A N 1
ATOM 2630 C CA . GLU A 1 368 ? -35.887 -3.545 10.281 1.00 90.62 368 GLU A CA 1
ATOM 2631 C C . GLU A 1 368 ? -36.827 -3.932 11.438 1.00 90.62 368 GLU A C 1
ATOM 2633 O O . GLU A 1 368 ? -37.906 -3.357 11.587 1.00 90.62 368 GLU A O 1
ATOM 2638 N N . GLN A 1 369 ? -36.384 -4.819 12.339 1.00 89.06 369 GLN A N 1
ATOM 2639 C CA . GLN A 1 369 ? -37.109 -5.147 13.571 1.00 89.06 369 GLN A CA 1
ATOM 2640 C C . GLN A 1 369 ? -37.231 -3.948 14.514 1.00 89.06 369 GLN A C 1
ATOM 2642 O O . GLN A 1 369 ? -38.303 -3.735 15.073 1.00 89.06 369 GLN A O 1
ATOM 2647 N N . THR A 1 370 ? -36.176 -3.145 14.674 1.00 90.31 370 THR A N 1
ATOM 2648 C CA . THR A 1 370 ? -36.199 -1.965 15.555 1.00 90.31 370 THR A CA 1
ATOM 2649 C C . THR A 1 370 ? -37.159 -0.901 15.015 1.00 90.31 370 THR A C 1
ATOM 2651 O O . THR A 1 370 ? -37.974 -0.372 15.768 1.00 90.31 370 THR A O 1
ATOM 2654 N N . ALA A 1 371 ? -37.153 -0.659 13.700 1.00 90.38 371 ALA A N 1
ATOM 2655 C CA . ALA A 1 371 ? -38.102 0.237 13.038 1.00 90.38 371 ALA A CA 1
ATOM 2656 C C . ALA A 1 371 ? -39.555 -0.274 13.141 1.00 90.38 371 ALA A C 1
ATOM 2658 O O . ALA A 1 371 ? -40.482 0.502 13.401 1.00 90.38 371 ALA A O 1
ATOM 2659 N N . ALA A 1 372 ? -39.771 -1.587 12.999 1.00 92.00 372 ALA A N 1
ATOM 2660 C CA . ALA A 1 372 ? -41.074 -2.211 13.233 1.00 92.00 372 ALA A CA 1
ATOM 2661 C C . ALA A 1 372 ? -41.525 -2.075 14.703 1.00 92.00 372 ALA A C 1
ATOM 2663 O O . ALA A 1 372 ? -42.707 -1.880 14.984 1.00 92.00 372 ALA A O 1
ATOM 2664 N N . GLN A 1 373 ? -40.591 -2.130 15.654 1.00 92.88 373 GLN A N 1
ATOM 2665 C CA . GLN A 1 373 ? -40.882 -1.994 17.079 1.00 92.88 373 GLN A CA 1
ATOM 2666 C C . GLN A 1 373 ? -41.203 -0.545 17.470 1.00 92.88 373 GLN A C 1
ATOM 2668 O O . GLN A 1 373 ? -42.147 -0.325 18.226 1.00 92.88 373 GLN A O 1
ATOM 2673 N N . GLU A 1 374 ? -40.491 0.445 16.922 1.00 93.56 374 GLU A N 1
ATOM 2674 C CA . GLU A 1 374 ? -40.809 1.868 17.117 1.00 93.56 374 GLU A CA 1
ATOM 2675 C C . GLU A 1 374 ? -42.167 2.237 16.514 1.00 93.56 374 GLU A C 1
ATOM 2677 O O . GLU A 1 374 ? -42.958 2.931 17.154 1.00 93.56 374 GLU A O 1
ATOM 2682 N N . THR A 1 375 ? -42.486 1.736 15.318 1.00 93.25 375 THR A N 1
ATOM 2683 C CA . THR A 1 375 ? -43.805 1.959 14.702 1.00 93.25 375 THR A CA 1
ATOM 2684 C C . THR A 1 375 ? -44.926 1.281 15.489 1.00 93.25 375 THR A C 1
ATOM 2686 O O . THR A 1 375 ? -45.970 1.898 15.713 1.00 93.25 375 THR A O 1
ATOM 2689 N N . ALA A 1 376 ? -44.708 0.062 15.992 1.00 93.19 376 ALA A N 1
ATOM 2690 C CA . ALA A 1 376 ? -45.655 -0.609 16.881 1.00 93.19 376 ALA A CA 1
ATOM 2691 C C . ALA A 1 376 ? -45.833 0.138 18.217 1.00 93.19 376 ALA A C 1
ATOM 2693 O O . ALA A 1 376 ? -46.962 0.296 18.685 1.00 93.19 376 ALA A O 1
ATOM 2694 N N . ALA A 1 377 ? -44.750 0.648 18.812 1.00 92.38 377 ALA A N 1
ATOM 2695 C CA . ALA A 1 377 ? -44.800 1.437 20.041 1.00 92.38 377 ALA A CA 1
ATOM 2696 C C . ALA A 1 377 ? -45.532 2.775 19.835 1.00 92.38 377 ALA A C 1
ATOM 2698 O O . ALA A 1 377 ? -46.368 3.151 20.659 1.00 92.38 377 ALA A O 1
ATOM 2699 N N . ALA A 1 378 ? -45.291 3.461 18.714 1.00 91.88 378 ALA A N 1
ATOM 2700 C CA . ALA A 1 378 ? -46.004 4.683 18.347 1.00 91.88 378 ALA A CA 1
ATOM 2701 C C . ALA A 1 378 ? -47.505 4.425 18.116 1.00 91.88 378 ALA A C 1
ATOM 2703 O O . ALA A 1 378 ? -48.345 5.192 18.593 1.00 91.88 378 ALA A O 1
ATOM 2704 N N . ALA A 1 379 ? -47.861 3.319 17.452 1.00 92.62 379 ALA A N 1
ATOM 2705 C CA . ALA A 1 379 ? -49.253 2.913 17.264 1.00 92.62 379 ALA A CA 1
ATOM 2706 C C . ALA A 1 379 ? -49.944 2.570 18.598 1.00 92.62 379 ALA A C 1
ATOM 2708 O O . ALA A 1 379 ? -51.082 2.985 18.830 1.00 92.62 379 ALA A O 1
ATOM 2709 N N . ALA A 1 380 ? -49.252 1.874 19.507 1.00 90.62 380 ALA A N 1
ATOM 2710 C CA . ALA A 1 380 ? -49.762 1.565 20.842 1.00 90.62 380 ALA A CA 1
ATOM 2711 C C . ALA A 1 380 ? -49.976 2.833 21.689 1.00 90.62 380 ALA A C 1
ATOM 2713 O O . ALA A 1 380 ? -51.005 2.967 22.354 1.00 90.62 380 ALA A O 1
ATOM 2714 N N . ALA A 1 381 ? -49.053 3.798 21.620 1.00 87.19 381 ALA A N 1
ATOM 2715 C CA . ALA A 1 381 ? -49.195 5.088 22.292 1.00 87.19 381 ALA A CA 1
ATOM 2716 C C . ALA A 1 381 ? -50.393 5.893 21.752 1.00 87.19 381 ALA A C 1
ATOM 2718 O O . ALA A 1 381 ? -51.154 6.466 22.534 1.00 87.19 381 ALA A O 1
ATOM 2719 N N . ALA A 1 382 ? -50.619 5.884 20.434 1.00 88.06 382 ALA A N 1
ATOM 2720 C CA . ALA A 1 382 ? -51.779 6.533 19.821 1.00 88.06 382 ALA A CA 1
ATOM 2721 C C . ALA A 1 382 ? -53.112 5.883 20.245 1.00 88.06 382 ALA A C 1
ATOM 2723 O O . ALA A 1 382 ? -54.090 6.587 20.500 1.00 88.06 382 ALA A O 1
ATOM 2724 N N . ALA A 1 383 ? -53.149 4.554 20.388 1.00 85.94 383 ALA A N 1
ATOM 2725 C CA . ALA A 1 383 ? -54.339 3.823 20.827 1.00 85.94 383 ALA A CA 1
ATOM 2726 C C . ALA A 1 383 ? -54.689 4.038 22.314 1.00 85.94 383 ALA A C 1
ATOM 2728 O O . ALA A 1 383 ? -55.850 3.888 22.689 1.00 85.94 383 ALA A O 1
ATOM 2729 N N . ALA A 1 384 ? -53.722 4.415 23.158 1.00 80.62 384 ALA A N 1
ATOM 2730 C CA . ALA A 1 384 ? -53.938 4.697 24.582 1.00 80.62 384 ALA A CA 1
ATOM 2731 C C . ALA A 1 384 ? -54.475 6.120 24.866 1.00 80.62 384 ALA A C 1
ATOM 2733 O O . ALA A 1 384 ? -55.028 6.378 25.937 1.00 80.62 384 ALA A O 1
ATOM 2734 N N . ALA A 1 385 ? -54.388 7.038 23.898 1.00 72.19 385 ALA A N 1
ATOM 2735 C CA . ALA A 1 385 ? -54.809 8.433 24.045 1.00 72.19 385 ALA A CA 1
ATOM 2736 C C . ALA A 1 385 ? -56.332 8.724 24.195 1.00 72.19 385 ALA A C 1
ATOM 2738 O O . ALA A 1 385 ? -56.663 9.744 24.812 1.00 72.19 385 ALA A O 1
ATOM 2739 N N . PRO A 1 386 ? -57.303 7.912 23.709 1.00 74.88 386 PRO A N 1
ATOM 2740 C CA . PRO A 1 386 ? -58.716 8.309 23.752 1.00 74.88 386 PRO A CA 1
ATOM 2741 C C . PRO A 1 386 ? -59.307 8.319 25.173 1.00 74.88 386 PRO A C 1
ATOM 2743 O O . PRO A 1 386 ? -60.264 9.051 25.437 1.00 74.88 386 PRO A O 1
ATOM 2746 N N . GLY A 1 387 ? -58.714 7.580 26.119 1.00 69.94 387 GLY A N 1
ATOM 2747 C CA . GLY A 1 387 ? -59.177 7.541 27.511 1.00 69.94 387 GLY A CA 1
ATOM 2748 C C . GLY A 1 387 ? -59.006 8.871 28.256 1.00 69.94 387 GLY A C 1
ATOM 2749 O O . GLY A 1 387 ? -59.875 9.262 29.036 1.00 69.94 387 GLY A O 1
ATOM 2750 N N . GLU A 1 388 ? -57.930 9.610 27.982 1.00 68.12 388 GLU A N 1
ATOM 2751 C CA . GLU A 1 388 ? -57.642 10.908 28.614 1.00 68.12 388 GLU A CA 1
ATOM 2752 C C . GLU A 1 388 ? -58.593 12.012 28.128 1.00 68.12 388 GLU A C 1
ATOM 2754 O O . GLU A 1 388 ? -59.121 12.783 28.935 1.00 68.12 388 GLU A O 1
ATOM 2759 N N . GLN A 1 389 ? -58.902 12.056 26.826 1.00 71.31 389 GLN A N 1
ATOM 2760 C CA . GLN A 1 389 ? -59.873 13.014 26.282 1.00 71.31 389 GLN A CA 1
ATOM 2761 C C . GLN A 1 389 ? -61.290 12.768 26.808 1.00 71.31 389 GLN A C 1
ATOM 2763 O O . GLN A 1 389 ? -62.016 13.724 27.099 1.00 71.31 389 GLN A O 1
ATOM 2768 N N . GLN A 1 390 ? -61.687 11.506 26.986 1.00 76.69 390 GLN A N 1
ATOM 2769 C CA . GLN A 1 390 ? -63.000 11.171 27.535 1.00 76.69 390 GLN A CA 1
ATOM 2770 C C . GLN A 1 390 ? -63.102 11.511 29.032 1.00 76.69 390 GLN A C 1
ATOM 2772 O O . GLN A 1 390 ? -64.147 11.985 29.486 1.00 76.69 390 GLN A O 1
ATOM 2777 N N . LYS A 1 391 ? -62.007 11.354 29.788 1.00 79.75 391 LYS A N 1
ATOM 2778 C CA . LYS A 1 391 ? -61.922 11.752 31.202 1.00 79.75 391 LYS A CA 1
ATOM 2779 C C . LYS A 1 391 ? -61.952 13.276 31.373 1.00 79.75 391 LYS A C 1
ATOM 2781 O O . LYS A 1 391 ? -62.685 13.764 32.229 1.00 79.75 391 LYS A O 1
ATOM 2786 N N . ARG A 1 392 ? -61.257 14.031 30.509 1.00 80.31 392 ARG A N 1
ATOM 2787 C CA . ARG A 1 392 ? -61.333 15.505 30.467 1.00 80.31 392 ARG A CA 1
ATOM 2788 C C . ARG A 1 392 ? -62.726 16.014 30.092 1.00 80.31 392 ARG A C 1
ATOM 2790 O O . ARG A 1 392 ? -63.210 16.947 30.723 1.00 80.31 392 ARG A O 1
ATOM 2797 N N . ARG A 1 393 ? -63.409 15.381 29.130 1.00 81.75 393 ARG A N 1
ATOM 2798 C CA . ARG A 1 393 ? -64.799 15.737 28.779 1.00 81.75 393 ARG A CA 1
ATOM 2799 C C . ARG A 1 393 ? -65.773 15.547 29.944 1.00 81.75 393 ARG A C 1
ATOM 2801 O O . ARG A 1 393 ? -66.645 16.384 30.124 1.00 81.75 393 ARG A O 1
ATOM 2808 N N . ARG A 1 394 ? -65.602 14.496 30.753 1.00 82.38 394 ARG A N 1
ATOM 2809 C CA . ARG A 1 394 ? -66.434 14.250 31.946 1.00 82.38 394 ARG A CA 1
ATOM 2810 C C . ARG A 1 394 ? -66.183 15.206 33.114 1.00 82.38 394 ARG A C 1
ATOM 2812 O O . ARG A 1 394 ? -67.019 15.257 33.996 1.00 82.38 394 ARG A O 1
ATOM 2819 N N . GLN A 1 395 ? -65.053 15.911 33.154 1.00 84.00 395 GLN A N 1
ATOM 2820 C CA . GLN A 1 395 ? -64.778 16.909 34.198 1.00 84.00 395 GLN A CA 1
ATOM 2821 C C . GLN A 1 395 ? -65.288 18.315 33.846 1.00 84.00 395 GLN A C 1
ATOM 2823 O O . GLN A 1 395 ? -65.303 19.180 34.713 1.00 84.00 395 GLN A O 1
ATOM 2828 N N . MET A 1 396 ? -65.671 18.556 32.586 1.00 78.56 396 MET A N 1
ATOM 2829 C CA . MET A 1 396 ? -66.212 19.844 32.125 1.00 78.56 396 MET A CA 1
ATOM 2830 C C . MET A 1 396 ? -67.732 19.838 31.903 1.00 78.56 396 MET A C 1
ATOM 2832 O O . MET A 1 396 ? -68.289 20.874 31.551 1.00 78.56 396 MET A O 1
ATOM 2836 N N . SER A 1 397 ? -68.389 18.688 32.064 1.00 73.88 397 SER A N 1
ATOM 2837 C CA . SER A 1 397 ? -69.851 18.571 32.196 1.00 73.88 397 SER A CA 1
ATOM 2838 C C . SER A 1 397 ? -70.185 18.373 33.662 1.00 73.88 397 SER A C 1
ATOM 2840 O O . SER A 1 397 ? -71.220 18.919 34.091 1.00 73.88 397 SER A O 1
#

InterPro domains:
  IPR000104 Antifreeze protein, type I [PR00308] (79-93)
  IPR000104 Antifreeze protein, type I [PR00308] (93-104)
  IPR000104 Antifreeze protein, type I [PR00308] (104-113)
  IPR016181 Acyl-CoA N-acyltransferase [SSF55729] (3-53)
  IPR017380 Histone acetyltransferase type B, catalytic subunit [PTHR12046] (3-242)

pLDDT: mean 75.44, std 20.52, range [35.19, 98.0]